Protein AF-0000000079300982 (afdb_homodimer)

InterPro domains:
  IPR000415 Nitroreductase-like [G3DSA:3.40.109.10] (10-228)
  IPR000415 Nitroreductase-like [SSF55469] (70-227)
  IPR020051 SagB-type dehydrogenase domain [TIGR03605] (86-224)
  IPR029479 Nitroreductase [PF00881] (86-227)
  IPR052544 Bacteriocin Processing Enzyme [PTHR43745] (86-224)

Sequence (456 aa):
MEKHPGKLFYRLSRLYPGDALPLKRKPKAKVYANPLETQALPPLRPEGGPPLFRTLAHLRPALPEVGAAITLKDLSQLLLPLAEREGARGVPSAGEAYPLEAYLVALKVEGVFPGVYHYFPKEHQLFQLSAKAEAQAWAEALFGLSPERAAALLVLTLVPERSEALFGLRGYRYALLEAGYAAGLVLLAAVGLGLAAYPAETFYDEAVARLLGLPEGEYPGVVILLGRMEKHPGKLFYRLSRLYPGDALPLKRKPKAKVYANPLETQALPPLRPEGGPPLFRTLAHLRPALPEVGAAITLKDLSQLLLPLAEREGARGVPSAGEAYPLEAYLVALKVEGVFPGVYHYFPKEHQLFQLSAKAEAQAWAEALFGLSPERAAALLVLTLVPERSEALFGLRGYRYALLEAGYAAGLVLLAAVGLGLAAYPAETFYDEAVARLLGLPEGEYPGVVILLGR

Organism: Thermus brockianus (NCBI:txid56956)

pLDDT: mean 94.95, std 5.47, range [61.19, 98.94]

Solvent-accessible surf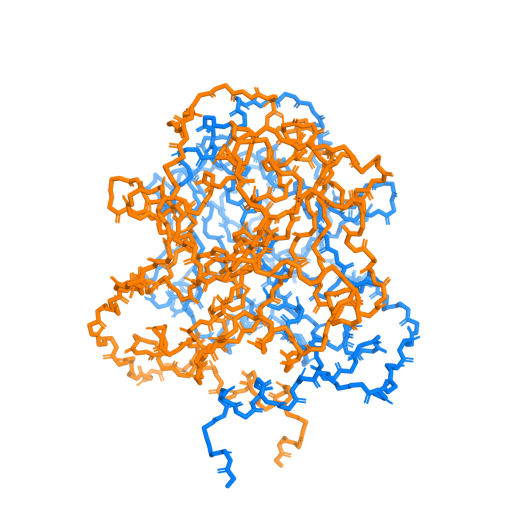ace area (backbone atoms only — not comparable to full-atom values): 23163 Å² total; per-residue (Å²): 127,79,77,49,60,61,63,33,42,60,60,69,33,49,45,52,92,86,65,80,65,62,60,46,78,71,51,77,82,88,75,77,88,77,46,82,40,77,46,83,45,61,83,71,63,67,53,46,61,48,34,33,33,31,46,53,64,63,46,64,74,29,72,28,72,70,46,42,64,42,48,46,61,58,55,34,48,35,41,50,43,61,28,39,56,96,91,38,50,32,47,78,46,77,88,65,19,63,26,62,48,44,33,36,36,31,63,31,34,51,96,49,77,44,10,30,26,40,54,37,32,81,76,47,31,33,32,26,76,38,71,68,56,58,53,67,61,48,12,61,23,35,72,61,51,62,46,79,20,24,11,29,36,42,34,38,28,25,32,27,64,34,25,21,41,33,48,34,65,34,12,48,54,47,21,37,24,41,50,11,23,42,48,37,48,30,47,48,40,25,51,54,72,72,35,27,32,25,78,45,70,68,45,26,44,66,51,50,33,58,76,68,64,55,55,90,76,49,41,78,59,38,37,31,36,29,20,54,127,77,76,50,61,58,63,35,43,60,61,68,32,50,44,52,93,85,65,80,62,62,60,48,76,70,50,78,82,88,73,79,89,77,48,82,41,77,45,83,44,60,83,71,63,65,52,47,62,47,34,34,33,32,45,53,65,65,45,63,74,30,73,27,70,69,46,42,64,41,49,47,60,56,55,36,48,34,43,51,42,62,29,38,55,96,91,38,50,32,47,80,45,78,87,66,21,60,24,60,46,44,33,36,37,30,62,31,33,52,96,49,76,44,9,30,26,40,54,38,32,80,76,46,30,33,32,26,74,40,72,65,53,59,53,68,60,47,12,61,24,34,73,61,51,61,46,79,19,25,10,30,35,43,33,38,29,24,31,26,62,33,25,22,41,33,50,34,66,36,13,49,53,48,22,38,23,41,50,11,23,42,49,36,47,30,47,47,39,26,51,52,71,71,32,25,31,24,78,44,70,67,46,26,43,65,50,51,32,59,77,70,62,54,55,90,76,47,40,78,58,38,37,31,34,29,21,55

Structure (mmCIF, N/CA/C/O backbone):
data_AF-0000000079300982-model_v1
#
loop_
_entity.id
_entity.type
_entity.pdbx_description
1 polymer 'Glucose-1-phosphate adenylyltransferase'
#
loop_
_atom_site.group_PDB
_atom_site.id
_atom_site.type_symbol
_atom_site.label_atom_id
_atom_site.label_alt_id
_atom_site.label_comp_id
_atom_site.label_asym_id
_atom_site.label_entity_id
_atom_site.label_seq_id
_atom_site.pdbx_PDB_ins_code
_atom_site.Cartn_x
_atom_site.Cartn_y
_atom_site.Cartn_z
_atom_site.occupancy
_atom_site.B_iso_or_equiv
_atom_site.auth_seq_id
_atom_site.auth_comp_id
_atom_site.auth_asym_id
_atom_site.auth_atom_id
_atom_site.pdbx_PDB_model_num
ATOM 1 N N . MET A 1 1 ? 28.031 12.891 -8.141 1 61.19 1 MET A N 1
ATOM 2 C CA . MET A 1 1 ? 26.891 12.203 -8.742 1 61.19 1 MET A CA 1
ATOM 3 C C . MET A 1 1 ? 26.391 11.078 -7.844 1 61.19 1 MET A C 1
ATOM 5 O O . MET A 1 1 ? 27.188 10.414 -7.18 1 61.19 1 MET A O 1
ATOM 9 N N . GLU A 1 2 ? 25.156 10.977 -7.555 1 73.88 2 GLU A N 1
ATOM 10 C CA . GLU A 1 2 ? 24.562 9.938 -6.715 1 73.88 2 GLU A CA 1
ATOM 11 C C . GLU A 1 2 ? 24.859 8.547 -7.273 1 73.88 2 GLU A C 1
ATOM 13 O O . GLU A 1 2 ? 24.5 8.242 -8.414 1 73.88 2 GLU A O 1
ATOM 18 N N . LYS A 1 3 ? 25.75 7.852 -6.652 1 85.31 3 LYS A N 1
ATOM 19 C CA . LYS A 1 3 ? 26.172 6.539 -7.121 1 85.31 3 LYS A CA 1
ATOM 20 C C . LYS A 1 3 ? 25.25 5.438 -6.613 1 85.31 3 LYS A C 1
ATOM 22 O O . LYS A 1 3 ? 25.188 4.352 -7.195 1 85.31 3 LYS A O 1
ATOM 27 N N . HIS A 1 4 ? 24.547 5.75 -5.543 1 95.56 4 HIS A N 1
ATOM 28 C CA . HIS A 1 4 ? 23.672 4.73 -4.965 1 95.56 4 HIS A CA 1
ATOM 29 C C . HIS A 1 4 ? 22.391 4.57 -5.781 1 95.56 4 HIS A C 1
ATOM 31 O O . HIS A 1 4 ? 21.594 5.504 -5.875 1 95.56 4 HIS A O 1
ATOM 37 N N . PRO A 1 5 ? 22.094 3.412 -6.383 1 95.5 5 PRO A N 1
ATOM 38 C CA . PRO A 1 5 ? 21.016 3.262 -7.355 1 95.5 5 PRO A CA 1
ATOM 39 C C . PRO A 1 5 ? 19.641 3.631 -6.781 1 95.5 5 PRO A C 1
ATOM 41 O O . PRO A 1 5 ? 18.812 4.219 -7.477 1 95.5 5 PRO A O 1
ATOM 44 N N . GLY A 1 6 ? 19.391 3.258 -5.531 1 96.62 6 GLY A N 1
ATOM 45 C CA . GLY A 1 6 ? 18.125 3.621 -4.898 1 96.62 6 GLY A CA 1
ATOM 46 C C . GLY A 1 6 ? 17.953 5.117 -4.738 1 96.62 6 GLY A C 1
ATOM 47 O O . GLY A 1 6 ? 16.906 5.668 -5.078 1 96.62 6 GLY A O 1
ATOM 48 N N . LYS A 1 7 ? 19.016 5.824 -4.23 1 96.69 7 LYS A N 1
ATOM 49 C CA . LYS A 1 7 ? 18.984 7.273 -4.082 1 96.69 7 LYS A CA 1
ATOM 50 C C . LYS A 1 7 ? 18.844 7.965 -5.434 1 96.69 7 LYS A C 1
ATOM 52 O O . LYS A 1 7 ? 18.109 8.953 -5.559 1 96.69 7 LYS A O 1
ATOM 57 N N . LEU A 1 8 ? 19.5 7.402 -6.395 1 96.75 8 LEU A N 1
ATOM 58 C CA . LEU A 1 8 ? 19.438 7.949 -7.746 1 96.75 8 LEU A CA 1
ATOM 59 C C . LEU A 1 8 ? 18.031 7.832 -8.312 1 96.75 8 LEU A C 1
ATOM 61 O O . LEU A 1 8 ? 17.516 8.781 -8.914 1 96.75 8 LEU A O 1
ATOM 65 N N . PHE A 1 9 ? 17.422 6.703 -8.164 1 97.44 9 PHE A N 1
ATOM 66 C CA . PHE A 1 9 ? 16.062 6.488 -8.633 1 97.44 9 PHE A CA 1
ATOM 67 C C . PHE A 1 9 ? 15.109 7.504 -8.016 1 97.44 9 PHE A C 1
ATOM 69 O O . PHE A 1 9 ? 14.305 8.117 -8.711 1 97.44 9 PHE A O 1
ATOM 76 N N . TYR A 1 10 ? 15.188 7.75 -6.68 1 97.12 10 TYR A N 1
ATOM 77 C CA . TYR A 1 10 ? 14.289 8.664 -5.988 1 97.12 10 TYR A CA 1
ATOM 78 C C . TYR A 1 10 ? 14.562 10.109 -6.398 1 97.12 10 TYR A C 1
ATOM 80 O O . TYR A 1 10 ? 13.641 10.93 -6.469 1 97.12 10 TYR A O 1
ATOM 88 N N . ARG A 1 11 ? 15.789 10.43 -6.68 1 95.62 11 ARG A N 1
ATOM 89 C CA . ARG A 1 11 ? 16.141 11.766 -7.152 1 95.62 11 ARG A CA 1
ATOM 90 C C . ARG A 1 11 ? 15.594 12.008 -8.555 1 95.62 11 ARG A C 1
ATOM 92 O O . ARG A 1 11 ? 14.977 13.039 -8.82 1 95.62 11 ARG A O 1
ATOM 99 N N . LEU A 1 12 ? 15.766 10.984 -9.469 1 96 12 LEU A N 1
ATOM 100 C CA . LEU A 1 12 ? 15.43 11.164 -10.875 1 96 12 LEU A CA 1
ATOM 101 C C . LEU A 1 12 ? 13.914 11.133 -11.078 1 96 12 LEU A C 1
ATOM 103 O O . LEU A 1 12 ? 13.406 11.656 -12.07 1 96 12 LEU A O 1
ATOM 107 N N . SER A 1 13 ? 13.188 10.523 -10.156 1 96.81 13 SER A N 1
ATOM 108 C CA . SER A 1 13 ? 11.742 10.391 -10.328 1 96.81 13 SER A CA 1
ATOM 109 C C . SER A 1 13 ? 11 11.531 -9.648 1 96.81 13 SER A C 1
ATOM 111 O O . SER A 1 13 ? 9.773 11.492 -9.523 1 96.81 13 SER A O 1
ATOM 113 N N . ARG A 1 14 ? 11.719 12.578 -9.234 1 96.06 14 ARG A N 1
ATOM 114 C CA . ARG A 1 14 ? 11.094 13.766 -8.672 1 96.06 14 ARG A CA 1
ATOM 115 C C . ARG A 1 14 ? 10.438 14.609 -9.766 1 96.06 14 ARG A C 1
ATOM 117 O O . ARG A 1 14 ? 10.891 14.602 -10.914 1 96.06 14 ARG A O 1
ATOM 124 N N . LEU A 1 15 ? 9.414 15.25 -9.312 1 95.19 15 LEU A N 1
ATOM 125 C CA . LEU A 1 15 ? 8.82 16.266 -10.18 1 95.19 15 LEU A CA 1
ATOM 126 C C . LEU A 1 15 ? 9.234 17.656 -9.742 1 95.19 15 LEU A C 1
ATOM 128 O O . LEU A 1 15 ? 9.391 17.922 -8.547 1 95.19 15 LEU A O 1
ATOM 132 N N . TYR A 1 16 ? 9.367 18.516 -10.648 1 93.06 16 TYR A N 1
ATOM 133 C CA . TYR A 1 16 ? 9.711 19.906 -10.422 1 93.06 16 TYR A CA 1
ATOM 134 C C . TYR A 1 16 ? 8.719 20.828 -11.125 1 93.06 16 TYR A C 1
ATOM 136 O O . TYR A 1 16 ? 8.133 20.469 -12.141 1 93.06 16 TYR A O 1
ATOM 144 N N . PRO A 1 17 ? 8.609 21.984 -10.453 1 91.12 17 PRO A N 1
ATOM 145 C CA . PRO A 1 17 ? 7.777 22.953 -11.172 1 91.12 17 PRO A CA 1
ATOM 146 C C . PRO A 1 17 ? 8.242 23.172 -12.609 1 91.12 17 PRO A C 1
ATOM 148 O O . PRO A 1 17 ? 9.438 23.328 -12.859 1 91.12 17 PRO A O 1
ATOM 151 N N . GLY A 1 18 ? 7.285 23.125 -13.523 1 89.88 18 GLY A N 1
ATOM 152 C CA . GLY A 1 18 ? 7.605 23.328 -14.922 1 89.88 18 GLY A CA 1
ATOM 153 C C . GLY A 1 18 ? 7.715 22.031 -15.703 1 89.88 18 GLY A C 1
ATOM 154 O O . GLY A 1 18 ? 7.75 22.031 -16.938 1 89.88 18 GLY A O 1
ATOM 155 N N . ASP A 1 19 ? 7.828 20.938 -14.945 1 90.31 19 ASP A N 1
ATOM 156 C CA . ASP A 1 19 ? 7.84 19.641 -15.633 1 90.31 19 ASP A CA 1
ATOM 157 C C . ASP A 1 19 ? 6.559 19.438 -16.438 1 90.31 19 ASP A C 1
ATOM 159 O O . ASP A 1 19 ? 5.469 19.797 -15.984 1 90.31 19 ASP A O 1
ATOM 163 N N . ALA A 1 20 ? 6.695 18.922 -17.625 1 89.94 20 ALA A N 1
ATOM 164 C CA . ALA A 1 20 ? 5.551 18.516 -18.438 1 89.94 20 ALA A CA 1
ATOM 165 C C . ALA A 1 20 ? 5.25 17.031 -18.266 1 89.94 20 ALA A C 1
ATOM 167 O O . ALA A 1 20 ? 6.094 16.188 -18.547 1 89.94 20 ALA A O 1
ATOM 168 N N . LEU A 1 21 ? 4.109 16.75 -17.75 1 92.56 21 LEU A N 1
ATOM 169 C CA . LEU A 1 21 ? 3.711 15.344 -17.656 1 92.56 21 LEU A CA 1
ATOM 170 C C . LEU A 1 21 ? 3.221 14.828 -19 1 92.56 21 LEU A C 1
ATOM 172 O O . LEU A 1 21 ? 2.537 15.547 -19.734 1 92.56 21 LEU A O 1
ATOM 176 N N . PRO A 1 22 ? 3.588 13.562 -19.406 1 91.75 22 PRO A N 1
ATOM 177 C CA . PRO A 1 22 ? 3.191 13.008 -20.703 1 91.75 22 PRO A CA 1
ATOM 178 C C . PRO A 1 22 ? 1.676 12.961 -20.891 1 91.75 22 PRO A C 1
ATOM 180 O O . PRO A 1 22 ? 1.164 13.352 -21.938 1 91.75 22 PRO A O 1
ATOM 183 N N . LEU A 1 23 ? 0.961 12.516 -19.859 1 89.88 23 LEU A N 1
ATOM 184 C CA . LEU A 1 23 ? -0.496 12.461 -19.812 1 89.88 23 LEU A CA 1
ATOM 185 C C . LEU A 1 23 ? -1.051 11.75 -21.047 1 89.88 23 LEU A C 1
ATOM 187 O O . LEU A 1 23 ? -2.033 12.203 -21.641 1 89.88 23 LEU A O 1
ATOM 191 N N . LYS A 1 24 ? -0.338 10.781 -21.531 1 84.5 24 LYS A N 1
ATOM 192 C CA . LYS A 1 24 ? -0.806 9.992 -22.656 1 84.5 24 LYS A CA 1
ATOM 193 C C . LYS A 1 24 ? -2.051 9.188 -22.297 1 84.5 24 LYS A C 1
ATOM 195 O O . LYS A 1 24 ? -2.531 9.258 -21.172 1 84.5 24 LYS A O 1
ATOM 200 N N . ARG A 1 25 ? -2.559 8.461 -23.266 1 73.38 25 ARG A N 1
ATOM 201 C CA . ARG A 1 25 ? -3.795 7.703 -23.109 1 73.38 25 ARG A CA 1
ATOM 202 C C . ARG A 1 25 ? -3.619 6.57 -22.109 1 73.38 25 ARG A C 1
ATOM 204 O O . ARG A 1 25 ? -2.518 6.039 -21.953 1 73.38 25 ARG A O 1
ATOM 211 N N . LYS A 1 26 ? -4.832 6.234 -21.594 1 73 26 LYS A N 1
ATOM 212 C CA . LYS A 1 26 ? -4.965 5.191 -20.578 1 73 26 LYS A CA 1
ATOM 213 C C . LYS A 1 26 ? -4.562 3.83 -21.141 1 73 26 LYS A C 1
ATOM 215 O O . LYS A 1 26 ? -4.965 3.459 -22.234 1 73 26 LYS A O 1
ATOM 220 N N . PRO A 1 27 ? -3.713 3.189 -20.375 1 73.31 27 PRO A N 1
ATOM 221 C CA . PRO A 1 27 ? -3.283 1.858 -20.812 1 73.31 27 PRO A CA 1
ATOM 222 C C . PRO A 1 27 ? -4.434 0.855 -20.875 1 73.31 27 PRO A C 1
ATOM 224 O O . PRO A 1 27 ? -5.434 1.019 -20.172 1 73.31 27 PRO A O 1
ATOM 227 N N . LYS A 1 28 ? -4.367 -0.032 -21.828 1 75.75 28 LYS A N 1
ATOM 228 C CA . LYS A 1 28 ? -5.367 -1.091 -21.938 1 75.75 28 LYS A CA 1
ATOM 229 C C . LYS A 1 28 ? -5.141 -2.17 -20.891 1 75.75 28 LYS A C 1
ATOM 231 O O . LYS A 1 28 ? -4.012 -2.402 -20.453 1 75.75 28 LYS A O 1
ATOM 236 N N . ALA A 1 29 ? -6.254 -2.811 -20.531 1 77.88 29 ALA A N 1
ATOM 237 C CA . ALA A 1 29 ? -6.195 -3.939 -19.594 1 77.88 29 ALA A CA 1
ATOM 238 C C . ALA A 1 29 ? -5.516 -5.145 -20.25 1 77.88 29 ALA A C 1
ATOM 240 O O . ALA A 1 29 ? -5.676 -5.387 -21.438 1 77.88 29 ALA A O 1
ATOM 241 N N . LYS A 1 30 ? -4.75 -5.871 -19.5 1 85.38 30 LYS A N 1
ATOM 242 C CA . LYS A 1 30 ? -4.148 -7.125 -19.953 1 85.38 30 LYS A CA 1
ATOM 243 C C . LYS A 1 30 ? -5.195 -8.227 -20.062 1 85.38 30 LYS A C 1
ATOM 245 O O . LYS A 1 30 ? -6.02 -8.406 -19.172 1 85.38 30 LYS A O 1
ATOM 250 N N . VAL A 1 31 ? -5.242 -8.844 -21.234 1 81.06 31 VAL A N 1
ATOM 251 C CA . VAL A 1 31 ? -6.148 -9.969 -21.453 1 81.06 31 VAL A CA 1
ATOM 252 C C . VAL A 1 31 ? -5.387 -11.133 -22.078 1 81.06 31 VAL A C 1
ATOM 254 O O . VAL A 1 31 ? -4.59 -10.945 -23 1 81.06 31 VAL A O 1
ATOM 257 N N . TYR A 1 32 ? -5.543 -12.242 -21.453 1 82.94 32 TYR A N 1
ATOM 258 C CA . TYR A 1 32 ? -4.984 -13.453 -22.062 1 82.94 32 TYR A CA 1
ATOM 259 C C . TYR A 1 32 ? -5.973 -14.07 -23.047 1 82.94 32 TYR A C 1
ATOM 261 O O . TYR A 1 32 ? -7.047 -14.523 -22.656 1 82.94 32 TYR A O 1
ATOM 269 N N . ALA A 1 33 ? -5.625 -14.172 -24.25 1 82.06 33 ALA A N 1
ATOM 270 C CA . ALA A 1 33 ? -6.523 -14.508 -25.344 1 82.06 33 ALA A CA 1
ATOM 271 C C . ALA A 1 33 ? -6.844 -16 -25.359 1 82.06 33 ALA A C 1
ATOM 273 O O . ALA A 1 33 ? -7.938 -16.406 -25.766 1 82.06 33 ALA A O 1
ATOM 274 N N . ASN A 1 34 ? -6 -16.844 -24.953 1 88.38 34 ASN A N 1
ATOM 275 C CA . ASN A 1 34 ? -6.207 -18.281 -25.047 1 88.38 34 ASN A CA 1
ATOM 276 C C . ASN A 1 34 ? -5.848 -18.984 -23.75 1 88.38 34 ASN A C 1
ATOM 278 O O . ASN A 1 34 ? -4.918 -19.797 -23.719 1 88.38 34 ASN A O 1
ATOM 282 N N . PRO A 1 35 ? -6.723 -18.688 -22.766 1 90.94 35 PRO A N 1
ATOM 283 C CA . PRO A 1 35 ? -6.449 -19.422 -21.531 1 90.94 35 PRO A CA 1
ATOM 284 C C . PRO A 1 35 ? -6.781 -20.906 -21.625 1 90.94 35 PRO A C 1
ATOM 286 O O . PRO A 1 35 ? -7.586 -21.312 -22.484 1 90.94 35 PRO A O 1
ATOM 289 N N . LEU A 1 36 ? -6.133 -21.75 -20.875 1 93.5 36 LEU A N 1
ATOM 290 C CA . LEU A 1 36 ? -6.453 -23.172 -20.828 1 93.5 36 LEU A CA 1
ATOM 291 C C . LEU A 1 36 ? -7.891 -23.391 -20.359 1 93.5 36 LEU A C 1
ATOM 293 O O . LEU A 1 36 ? -8.586 -24.266 -20.891 1 93.5 36 LEU A O 1
ATOM 297 N N . GLU A 1 37 ? -8.266 -22.641 -19.422 1 92.44 37 GLU A N 1
ATOM 298 C CA . GLU A 1 37 ? -9.609 -22.672 -18.844 1 92.44 37 GLU A CA 1
ATOM 299 C C . GLU A 1 37 ? -10 -21.312 -18.266 1 92.44 37 GLU A C 1
ATOM 301 O O . GLU A 1 37 ? -9.133 -20.5 -17.922 1 92.44 37 GLU A O 1
ATOM 306 N N . THR A 1 38 ? -11.281 -21.109 -18.312 1 95 38 THR A N 1
ATOM 307 C CA . THR A 1 38 ? -11.828 -19.938 -17.609 1 95 38 THR A CA 1
ATOM 308 C C . THR A 1 38 ? -12.617 -20.359 -16.375 1 95 38 THR A C 1
ATOM 310 O O . THR A 1 38 ? -13.508 -21.219 -16.469 1 95 38 THR A O 1
ATOM 313 N N . GLN A 1 39 ? -12.203 -19.891 -15.242 1 96.19 39 GLN A N 1
ATOM 314 C CA . GLN A 1 39 ? -12.875 -20.172 -13.977 1 96.19 39 GLN A CA 1
ATOM 315 C C . GLN A 1 39 ? -13.695 -18.984 -13.516 1 96.19 39 GLN A C 1
ATOM 317 O O . GLN A 1 39 ? -13.148 -17.922 -13.188 1 96.19 39 GLN A O 1
ATOM 322 N N . ALA A 1 40 ? -15.047 -19.109 -13.523 1 95.62 40 ALA A N 1
ATOM 323 C CA . ALA A 1 40 ? -15.906 -18.062 -12.984 1 95.62 40 ALA A CA 1
ATOM 324 C C . ALA A 1 40 ? -15.773 -17.969 -11.469 1 95.62 40 ALA A C 1
ATOM 326 O O . ALA A 1 40 ? -15.633 -18.984 -10.789 1 95.62 40 ALA A O 1
ATOM 327 N N . LEU A 1 41 ? -15.82 -16.766 -10.953 1 97.75 41 LEU A N 1
ATOM 328 C CA . LEU A 1 41 ? -15.828 -16.547 -9.516 1 97.75 41 LEU A CA 1
ATOM 329 C C . LEU A 1 41 ? -17.219 -16.188 -9.023 1 97.75 41 LEU A C 1
ATOM 331 O O . LEU A 1 41 ? -17.969 -15.492 -9.711 1 97.75 41 LEU A O 1
ATOM 335 N N . PRO A 1 42 ? -17.609 -16.766 -7.855 1 97.75 42 PRO A N 1
ATOM 336 C CA . PRO A 1 42 ? -18.875 -16.344 -7.277 1 97.75 42 PRO A CA 1
ATOM 337 C C . PRO A 1 42 ? -19 -14.828 -7.145 1 97.75 42 PRO A C 1
ATOM 339 O O . PRO A 1 42 ? -17.984 -14.125 -7.031 1 97.75 42 PRO A O 1
ATOM 342 N N . PRO A 1 43 ? -20.234 -14.297 -7.168 1 96.81 43 PRO A N 1
ATOM 343 C CA . PRO A 1 43 ? -20.422 -12.852 -7.039 1 96.81 43 PRO A CA 1
ATOM 344 C C . PRO A 1 43 ? -19.891 -12.305 -5.715 1 96.81 43 PRO A C 1
ATOM 346 O O . PRO A 1 43 ? -20 -12.969 -4.68 1 96.81 43 PRO A O 1
ATOM 349 N N . LEU A 1 44 ? -19.312 -11.148 -5.789 1 97.19 44 LEU A N 1
ATOM 350 C CA . LEU A 1 44 ? -18.828 -10.445 -4.605 1 97.19 44 LEU A CA 1
ATOM 351 C C . LEU A 1 44 ? -20 -9.984 -3.738 1 97.19 44 LEU A C 1
ATOM 353 O O . LEU A 1 44 ? -21.062 -9.641 -4.254 1 97.19 44 LEU A O 1
ATOM 357 N N . ARG A 1 45 ? -19.828 -9.977 -2.469 1 95.5 45 ARG A N 1
ATOM 358 C CA . ARG A 1 45 ? -20.797 -9.43 -1.521 1 95.5 45 ARG A CA 1
ATOM 359 C C . ARG A 1 45 ? -20.359 -8.07 -1.009 1 95.5 45 ARG A C 1
ATOM 361 O O . ARG A 1 45 ? -19.516 -7.98 -0.102 1 95.5 45 ARG A O 1
ATOM 368 N N . PRO A 1 46 ? -20.891 -7.012 -1.532 1 93.56 46 PRO A N 1
ATOM 369 C CA . PRO A 1 46 ? -20.469 -5.664 -1.141 1 93.56 46 PRO A CA 1
ATOM 370 C C . PRO A 1 46 ? -21.094 -5.215 0.181 1 93.56 46 PRO A C 1
ATOM 372 O O . PRO A 1 46 ? -21.422 -4.039 0.346 1 93.56 46 PRO A O 1
ATOM 375 N N . GLU A 1 47 ? -21.484 -6.191 1.027 1 95.12 47 GLU A N 1
ATOM 376 C CA . GLU A 1 47 ? -22.078 -5.941 2.336 1 95.12 47 GLU A CA 1
ATOM 377 C C . GLU A 1 47 ? -21.531 -6.91 3.383 1 95.12 47 GLU A C 1
ATOM 379 O O . GLU A 1 47 ? -20.875 -7.891 3.041 1 95.12 47 GLU A O 1
ATOM 384 N N . GLY A 1 48 ? -21.703 -6.457 4.602 1 96.88 48 GLY A N 1
ATOM 385 C CA . GLY A 1 48 ? -21.406 -7.359 5.699 1 96.88 48 GLY A CA 1
ATOM 386 C C . GLY A 1 48 ? -19.922 -7.375 6.066 1 96.88 48 GLY A C 1
ATOM 387 O O . GLY A 1 48 ? -19.234 -6.363 5.922 1 96.88 48 GLY A O 1
ATOM 388 N N . GLY A 1 49 ? -19.5 -8.531 6.754 1 97.44 49 GLY A N 1
ATOM 389 C CA . GLY A 1 49 ? -18.172 -8.641 7.316 1 97.44 49 GLY A CA 1
ATOM 390 C C . GLY A 1 49 ? -18.078 -8.18 8.758 1 97.44 49 GLY A C 1
ATOM 391 O O . GLY A 1 49 ? -19.031 -7.609 9.289 1 97.44 49 GLY A O 1
ATOM 392 N N . PRO A 1 50 ? -17.016 -8.523 9.367 1 98.38 50 PRO A N 1
ATOM 393 C CA . PRO A 1 50 ? -16.812 -8.047 10.734 1 98.38 50 PRO A CA 1
ATOM 394 C C . PRO A 1 50 ? -16.625 -6.535 10.812 1 98.38 50 PRO A C 1
ATOM 396 O O . PRO A 1 50 ? -16.469 -5.875 9.789 1 98.38 50 PRO A O 1
ATOM 399 N N . PRO A 1 51 ? -16.719 -5.992 12.055 1 98.69 51 PRO A N 1
ATOM 400 C CA . PRO A 1 51 ? -16.531 -4.547 12.211 1 98.69 51 PRO A CA 1
ATOM 401 C C . PRO A 1 51 ? -15.156 -4.082 11.742 1 98.69 51 PRO A C 1
ATOM 403 O O . PRO A 1 51 ? -14.148 -4.723 12.047 1 98.69 51 PRO A O 1
ATOM 406 N N . LEU A 1 52 ? -15.07 -2.947 11.055 1 98.75 52 LEU A N 1
ATOM 407 C CA . LEU A 1 52 ? -13.883 -2.438 10.383 1 98.75 52 LEU A CA 1
ATOM 408 C C . LEU A 1 52 ? -12.742 -2.252 11.383 1 98.75 52 LEU A C 1
ATOM 410 O O . LEU A 1 52 ? -11.641 -2.779 11.18 1 98.75 52 LEU A O 1
ATOM 414 N N . PHE A 1 53 ? -12.984 -1.535 12.477 1 98.56 53 PHE A N 1
ATOM 415 C CA . PHE A 1 53 ? -11.875 -1.153 13.344 1 98.56 53 PHE A CA 1
ATOM 416 C C . PHE A 1 53 ? -11.391 -2.348 14.156 1 98.56 53 PHE A C 1
ATOM 418 O O . PHE A 1 53 ? -10.203 -2.453 14.461 1 98.56 53 PHE A O 1
ATOM 425 N N . ARG A 1 54 ? -12.305 -3.285 14.445 1 98.19 54 ARG A N 1
ATOM 426 C CA . ARG A 1 54 ? -11.867 -4.543 15.039 1 98.19 54 ARG A CA 1
ATOM 427 C C . ARG A 1 54 ? -10.953 -5.305 14.086 1 98.19 54 ARG A C 1
ATOM 429 O O . ARG A 1 54 ? -9.922 -5.84 14.508 1 98.19 54 ARG A O 1
ATOM 436 N N . THR A 1 55 ? -11.328 -5.387 12.859 1 98.5 55 THR A N 1
ATOM 437 C CA . THR A 1 55 ? -10.531 -6.098 11.859 1 98.5 55 THR A CA 1
ATOM 438 C C . THR A 1 55 ? -9.18 -5.422 11.672 1 98.5 55 THR A C 1
ATOM 440 O O . THR A 1 55 ? -8.148 -6.094 11.609 1 98.5 55 THR A O 1
ATOM 443 N N . LEU A 1 56 ? -9.148 -4.07 11.609 1 98.44 56 LEU A N 1
ATOM 444 C CA . LEU A 1 56 ? -7.91 -3.311 11.492 1 98.44 56 LEU A CA 1
ATOM 445 C C . LEU A 1 56 ? -7 -3.57 12.688 1 98.44 56 LEU A C 1
ATOM 447 O O . LEU A 1 56 ? -5.789 -3.734 12.523 1 98.44 56 LEU A O 1
ATOM 451 N N . ALA A 1 57 ? -7.578 -3.643 13.852 1 97.06 57 ALA A N 1
ATOM 452 C CA . ALA A 1 57 ? -6.805 -3.824 15.078 1 97.06 57 ALA A CA 1
ATOM 453 C C . ALA A 1 57 ? -6.176 -5.215 15.125 1 97.06 57 ALA A C 1
ATOM 455 O O . ALA A 1 57 ? -5.172 -5.422 15.812 1 97.06 57 ALA A O 1
ATOM 456 N N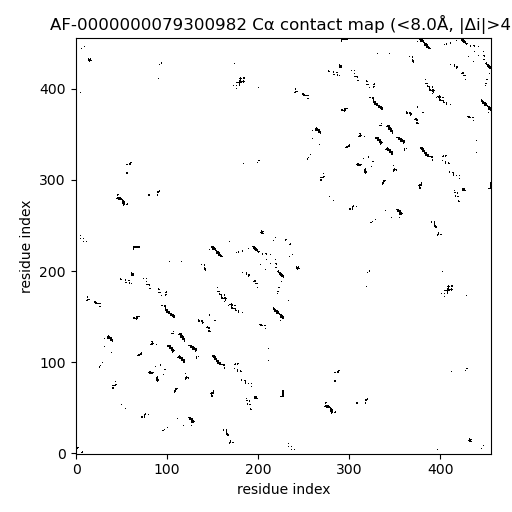 . HIS A 1 58 ? -6.719 -6.145 14.359 1 95.5 58 HIS A N 1
ATOM 457 C CA . HIS A 1 58 ? -6.25 -7.523 14.391 1 95.5 58 HIS A CA 1
ATOM 458 C C . HIS A 1 58 ? -5.41 -7.848 13.164 1 95.5 58 HIS A C 1
ATOM 460 O O . HIS A 1 58 ? -5.012 -9 12.961 1 95.5 58 HIS A O 1
ATOM 466 N N . LEU A 1 59 ? -5.172 -6.859 12.352 1 97.69 59 LEU A N 1
ATOM 467 C CA . LEU A 1 59 ? -4.371 -7.102 11.156 1 97.69 59 LEU A CA 1
ATOM 468 C C . LEU A 1 59 ? -2.92 -7.398 11.523 1 97.69 59 LEU A C 1
ATOM 470 O O . LEU A 1 59 ? -2.205 -6.512 12 1 97.69 59 LEU A O 1
ATOM 474 N N . ARG A 1 60 ? -2.494 -8.633 11.328 1 95.19 60 ARG A N 1
ATOM 475 C CA . ARG A 1 60 ? -1.133 -9.141 11.484 1 95.19 60 ARG A CA 1
ATOM 476 C C . ARG A 1 60 ? -0.812 -10.195 10.43 1 95.19 60 ARG A C 1
ATOM 478 O O . ARG A 1 60 ? -1.626 -11.078 10.164 1 95.19 60 ARG A O 1
ATOM 485 N N . PRO A 1 61 ? 0.289 -9.969 9.797 1 95.56 61 PRO A N 1
ATOM 486 C CA . PRO A 1 61 ? 0.676 -11.039 8.875 1 95.56 61 PRO A CA 1
ATOM 487 C C . PRO A 1 61 ? 0.774 -12.398 9.555 1 95.56 61 PRO A C 1
ATOM 489 O O . PRO A 1 61 ? 1.28 -12.5 10.672 1 95.56 61 PRO A O 1
ATOM 492 N N . ALA A 1 62 ? 0.246 -13.406 8.938 1 95.44 62 ALA A N 1
ATOM 493 C CA . ALA A 1 62 ? 0.298 -14.766 9.461 1 95.44 62 ALA A CA 1
ATOM 494 C C . ALA A 1 62 ? 0.482 -15.781 8.344 1 95.44 62 ALA A C 1
ATOM 496 O O . ALA A 1 62 ? -0.25 -15.758 7.348 1 95.44 62 ALA A O 1
ATOM 497 N N . LEU A 1 63 ? 1.464 -16.625 8.484 1 95.75 63 LEU A N 1
ATOM 498 C CA . LEU A 1 63 ? 1.638 -17.719 7.543 1 95.75 63 LEU A CA 1
ATOM 499 C C . LEU A 1 63 ? 0.56 -18.781 7.738 1 95.75 63 LEU A C 1
ATOM 501 O O . LEU A 1 63 ? 0.214 -19.125 8.875 1 95.75 63 LEU A O 1
ATOM 505 N N . PRO A 1 64 ? -0.002 -19.234 6.594 1 95.81 64 PRO A N 1
ATOM 506 C CA . PRO A 1 64 ? -0.897 -20.375 6.75 1 95.81 64 PRO A CA 1
ATOM 507 C C . PRO A 1 64 ? -0.207 -21.578 7.387 1 95.81 64 PRO A C 1
ATOM 509 O O . PRO A 1 64 ? 0.932 -21.906 7.039 1 95.81 64 PRO A O 1
ATOM 512 N N . GLU A 1 65 ? -0.903 -22.25 8.352 1 92.56 65 GLU A N 1
ATOM 513 C CA . GLU A 1 65 ? -0.254 -23.328 9.102 1 92.56 65 GLU A CA 1
ATOM 514 C C . GLU A 1 65 ? -1.026 -24.641 8.969 1 92.56 65 GLU A C 1
ATOM 516 O O . GLU A 1 65 ? -0.453 -25.719 9.117 1 92.56 65 GLU A O 1
ATOM 521 N N . VAL A 1 66 ? -2.301 -24.594 8.656 1 89.31 66 VAL A N 1
ATOM 522 C CA . VAL A 1 66 ? -3.174 -25.766 8.758 1 89.31 66 VAL A CA 1
ATOM 523 C C . VAL A 1 66 ? -3.082 -26.578 7.473 1 89.31 66 VAL A C 1
ATOM 525 O O . VAL A 1 66 ? -3.146 -27.812 7.512 1 89.31 66 VAL A O 1
ATOM 528 N N . GLY A 1 67 ? -2.926 -25.969 6.316 1 90.19 67 GLY A N 1
ATOM 529 C CA . GLY A 1 67 ? -2.826 -26.672 5.047 1 90.19 67 GLY A CA 1
ATOM 530 C C . GLY A 1 67 ? -4.172 -27.078 4.48 1 90.19 67 GLY A C 1
ATOM 531 O O . GLY A 1 67 ? -4.242 -27.844 3.518 1 90.19 67 GLY A O 1
ATOM 532 N N . ALA A 1 68 ? -5.203 -26.547 5.105 1 93.5 68 ALA A N 1
ATOM 533 C CA . ALA A 1 68 ? -6.547 -26.859 4.629 1 93.5 68 ALA A CA 1
ATOM 534 C C . ALA A 1 68 ? -6.902 -26.031 3.402 1 93.5 68 ALA A C 1
ATOM 536 O O . ALA A 1 68 ? -6.32 -24.953 3.184 1 93.5 68 ALA A O 1
ATOM 537 N N . ALA A 1 69 ? -7.855 -26.484 2.645 1 97.12 69 ALA A N 1
ATOM 538 C CA . ALA A 1 69 ? -8.359 -25.781 1.472 1 97.12 69 ALA A CA 1
ATOM 539 C C . ALA A 1 69 ? -9.164 -24.547 1.878 1 97.12 69 ALA A C 1
ATOM 541 O O . ALA A 1 69 ? -9.672 -24.469 3 1 97.12 69 ALA A O 1
ATOM 542 N N . ILE A 1 70 ? -9.234 -23.562 1.04 1 98.06 70 ILE A N 1
ATOM 543 C CA . ILE A 1 70 ? -10.18 -22.469 1.191 1 98.06 70 ILE A CA 1
ATOM 544 C C . ILE A 1 70 ? -11.281 -22.594 0.139 1 98.06 70 ILE A C 1
ATOM 546 O O . ILE A 1 70 ? -11.102 -23.266 -0.878 1 98.06 70 ILE A O 1
ATOM 550 N N . THR A 1 71 ? -12.422 -22.031 0.395 1 98.31 71 THR A N 1
ATOM 551 C CA . THR A 1 71 ? -13.547 -22.109 -0.536 1 98.31 71 THR A CA 1
ATOM 552 C C . THR A 1 71 ? -13.367 -21.125 -1.683 1 98.31 71 THR A C 1
ATOM 554 O O . THR A 1 71 ? -12.672 -20.109 -1.536 1 98.31 71 THR A O 1
ATOM 557 N N . LEU A 1 72 ? -13.953 -21.438 -2.787 1 98.12 72 LEU A N 1
ATOM 558 C CA . LEU A 1 72 ? -13.969 -20.516 -3.91 1 98.12 72 LEU A CA 1
ATOM 559 C C . LEU A 1 72 ? -14.641 -19.203 -3.518 1 98.12 72 LEU A C 1
ATOM 561 O O . LEU A 1 72 ? -14.242 -18.125 -3.984 1 98.12 72 LEU A O 1
ATOM 565 N N . LYS A 1 73 ? -15.664 -19.266 -2.662 1 98.12 73 LYS A N 1
ATOM 566 C CA . LYS A 1 73 ? -16.359 -18.078 -2.17 1 98.12 73 LYS A CA 1
ATOM 567 C C . LYS A 1 73 ? -15.406 -17.172 -1.389 1 98.12 73 LYS A C 1
ATOM 569 O O . LYS A 1 73 ? -15.414 -15.961 -1.571 1 98.12 73 LYS A O 1
ATOM 574 N N . ASP A 1 74 ? -14.578 -17.766 -0.527 1 98.12 74 ASP A N 1
ATOM 575 C CA . ASP A 1 74 ? -13.602 -17 0.242 1 98.12 74 ASP A CA 1
ATOM 576 C C . ASP A 1 74 ? -12.57 -16.359 -0.675 1 98.12 74 ASP A C 1
ATOM 578 O O . ASP A 1 74 ? -12.227 -15.18 -0.502 1 98.12 74 ASP A O 1
ATOM 582 N N . LEU A 1 75 ? -12.094 -17.141 -1.633 1 98.56 75 LEU A N 1
ATOM 583 C CA . LEU A 1 75 ? -11.117 -16.609 -2.582 1 98.56 75 LEU A CA 1
ATOM 584 C C . LEU A 1 75 ? -11.711 -15.438 -3.369 1 98.56 75 LEU A C 1
ATOM 586 O O . LEU A 1 75 ? -11.062 -14.398 -3.531 1 98.56 75 LEU A O 1
ATOM 590 N N . SER A 1 76 ? -12.914 -15.641 -3.865 1 98.56 76 SER A N 1
ATOM 591 C CA . SER A 1 76 ? -13.602 -14.594 -4.609 1 98.56 76 SER A CA 1
ATOM 592 C C . SER A 1 76 ? -13.711 -13.312 -3.789 1 98.56 76 SER A C 1
ATOM 594 O O . SER A 1 76 ? -13.344 -12.234 -4.262 1 98.56 76 SER A O 1
ATOM 596 N N . GLN A 1 77 ? -14.211 -13.414 -2.555 1 98.44 77 GLN A N 1
ATOM 597 C CA . GLN A 1 77 ? -14.445 -12.266 -1.685 1 98.44 77 GLN A CA 1
ATOM 598 C C . GLN A 1 77 ? -13.141 -11.555 -1.344 1 98.44 77 GLN A C 1
ATOM 600 O O . GLN A 1 77 ? -13.117 -10.336 -1.197 1 98.44 77 GLN A O 1
ATOM 605 N N . LEU A 1 78 ? -12.141 -12.328 -1.205 1 98.31 78 LEU A N 1
ATOM 606 C CA . LEU A 1 78 ? -10.805 -11.812 -0.893 1 98.31 78 LEU A CA 1
ATOM 607 C C . LEU A 1 78 ? -10.312 -10.875 -1.989 1 98.31 78 LEU A C 1
ATOM 609 O O . LEU A 1 78 ? -9.531 -9.961 -1.723 1 98.31 78 LEU A O 1
ATOM 613 N N . LEU A 1 79 ? -10.758 -11.062 -3.205 1 98.44 79 LEU A N 1
ATOM 614 C CA . LEU A 1 79 ? -10.289 -10.312 -4.367 1 98.44 79 LEU A CA 1
ATOM 615 C C . LEU A 1 79 ? -11.086 -9.023 -4.535 1 98.44 79 LEU A C 1
ATOM 617 O O . LEU A 1 79 ? -10.82 -8.234 -5.449 1 98.44 79 LEU A O 1
ATOM 621 N N . LEU A 1 80 ? -11.992 -8.68 -3.623 1 98.06 80 LEU A N 1
ATOM 622 C CA . LEU A 1 80 ? -12.867 -7.512 -3.693 1 98.06 80 LEU A CA 1
ATOM 623 C C . LEU A 1 80 ? -12.062 -6.238 -3.924 1 98.06 80 LEU A C 1
ATOM 625 O O . LEU A 1 80 ? -12.406 -5.43 -4.789 1 98.06 80 LEU A O 1
ATOM 629 N N . PRO A 1 81 ? -10.906 -6.027 -3.273 1 97.94 81 PRO A N 1
ATOM 630 C CA . PRO A 1 81 ? -10.141 -4.797 -3.508 1 97.94 81 PRO A CA 1
ATOM 631 C C . PRO A 1 81 ? -9.602 -4.703 -4.934 1 97.94 81 PRO A C 1
ATOM 633 O O . PRO A 1 81 ? -9.266 -3.609 -5.398 1 97.94 81 PRO A O 1
ATOM 636 N N . LEU A 1 82 ? -9.492 -5.773 -5.633 1 98 82 LEU A N 1
ATOM 637 C CA . LEU A 1 82 ? -8.867 -5.805 -6.949 1 98 82 LEU A CA 1
ATOM 638 C C . LEU A 1 82 ? -9.914 -5.773 -8.055 1 98 82 LEU A C 1
ATOM 640 O O . LEU A 1 82 ? -9.594 -5.512 -9.211 1 98 82 LEU A O 1
ATOM 644 N N . ALA A 1 83 ? -11.148 -6.082 -7.711 1 97.5 83 ALA A N 1
ATOM 645 C CA . ALA A 1 83 ? -12.211 -6.227 -8.695 1 97.5 83 ALA A CA 1
ATOM 646 C C . ALA A 1 83 ? -12.594 -4.879 -9.297 1 97.5 83 ALA A C 1
ATOM 648 O O . ALA A 1 83 ? -12.461 -3.84 -8.648 1 97.5 83 ALA A O 1
ATOM 649 N N . GLU A 1 84 ? -12.945 -4.891 -10.508 1 94.75 84 GLU A N 1
ATOM 650 C CA . GLU A 1 84 ? -13.508 -3.705 -11.148 1 94.75 84 GLU A CA 1
ATOM 651 C C . GLU A 1 84 ? -15.031 -3.672 -11.016 1 94.75 84 GLU A C 1
ATO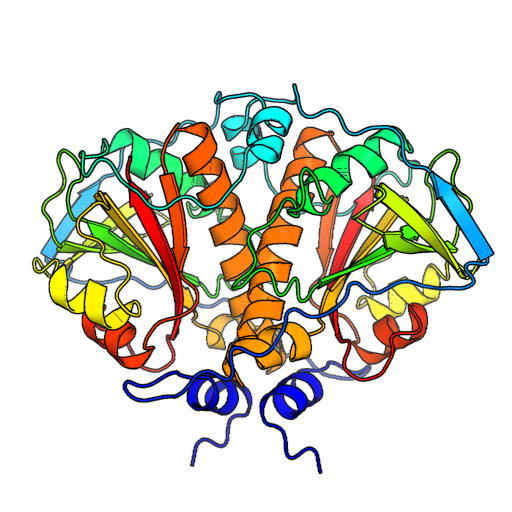M 653 O O . GLU A 1 84 ? -15.703 -4.66 -11.305 1 94.75 84 GLU A O 1
ATOM 658 N N . ARG A 1 85 ? -15.484 -2.607 -10.406 1 89.5 85 ARG A N 1
ATOM 659 C CA . ARG A 1 85 ? -16.906 -2.359 -10.258 1 89.5 85 ARG A CA 1
ATOM 660 C C . ARG A 1 85 ? -17.281 -0.953 -10.719 1 89.5 85 ARG A C 1
ATOM 662 O O . ARG A 1 85 ? -16.641 0.025 -10.312 1 89.5 85 ARG A O 1
ATOM 669 N N . GLU A 1 86 ? -18.281 -0.831 -11.602 1 87.62 86 GLU A N 1
ATOM 670 C CA . GLU A 1 86 ? -18.75 0.45 -12.117 1 87.62 86 GLU A CA 1
ATOM 671 C C . GLU A 1 86 ? -17.625 1.231 -12.773 1 87.62 86 GLU A C 1
ATOM 673 O O . GLU A 1 86 ? -17.469 2.43 -12.539 1 87.62 86 GLU A O 1
ATOM 678 N N . GLY A 1 87 ? -16.75 0.521 -13.406 1 85.62 87 GLY A N 1
ATOM 679 C CA . GLY A 1 87 ? -15.734 1.139 -14.234 1 85.62 87 GLY A CA 1
ATOM 680 C C . GLY A 1 87 ? -14.469 1.487 -13.469 1 85.62 87 GLY A C 1
ATOM 681 O O . GLY A 1 87 ? -13.539 2.066 -14.023 1 85.62 87 GLY A O 1
ATOM 682 N N . ALA A 1 88 ? -14.398 1.159 -12.141 1 90.19 88 ALA A N 1
ATOM 683 C CA . ALA A 1 88 ? -13.211 1.457 -11.336 1 90.19 88 ALA A CA 1
ATOM 684 C C . ALA A 1 88 ? -12.812 0.259 -10.477 1 90.19 88 ALA A C 1
ATOM 686 O O . ALA A 1 88 ? -13.68 -0.469 -9.977 1 90.19 88 ALA A O 1
ATOM 687 N N . ARG A 1 89 ? -11.547 0.071 -10.375 1 92.06 89 ARG A N 1
ATOM 688 C CA . ARG A 1 89 ? -11.078 -0.974 -9.469 1 92.06 89 ARG A CA 1
ATOM 689 C C . ARG A 1 89 ? -11.227 -0.54 -8.016 1 92.06 89 ARG A C 1
ATOM 691 O O . ARG A 1 89 ? -11.469 0.636 -7.734 1 92.06 89 ARG A O 1
ATOM 698 N N . GLY A 1 90 ? -11.094 -1.478 -7.121 1 93.69 90 GLY A N 1
ATOM 699 C CA . GLY A 1 90 ? -11.352 -1.234 -5.711 1 93.69 90 GLY A CA 1
ATOM 700 C C . GLY A 1 90 ? -10.227 -0.486 -5.02 1 93.69 90 GLY A C 1
ATOM 701 O O . GLY A 1 90 ? -10.359 -0.09 -3.859 1 93.69 90 GLY A O 1
ATOM 702 N N . VAL A 1 91 ? -9.094 -0.291 -5.691 1 95.81 91 VAL A N 1
ATOM 703 C CA . VAL A 1 91 ? -7.977 0.446 -5.113 1 95.81 91 VAL A CA 1
ATOM 704 C C . VAL A 1 91 ? -7.723 1.716 -5.922 1 95.81 91 VAL A C 1
ATOM 706 O O . VAL A 1 91 ? -7.91 1.731 -7.141 1 95.81 91 VAL A O 1
ATOM 709 N N . PRO A 1 92 ? -7.246 2.799 -5.238 1 95.44 92 PRO A N 1
ATOM 710 C CA . PRO A 1 92 ? -6.898 4.027 -5.957 1 95.44 92 PRO A CA 1
ATOM 711 C C . PRO A 1 92 ? -5.777 3.826 -6.973 1 95.44 92 PRO A C 1
ATOM 713 O O . PRO A 1 92 ? -4.906 2.977 -6.773 1 95.44 92 PRO A O 1
ATOM 716 N N . SER A 1 93 ? -5.887 4.539 -8.055 1 96.5 93 SER A N 1
ATOM 717 C CA . SER A 1 93 ? -4.832 4.551 -9.062 1 96.5 93 SER A CA 1
ATOM 718 C C . SER A 1 93 ? -4.691 5.926 -9.703 1 96.5 93 SER A C 1
ATOM 720 O O . SER A 1 93 ? -5.672 6.496 -10.188 1 96.5 93 SER A O 1
ATOM 722 N N . ALA A 1 94 ? -3.486 6.488 -9.656 1 95.56 94 ALA A N 1
ATOM 723 C CA . ALA A 1 94 ? -3.225 7.777 -10.297 1 95.56 94 ALA A CA 1
ATOM 724 C C . ALA A 1 94 ? -3.566 7.734 -11.781 1 95.56 94 ALA A C 1
ATOM 726 O O . ALA A 1 94 ? -3.082 6.871 -12.516 1 95.56 94 ALA A O 1
ATOM 727 N N . GLY A 1 95 ? -4.547 8.625 -12.164 1 93.56 95 GLY A N 1
ATOM 728 C CA . GLY A 1 95 ? -4.91 8.719 -13.57 1 93.56 95 GLY A CA 1
ATOM 729 C C . GLY A 1 95 ? -5.617 7.484 -14.086 1 93.56 95 GLY A C 1
ATOM 730 O O . GLY A 1 95 ? -5.746 7.293 -15.297 1 93.56 95 GLY A O 1
ATOM 731 N N . GLU A 1 96 ? -5.984 6.562 -13.133 1 93.69 96 GLU A N 1
ATOM 732 C CA . GLU A 1 96 ? -6.617 5.297 -13.492 1 93.69 96 GLU A CA 1
ATOM 733 C C . GLU A 1 96 ? -5.738 4.492 -14.445 1 93.69 96 GLU A C 1
ATOM 735 O O . GLU A 1 96 ? -6.242 3.857 -15.375 1 93.69 96 GLU A O 1
ATOM 740 N N . ALA A 1 97 ? -4.398 4.582 -14.234 1 95.25 97 ALA A N 1
ATOM 741 C CA . ALA A 1 97 ? -3.445 3.848 -15.062 1 95.25 97 ALA A CA 1
ATOM 742 C C . ALA A 1 97 ? -3.475 2.357 -14.734 1 95.25 97 ALA A C 1
ATOM 744 O O . ALA A 1 97 ? -3.121 1.526 -15.578 1 95.25 97 ALA A O 1
ATOM 745 N N . TYR A 1 98 ? -3.828 1.986 -13.492 1 95.56 98 TYR A N 1
ATOM 746 C CA . TYR A 1 98 ? -3.928 0.616 -13 1 95.56 98 TYR A CA 1
ATOM 747 C C . TYR A 1 98 ? -2.693 -0.191 -13.383 1 95.56 98 TYR A C 1
ATOM 749 O O . TYR A 1 98 ? -2.789 -1.159 -14.141 1 95.56 98 TYR A O 1
ATOM 757 N N . PRO A 1 99 ? -1.52 0.176 -12.719 1 97.25 99 PRO A N 1
ATOM 758 C CA . PRO A 1 99 ? -0.249 -0.451 -13.094 1 97.25 99 PRO A CA 1
ATOM 759 C C . PRO A 1 99 ? -0.042 -1.808 -12.422 1 97.25 99 PRO A C 1
ATOM 761 O O . PRO A 1 99 ? 1.094 -2.189 -12.133 1 97.25 99 PRO A O 1
ATOM 764 N N . LEU A 1 100 ? -1.146 -2.555 -12.117 1 97.5 100 LEU A N 1
ATOM 765 C CA . LEU A 1 100 ? -1.05 -3.832 -11.422 1 97.5 100 LEU A CA 1
ATOM 766 C C . LEU A 1 100 ? -1.73 -4.941 -12.219 1 97.5 100 LEU A C 1
ATOM 768 O O . LEU A 1 100 ? -2.748 -4.703 -12.875 1 97.5 100 LEU A O 1
ATOM 772 N N . GLU A 1 101 ? -1.133 -6.035 -12.164 1 97.94 101 GLU A N 1
ATOM 773 C CA . GLU A 1 101 ? -1.797 -7.297 -12.477 1 97.94 101 GLU A CA 1
ATOM 774 C C . GLU A 1 101 ? -1.814 -8.227 -11.266 1 97.94 101 GLU A C 1
ATOM 776 O O . GLU A 1 101 ? -1.059 -8.023 -10.312 1 97.94 101 GLU A O 1
ATOM 781 N N . ALA A 1 102 ? -2.762 -9.164 -11.297 1 98.56 102 ALA A N 1
ATOM 782 C CA . ALA A 1 102 ? -2.857 -10.148 -10.227 1 98.56 102 ALA A CA 1
ATOM 783 C C . ALA A 1 102 ? -2.873 -11.57 -10.789 1 98.56 102 ALA A C 1
ATOM 785 O O . ALA A 1 102 ? -3.58 -11.852 -11.758 1 98.56 102 ALA A O 1
ATOM 786 N N . TYR A 1 103 ? -2.049 -12.383 -10.25 1 98.62 103 TYR A N 1
ATOM 787 C CA . TYR A 1 103 ? -2 -13.805 -10.57 1 98.62 103 TYR A CA 1
ATOM 788 C C . TYR A 1 103 ? -2.291 -14.656 -9.344 1 98.62 103 TYR A C 1
ATOM 790 O O . TYR A 1 103 ? -1.905 -14.297 -8.227 1 98.62 103 TYR A O 1
ATOM 798 N N . LEU A 1 104 ? -2.957 -15.727 -9.555 1 98.44 104 LEU A N 1
ATOM 799 C CA . LEU A 1 104 ? -3.285 -16.688 -8.5 1 98.44 104 LEU A CA 1
ATOM 800 C C . LEU A 1 104 ? -2.637 -18.031 -8.781 1 98.44 104 LEU A C 1
ATOM 802 O O . LEU A 1 104 ? -2.822 -18.609 -9.852 1 98.44 104 LEU A O 1
ATOM 806 N N . VAL A 1 105 ? -1.82 -18.469 -7.879 1 98.12 105 VAL A N 1
ATOM 807 C CA . VAL A 1 105 ? -1.394 -19.875 -7.848 1 98.12 105 VAL A CA 1
ATOM 808 C C . VAL A 1 105 ? -2.326 -20.672 -6.945 1 98.12 105 VAL A C 1
ATOM 810 O O . VAL A 1 105 ? -2.232 -20.594 -5.719 1 98.12 105 VAL A O 1
ATOM 813 N N . ALA A 1 106 ? -3.219 -21.406 -7.551 1 97.44 106 ALA A N 1
ATOM 814 C CA . ALA A 1 106 ? -4.172 -22.219 -6.805 1 97.44 106 ALA A CA 1
ATOM 815 C C . ALA A 1 106 ? -3.561 -23.562 -6.418 1 97.44 106 ALA A C 1
ATOM 817 O O . ALA A 1 106 ? -3.119 -24.328 -7.285 1 97.44 106 ALA A O 1
ATOM 818 N N . LEU A 1 107 ? -3.502 -23.828 -5.152 1 96.44 107 LEU A N 1
ATOM 819 C CA . LEU A 1 107 ? -2.949 -25.062 -4.641 1 96.44 107 LEU A CA 1
ATOM 820 C C . LEU A 1 107 ? -4.047 -25.953 -4.051 1 96.44 107 LEU A C 1
ATOM 822 O O . LEU A 1 107 ? -4.207 -27.109 -4.453 1 96.44 107 LEU A O 1
ATOM 826 N N . LYS A 1 108 ? -4.797 -25.438 -3.125 1 96.38 108 LYS A N 1
ATOM 827 C CA . LYS A 1 108 ? -5.902 -26.125 -2.457 1 96.38 108 LYS A CA 1
ATOM 828 C C . LYS A 1 108 ? -7.125 -25.219 -2.352 1 96.38 108 LYS A C 1
ATOM 830 O O . LYS A 1 108 ? -7.547 -24.859 -1.248 1 96.38 108 LYS A O 1
ATOM 835 N N . VAL A 1 109 ? -7.723 -24.891 -3.486 1 97.31 109 VAL A N 1
ATOM 836 C CA . VAL A 1 109 ? -8.953 -24.109 -3.545 1 97.31 109 VAL A CA 1
ATOM 837 C C . VAL A 1 109 ? -10.109 -25 -3.992 1 97.31 109 VAL A C 1
ATOM 839 O O . VAL A 1 109 ? -10.031 -25.656 -5.039 1 97.31 109 VAL A O 1
ATOM 842 N N . GLU A 1 110 ? -11.117 -25.047 -3.186 1 97.31 110 GLU A N 1
ATOM 843 C CA . GLU A 1 110 ? -12.242 -25.922 -3.49 1 97.31 110 GLU A CA 1
ATOM 844 C C . GLU A 1 110 ? -12.859 -25.578 -4.84 1 97.31 110 GLU A C 1
ATOM 846 O O . GLU A 1 110 ? -13.164 -24.406 -5.105 1 97.31 110 GLU A O 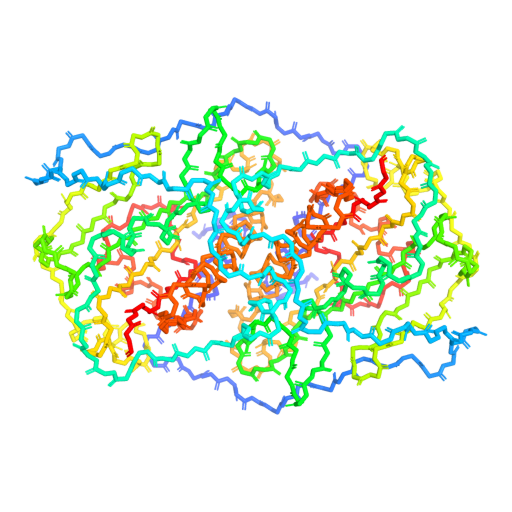1
ATOM 851 N N . GLY A 1 111 ? -12.969 -26.547 -5.68 1 93.56 111 GLY A N 1
ATOM 852 C CA . GLY A 1 111 ? -13.648 -26.344 -6.949 1 93.56 111 GLY A CA 1
ATOM 853 C C . GLY A 1 111 ? -12.766 -25.719 -8.008 1 93.56 111 GLY A C 1
ATOM 854 O O . GLY A 1 111 ? -13.242 -25.375 -9.094 1 93.56 111 GLY A O 1
ATOM 855 N N . VAL A 1 112 ? -11.562 -25.5 -7.758 1 95.69 112 VAL A N 1
ATOM 856 C CA . VAL A 1 112 ? -10.617 -24.922 -8.703 1 95.69 112 VAL A CA 1
ATOM 857 C C . VAL A 1 112 ? -9.438 -25.875 -8.914 1 95.69 112 VAL A C 1
ATOM 859 O O . VAL A 1 112 ? -8.82 -26.328 -7.941 1 95.69 112 VAL A O 1
ATOM 862 N N . PHE A 1 113 ? -9.102 -26.234 -10.117 1 95.19 113 PHE A N 1
ATOM 863 C CA . PHE A 1 113 ? -7.949 -27.078 -10.398 1 95.19 113 PHE A CA 1
ATOM 864 C C . PHE A 1 113 ? -6.656 -26.375 -10 1 95.19 113 PHE A C 1
ATOM 866 O O . PHE A 1 113 ? -6.512 -25.156 -10.203 1 95.19 113 PHE A O 1
ATOM 873 N N . PRO A 1 114 ? -5.742 -27.125 -9.391 1 96 114 PRO A N 1
ATOM 874 C CA . PRO A 1 114 ? -4.434 -26.516 -9.133 1 96 114 PRO A CA 1
ATOM 875 C C . PRO A 1 114 ? -3.785 -25.953 -10.398 1 96 114 PRO A C 1
ATOM 877 O O . PRO A 1 114 ? -3.924 -26.531 -11.477 1 96 114 PRO A O 1
ATOM 880 N N . GLY A 1 115 ? -3.102 -24.859 -10.328 1 97.31 115 GLY A N 1
ATOM 881 C CA . GLY A 1 115 ? -2.463 -24.219 -11.477 1 97.31 115 GLY A CA 1
ATOM 882 C C . GLY A 1 115 ? -2.223 -22.734 -11.273 1 97.31 115 GLY A C 1
ATOM 883 O O . GLY A 1 115 ? -2.348 -22.219 -10.164 1 97.31 115 GLY A O 1
ATOM 884 N N . VAL A 1 116 ? -1.728 -22.078 -12.305 1 98 116 VAL A N 1
ATOM 885 C CA . VAL A 1 116 ? -1.47 -20.641 -12.336 1 98 116 VAL A CA 1
ATOM 886 C C . VAL A 1 116 ? -2.564 -19.938 -13.125 1 98 116 VAL A C 1
ATOM 888 O O . VAL A 1 116 ? -2.885 -20.344 -14.25 1 98 116 VAL A O 1
ATOM 891 N N . TYR A 1 117 ? -3.146 -18.953 -12.523 1 98.25 117 TYR A N 1
ATOM 892 C CA . TYR A 1 117 ? -4.246 -18.203 -13.133 1 98.25 117 TYR A CA 1
ATOM 893 C C . TYR A 1 117 ? -3.934 -16.719 -13.18 1 98.25 117 TYR A C 1
ATOM 895 O O . TYR A 1 117 ? -3.275 -16.188 -12.281 1 98.25 117 TYR A O 1
ATOM 903 N N . HIS A 1 118 ? -4.348 -16.062 -14.227 1 98.31 118 HIS A N 1
ATOM 904 C CA . HIS A 1 118 ? -4.434 -14.602 -14.258 1 98.31 118 HIS A CA 1
ATOM 905 C C . HIS A 1 118 ? -5.824 -14.125 -13.852 1 98.31 118 HIS A C 1
ATOM 907 O O . HIS A 1 118 ? -6.832 -14.68 -14.297 1 98.31 118 HIS A O 1
ATOM 913 N N . TYR A 1 119 ? -5.918 -13.195 -12.961 1 98.06 119 TYR A N 1
ATOM 914 C CA . TYR A 1 119 ? -7.188 -12.602 -12.562 1 98.06 119 TYR A CA 1
ATOM 915 C C . TYR A 1 119 ? -7.605 -11.508 -13.531 1 98.06 119 TYR A C 1
ATOM 917 O O . TYR A 1 119 ? -6.816 -10.602 -13.836 1 98.06 119 TYR A O 1
ATOM 925 N N . PHE A 1 120 ? -8.773 -11.57 -14 1 96.44 120 PHE A N 1
ATOM 926 C CA . PHE A 1 120 ? -9.359 -10.578 -14.891 1 96.44 120 PHE A CA 1
ATOM 927 C C . PHE A 1 120 ? -10.406 -9.742 -14.164 1 96.44 120 PHE A C 1
ATOM 929 O O . PHE A 1 120 ? -11.57 -10.141 -14.07 1 96.44 120 PHE A O 1
ATOM 936 N N . PRO A 1 121 ? -10.086 -8.531 -13.727 1 95.81 121 PRO A N 1
ATOM 937 C CA . PRO A 1 121 ? -10.938 -7.754 -12.82 1 95.81 121 PRO A CA 1
ATOM 938 C C . PRO A 1 121 ? -12.25 -7.32 -13.469 1 95.81 121 PRO A C 1
ATOM 940 O O . PRO A 1 121 ? -13.273 -7.234 -12.797 1 95.81 121 PRO A O 1
ATOM 943 N N . LYS A 1 122 ? -12.242 -7.02 -14.727 1 92.94 122 LYS A N 1
ATOM 944 C CA . LYS A 1 122 ? -13.414 -6.48 -15.406 1 92.94 122 LYS A CA 1
ATOM 945 C C . LYS A 1 122 ? -14.594 -7.445 -15.32 1 92.94 122 LYS A C 1
ATOM 947 O O . LYS A 1 122 ? -15.742 -7.023 -15.141 1 92.94 122 LYS A O 1
ATOM 952 N N . GLU A 1 123 ? -14.297 -8.758 -15.445 1 93.94 123 GLU A N 1
ATOM 953 C CA . GLU A 1 123 ? -15.367 -9.75 -15.43 1 93.94 123 GLU A CA 1
ATOM 954 C C . GLU A 1 123 ? -15.305 -10.609 -14.172 1 93.94 123 GLU A C 1
ATOM 956 O O . GLU A 1 123 ? -16.062 -11.57 -14.031 1 93.94 123 GLU A O 1
ATOM 961 N N . HIS A 1 124 ? -14.383 -10.266 -13.234 1 96.25 124 HIS A N 1
ATOM 962 C CA . HIS A 1 124 ? -14.211 -11.016 -11.992 1 96.25 124 HIS A CA 1
ATOM 963 C C . HIS A 1 124 ? -14.125 -12.516 -12.266 1 96.25 124 HIS A C 1
ATOM 965 O O . HIS A 1 124 ? -14.914 -13.297 -11.734 1 96.25 124 HIS A O 1
ATOM 971 N N . GLN A 1 125 ? -13.078 -12.891 -13.062 1 96.62 125 GLN A N 1
ATOM 972 C CA . GLN A 1 125 ? -12.844 -14.273 -13.469 1 96.62 125 GLN A CA 1
ATOM 973 C C . GLN A 1 125 ? -11.352 -14.602 -13.461 1 96.62 125 GLN A C 1
ATOM 975 O O . GLN A 1 125 ? -10.516 -13.703 -13.336 1 96.62 125 GLN A O 1
ATOM 980 N N . LEU A 1 126 ? -11.07 -15.883 -13.492 1 97.56 126 LEU A N 1
ATOM 981 C CA . LEU A 1 126 ? -9.703 -16.375 -13.57 1 97.56 126 LEU A CA 1
ATOM 982 C C . LEU A 1 126 ? -9.453 -17.078 -14.906 1 97.56 126 LEU A C 1
ATOM 984 O O . LEU A 1 126 ? -10.289 -17.828 -15.383 1 97.56 126 LEU A O 1
ATOM 988 N N . PHE A 1 127 ? -8.312 -16.734 -15.5 1 97.38 127 PHE A N 1
ATOM 989 C CA . PHE A 1 127 ? -7.84 -17.406 -16.703 1 97.38 127 PHE A CA 1
ATOM 990 C C . PHE A 1 127 ? -6.676 -18.328 -16.375 1 97.38 127 PHE A C 1
ATOM 992 O O . PHE A 1 127 ? -5.613 -17.875 -15.938 1 97.38 127 PHE A O 1
ATOM 999 N N . GLN A 1 128 ? -6.852 -19.609 -16.594 1 97.56 128 GLN A N 1
ATOM 1000 C CA . GLN A 1 128 ? -5.777 -20.547 -16.312 1 97.56 128 GLN A CA 1
ATOM 1001 C C . GLN A 1 128 ? -4.664 -20.453 -17.344 1 97.56 128 GLN A C 1
ATOM 1003 O O . GLN A 1 128 ? -4.918 -20.578 -18.547 1 97.56 128 GLN A O 1
ATOM 1008 N N . LEU A 1 129 ? -3.535 -20.172 -16.891 1 96.81 129 LEU A N 1
ATOM 1009 C CA . LEU A 1 129 ? -2.381 -20.031 -17.766 1 96.81 129 LEU A CA 1
ATOM 1010 C C . LEU A 1 129 ? -1.556 -21.312 -17.812 1 96.81 129 LEU A C 1
ATOM 1012 O O . LEU A 1 129 ? -0.896 -21.594 -18.812 1 96.81 129 LEU A O 1
ATOM 1016 N N . SER A 1 130 ? -1.52 -22.016 -16.734 1 96.38 130 SER A N 1
ATOM 1017 C CA . SER A 1 130 ? -0.776 -23.25 -16.594 1 96.38 130 SER A CA 1
ATOM 1018 C C . SER A 1 130 ? -1.461 -24.203 -15.602 1 96.38 130 SER A C 1
ATOM 1020 O O . SER A 1 130 ? -2.012 -23.75 -14.594 1 96.38 130 SER A O 1
ATOM 1022 N N . ALA A 1 131 ? -1.396 -25.484 -15.852 1 95.06 131 ALA A N 1
ATOM 1023 C CA . ALA A 1 131 ? -1.951 -26.5 -14.953 1 95.06 131 ALA A CA 1
ATOM 1024 C C . ALA A 1 131 ? -0.934 -26.891 -13.883 1 95.06 131 ALA A C 1
ATOM 1026 O O . ALA A 1 131 ? -1.265 -27.625 -12.945 1 95.06 131 ALA A O 1
ATOM 1027 N N . LYS A 1 132 ? 0.233 -26.422 -13.953 1 90.81 132 LYS A N 1
ATOM 1028 C CA . LYS A 1 132 ? 1.32 -26.781 -13.047 1 90.81 132 LYS A CA 1
ATOM 1029 C C . LYS A 1 132 ? 1.413 -25.781 -11.891 1 90.81 132 LYS A C 1
ATOM 1031 O O . LYS A 1 132 ? 1.66 -24.594 -12.094 1 90.81 132 LYS A O 1
ATOM 1036 N N . ALA A 1 133 ? 1.065 -26.312 -10.711 1 86.81 133 ALA A N 1
ATOM 1037 C CA . ALA A 1 133 ? 1.31 -25.547 -9.484 1 86.81 133 ALA A CA 1
ATOM 1038 C C . ALA A 1 133 ? 2.561 -26.031 -8.766 1 86.81 133 ALA A C 1
ATOM 1040 O O . ALA A 1 133 ? 2.482 -26.922 -7.91 1 86.81 133 ALA A O 1
ATOM 1041 N N . GLU A 1 134 ? 3.719 -25.75 -9.133 1 91 134 GLU A N 1
ATOM 1042 C CA . GLU A 1 134 ? 5.008 -26.266 -8.664 1 91 134 GLU A CA 1
ATOM 1043 C C . GLU A 1 134 ? 5.32 -25.75 -7.262 1 91 134 GLU A C 1
ATOM 1045 O O . GLU A 1 134 ? 6.172 -24.875 -7.086 1 91 134 GLU A O 1
ATOM 1050 N N . ALA A 1 135 ? 4.738 -26.391 -6.238 1 90.5 135 ALA A N 1
ATOM 1051 C CA . ALA A 1 135 ? 4.848 -25.938 -4.855 1 90.5 135 ALA A CA 1
ATOM 1052 C C . ALA A 1 135 ? 6.309 -25.828 -4.426 1 90.5 135 ALA A C 1
ATOM 1054 O O . ALA A 1 135 ? 6.699 -24.859 -3.773 1 90.5 135 ALA A O 1
ATOM 1055 N N . GLN A 1 136 ? 7.137 -26.812 -4.805 1 92.31 136 GLN A N 1
ATOM 1056 C CA . GLN A 1 136 ? 8.539 -26.797 -4.418 1 92.31 136 GLN A CA 1
ATOM 1057 C C . GLN A 1 136 ? 9.289 -25.641 -5.082 1 92.31 136 GLN A C 1
ATOM 1059 O O . GLN A 1 136 ? 10.133 -25 -4.461 1 92.31 136 GLN A O 1
ATOM 1064 N N . ALA A 1 137 ? 9.016 -25.438 -6.348 1 95.25 137 ALA A N 1
ATOM 1065 C CA . ALA A 1 137 ? 9.648 -24.328 -7.055 1 95.25 137 ALA A CA 1
ATOM 1066 C C . ALA A 1 137 ? 9.281 -22.984 -6.418 1 95.25 137 ALA A C 1
ATOM 1068 O O . ALA A 1 137 ? 10.117 -22.094 -6.316 1 95.25 137 ALA A O 1
ATOM 1069 N N . TRP A 1 138 ? 8.031 -22.875 -5.969 1 96.31 138 TRP A N 1
ATOM 1070 C CA . TRP A 1 138 ? 7.598 -21.656 -5.301 1 96.31 138 TRP A CA 1
ATOM 1071 C C . TRP A 1 138 ? 8.289 -21.5 -3.951 1 96.31 138 TRP A C 1
ATOM 1073 O O . TRP A 1 138 ? 8.688 -20.391 -3.576 1 96.31 138 TRP A O 1
ATOM 1083 N N . ALA A 1 139 ? 8.445 -22.578 -3.227 1 95.19 139 ALA A N 1
ATOM 1084 C CA . ALA A 1 139 ? 9.172 -22.516 -1.962 1 95.19 139 ALA A CA 1
ATOM 1085 C C . ALA A 1 139 ? 10.586 -21.984 -2.168 1 95.19 139 ALA A C 1
ATOM 1087 O O . ALA A 1 139 ? 11.055 -21.141 -1.396 1 95.19 139 ALA A O 1
ATOM 1088 N N . GLU A 1 140 ? 11.234 -22.453 -3.189 1 94.75 140 GLU A N 1
ATOM 1089 C CA . GLU A 1 140 ? 12.586 -22 -3.502 1 94.75 140 GLU A CA 1
ATOM 1090 C C . GLU A 1 140 ? 12.594 -20.531 -3.889 1 94.75 140 GLU A C 1
ATOM 1092 O O . GLU A 1 140 ? 13.477 -19.781 -3.473 1 94.75 140 GLU A O 1
ATOM 1097 N N . ALA A 1 141 ? 11.57 -20.141 -4.684 1 96.56 141 ALA A N 1
ATOM 1098 C CA . ALA A 1 141 ? 11.484 -18.75 -5.148 1 96.56 141 ALA A CA 1
ATOM 1099 C C . ALA A 1 141 ? 11.242 -17.797 -3.982 1 96.56 141 ALA A C 1
ATOM 1101 O O . ALA A 1 141 ? 11.664 -16.641 -4.027 1 96.56 141 ALA A O 1
ATOM 1102 N N . LEU A 1 142 ? 10.594 -18.297 -2.898 1 95.94 142 LEU A N 1
ATOM 1103 C CA . LEU A 1 142 ? 10.188 -17.453 -1.772 1 95.94 142 LEU A CA 1
ATOM 1104 C C . LEU A 1 142 ? 11.141 -17.641 -0.594 1 95.94 142 LEU A C 1
ATOM 1106 O O . LEU A 1 142 ? 10.719 -17.578 0.563 1 95.94 142 LEU A O 1
ATOM 1110 N N . PHE A 1 143 ? 12.375 -17.844 -0.822 1 90.81 143 PHE A N 1
ATOM 1111 C CA . PHE A 1 143 ? 13.406 -17.922 0.2 1 90.81 143 PHE A CA 1
ATOM 1112 C C . PHE A 1 143 ? 13.062 -19 1.233 1 90.81 143 PHE A C 1
ATOM 1114 O O . PHE A 1 143 ? 13.258 -18.781 2.434 1 90.81 143 PHE A O 1
ATOM 1121 N N . GLY A 1 144 ? 12.414 -20.047 0.822 1 85.88 144 GLY A N 1
ATOM 1122 C CA . GLY A 1 144 ? 12.172 -21.172 1.696 1 85.88 144 GLY A CA 1
ATOM 1123 C C . GLY A 1 144 ? 10.82 -21.125 2.383 1 85.88 144 GLY A C 1
ATOM 1124 O O . GLY A 1 144 ? 10.438 -22.047 3.092 1 85.88 144 GLY A O 1
ATOM 1125 N N . LEU A 1 145 ? 10.164 -19.922 2.236 1 86.94 145 LEU A N 1
ATOM 1126 C CA . LEU A 1 145 ? 8.789 -19.922 2.725 1 86.94 145 LEU A CA 1
ATOM 1127 C C . LEU A 1 145 ? 7.957 -20.969 2 1 86.94 145 LEU A C 1
ATOM 1129 O O . LEU A 1 145 ? 7.879 -20.969 0.77 1 86.94 145 LEU A O 1
ATOM 1133 N N . SER A 1 146 ? 7.578 -21.969 2.701 1 76.94 146 SER A N 1
ATOM 1134 C CA . SER A 1 146 ? 6.93 -23.094 2.053 1 76.94 146 SER A CA 1
ATOM 1135 C C . SER A 1 146 ? 5.445 -22.828 1.832 1 76.94 146 SER A C 1
ATOM 1137 O O . SER A 1 146 ? 4.703 -22.594 2.787 1 76.94 146 SER A O 1
ATOM 1139 N N . PRO A 1 147 ? 5.074 -22.922 0.608 1 82.06 147 PRO A N 1
ATOM 1140 C CA . PRO A 1 147 ? 3.654 -22.781 0.281 1 82.06 147 PRO A CA 1
ATOM 1141 C C . PRO A 1 147 ? 2.855 -24.047 0.584 1 82.06 147 PRO A C 1
ATOM 1143 O O . PRO A 1 147 ? 1.645 -24.094 0.349 1 82.06 147 PRO A O 1
ATOM 1146 N N . GLU A 1 148 ? 3.494 -25 1.192 1 83.19 148 GLU A N 1
ATOM 1147 C CA . GLU A 1 148 ? 2.842 -26.297 1.368 1 83.19 148 GLU A CA 1
ATOM 1148 C C . GLU A 1 148 ? 1.604 -26.172 2.254 1 83.19 148 GLU A C 1
ATOM 1150 O O . GLU A 1 148 ? 0.647 -26.938 2.102 1 83.19 148 GLU A O 1
ATOM 1155 N N . ARG A 1 149 ? 1.662 -25.219 3.062 1 90.75 149 ARG A N 1
ATOM 1156 C CA . ARG A 1 149 ? 0.515 -25.062 3.951 1 90.75 149 ARG A CA 1
ATOM 1157 C C . ARG A 1 149 ? -0.402 -23.938 3.475 1 90.75 149 ARG A C 1
ATOM 1159 O O . ARG A 1 149 ? -1.438 -23.672 4.086 1 90.75 149 ARG A O 1
ATOM 1166 N N . ALA A 1 150 ? -0.065 -23.312 2.375 1 96.38 150 ALA A N 1
ATOM 1167 C CA . ALA A 1 150 ? -0.926 -22.297 1.778 1 96.38 150 ALA A CA 1
ATOM 1168 C C . ALA A 1 150 ? -1.965 -22.922 0.857 1 96.38 150 ALA A C 1
ATOM 1170 O O . ALA A 1 150 ? -1.729 -24 0.286 1 96.38 150 ALA A O 1
ATOM 1171 N N . ALA A 1 151 ? -3.098 -22.391 0.786 1 97.62 151 ALA A N 1
ATOM 1172 C CA . ALA A 1 151 ? -4.137 -22.828 -0.147 1 97.62 151 ALA A CA 1
ATOM 1173 C C . ALA A 1 151 ? -3.969 -22.141 -1.505 1 97.62 151 ALA A C 1
ATOM 1175 O O . ALA A 1 151 ? -4.371 -22.703 -2.533 1 97.62 151 ALA A O 1
ATOM 1176 N N . ALA A 1 152 ? -3.387 -20.969 -1.519 1 98.06 152 ALA A N 1
ATOM 1177 C CA . ALA A 1 152 ? -3.148 -20.203 -2.742 1 98.06 152 ALA A CA 1
ATOM 1178 C C . ALA A 1 152 ? -2.064 -19.156 -2.531 1 98.06 152 ALA A C 1
ATOM 1180 O O . ALA A 1 152 ? -1.781 -18.766 -1.396 1 98.06 152 ALA A O 1
ATOM 1181 N N . LEU A 1 153 ? -1.38 -18.766 -3.555 1 98.38 153 LEU A N 1
ATOM 1182 C CA . LEU A 1 153 ? -0.535 -17.578 -3.609 1 98.38 153 LEU A CA 1
ATOM 1183 C C . LEU A 1 153 ? -1.146 -16.516 -4.52 1 98.38 153 LEU A C 1
ATOM 1185 O O . LEU A 1 153 ? -1.482 -16.797 -5.672 1 98.38 153 LEU A O 1
ATOM 1189 N N . LEU A 1 154 ? -1.431 -15.383 -3.982 1 98.88 154 LEU A N 1
ATOM 1190 C CA . LEU A 1 154 ? -1.793 -14.227 -4.789 1 98.88 154 LEU A CA 1
ATOM 1191 C C . LEU A 1 154 ? -0.569 -13.359 -5.082 1 98.88 154 LEU A C 1
ATOM 1193 O O . LEU A 1 154 ? 0.063 -12.844 -4.16 1 98.88 154 LEU A O 1
ATOM 1197 N N . VAL A 1 155 ? -0.195 -13.234 -6.332 1 98.88 155 VAL A N 1
ATOM 1198 C CA . VAL A 1 155 ? 0.975 -12.453 -6.73 1 98.88 155 VAL A CA 1
ATOM 1199 C C . VAL A 1 155 ? 0.531 -11.172 -7.43 1 98.88 155 VAL A C 1
ATOM 1201 O O . VAL A 1 155 ? -0.111 -11.219 -8.484 1 98.88 155 VAL A O 1
ATOM 1204 N N . LEU A 1 156 ? 0.81 -10.07 -6.82 1 98.94 156 LEU A N 1
ATOM 1205 C CA . LEU A 1 156 ? 0.635 -8.781 -7.484 1 98.94 156 LEU A CA 1
ATOM 1206 C C . LEU A 1 156 ? 1.88 -8.406 -8.281 1 98.94 156 LEU A C 1
ATOM 1208 O O . LEU A 1 156 ? 2.986 -8.383 -7.738 1 98.94 156 LEU A O 1
ATOM 1212 N N . THR A 1 157 ? 1.703 -8.203 -9.555 1 98.81 157 THR A N 1
ATOM 1213 C CA . THR A 1 157 ? 2.812 -7.82 -10.422 1 98.81 157 THR A CA 1
ATOM 1214 C C . THR A 1 157 ? 2.637 -6.391 -10.922 1 98.81 157 THR A C 1
ATOM 1216 O O . THR A 1 157 ? 1.534 -5.84 -10.875 1 98.81 157 THR A O 1
ATOM 1219 N N . LEU A 1 158 ? 3.729 -5.801 -11.289 1 98.56 158 LEU A N 1
ATOM 1220 C CA . LEU A 1 158 ? 3.814 -4.379 -11.602 1 98.56 158 LEU A CA 1
ATOM 1221 C C . LEU A 1 158 ? 4.047 -4.168 -13.094 1 98.56 158 LEU A C 1
ATOM 1223 O O . LEU A 1 158 ? 4.902 -4.82 -13.695 1 98.56 158 LEU A O 1
ATOM 1227 N N . VAL A 1 159 ? 3.277 -3.297 -13.68 1 97.88 159 VAL A N 1
ATOM 1228 C CA . VAL A 1 159 ? 3.504 -2.799 -15.039 1 97.88 159 VAL A CA 1
ATOM 1229 C C . VAL A 1 159 ? 3.676 -1.282 -15.008 1 97.88 159 VAL A C 1
ATOM 1231 O O . VAL A 1 159 ? 2.82 -0.544 -15.5 1 97.88 159 VAL A O 1
ATOM 1234 N N . PRO A 1 160 ? 4.902 -0.813 -14.547 1 97.56 160 PRO A N 1
ATOM 1235 C CA . PRO A 1 160 ? 5.09 0.609 -14.25 1 97.56 160 PRO A CA 1
ATOM 1236 C C . PRO A 1 160 ? 4.953 1.492 -15.492 1 97.56 160 PRO A C 1
ATOM 1238 O O . PRO A 1 160 ? 4.645 2.682 -15.375 1 97.56 160 PRO A O 1
ATOM 1241 N N . GLU A 1 161 ? 5.086 0.929 -16.688 1 96.44 161 GLU A N 1
ATOM 1242 C CA . GLU A 1 161 ? 5.027 1.716 -17.906 1 96.44 161 GLU A CA 1
ATOM 1243 C C . GLU A 1 161 ? 3.635 2.301 -18.125 1 96.44 161 GLU A C 1
ATOM 1245 O O . GLU A 1 161 ? 3.48 3.322 -18.797 1 96.44 161 GLU A O 1
ATOM 1250 N N . ARG A 1 162 ? 2.598 1.642 -17.578 1 96.81 162 ARG A N 1
ATOM 1251 C CA . ARG A 1 162 ? 1.25 2.193 -17.656 1 96.81 162 ARG A CA 1
ATOM 1252 C C . ARG A 1 162 ? 1.174 3.557 -16.984 1 96.81 162 ARG A C 1
ATOM 1254 O O . ARG A 1 162 ? 0.622 4.508 -17.531 1 96.81 162 ARG A O 1
ATOM 1261 N N . SER A 1 163 ? 1.738 3.697 -15.781 1 97.12 163 SER A N 1
ATOM 1262 C CA . SER A 1 163 ? 1.767 4.965 -15.062 1 97.12 163 SER A CA 1
ATOM 1263 C C . SER A 1 163 ? 2.779 5.926 -15.68 1 97.12 163 SER A C 1
ATOM 1265 O O . SER A 1 163 ? 2.568 7.141 -15.68 1 97.12 163 SER A O 1
ATOM 1267 N N . GLU A 1 164 ? 3.863 5.344 -16.156 1 96.56 164 GLU A N 1
ATOM 1268 C CA . GLU A 1 164 ? 4.867 6.188 -16.812 1 96.56 164 GLU A CA 1
ATOM 1269 C C . GLU A 1 164 ? 4.273 6.934 -18 1 96.56 164 GLU A C 1
ATOM 1271 O O . GLU A 1 164 ? 4.637 8.078 -18.266 1 96.56 164 GLU A O 1
ATOM 1276 N N . ALA A 1 165 ? 3.412 6.273 -18.719 1 95.88 165 ALA A N 1
ATOM 1277 C CA . ALA A 1 165 ? 2.777 6.879 -19.891 1 95.88 165 ALA A CA 1
ATOM 1278 C C . ALA A 1 165 ? 2.057 8.172 -19.516 1 95.88 165 ALA A C 1
ATOM 1280 O O . ALA A 1 165 ? 1.946 9.086 -20.328 1 95.88 165 ALA A O 1
ATOM 1281 N N . LEU A 1 166 ? 1.632 8.312 -18.25 1 95.44 166 LEU A N 1
ATOM 1282 C CA . LEU A 1 166 ? 0.859 9.477 -17.812 1 95.44 166 LEU A CA 1
ATOM 1283 C C . LEU A 1 166 ? 1.731 10.445 -17.031 1 95.44 166 LEU A C 1
ATOM 1285 O O . LEU A 1 166 ? 1.572 11.664 -17.141 1 95.44 166 LEU A O 1
ATOM 1289 N N . PHE A 1 167 ? 2.738 9.922 -16.281 1 96.31 167 PHE A N 1
ATOM 1290 C CA . PHE A 1 167 ? 3.369 10.758 -15.273 1 96.31 167 PHE A CA 1
ATOM 1291 C C . PHE A 1 167 ? 4.887 10.742 -15.422 1 96.31 167 PHE A C 1
ATOM 1293 O O . PHE A 1 167 ? 5.605 11.266 -14.562 1 96.31 167 PHE A O 1
ATOM 1300 N N . GLY A 1 168 ? 5.371 10.125 -16.5 1 95.94 168 GLY A N 1
ATOM 1301 C CA . GLY A 1 168 ? 6.809 10.023 -16.688 1 95.94 168 GLY A CA 1
ATOM 1302 C C . GLY A 1 168 ? 7.477 9.078 -15.711 1 95.94 168 GLY A C 1
ATOM 1303 O O . GLY A 1 168 ? 6.867 8.102 -15.266 1 95.94 168 GLY A O 1
ATOM 1304 N N . LEU A 1 169 ? 8.727 9.328 -15.422 1 96.75 169 LEU A N 1
ATOM 1305 C CA . LEU A 1 169 ? 9.547 8.414 -14.641 1 96.75 169 LEU A CA 1
ATOM 1306 C C . LEU A 1 169 ? 8.953 8.188 -13.258 1 96.75 169 LEU A C 1
ATOM 1308 O O . LEU A 1 169 ? 9.094 7.105 -12.688 1 96.75 169 LEU A O 1
ATOM 1312 N N . ARG A 1 170 ? 8.242 9.188 -12.773 1 97.12 170 ARG A N 1
ATOM 1313 C CA . ARG A 1 170 ? 7.629 9.07 -11.453 1 97.12 170 ARG A CA 1
ATOM 1314 C C . ARG A 1 170 ? 6.656 7.895 -11.406 1 97.12 170 ARG A C 1
ATOM 1316 O O . ARG A 1 170 ? 6.434 7.312 -10.344 1 97.12 170 ARG A O 1
ATOM 1323 N N . GLY A 1 171 ? 6.113 7.543 -12.547 1 96.94 171 GLY A N 1
ATOM 1324 C CA . GLY A 1 171 ? 5.168 6.441 -12.633 1 96.94 171 GLY A CA 1
ATOM 1325 C C . GLY A 1 171 ? 5.727 5.133 -12.094 1 96.94 171 GLY A C 1
ATOM 1326 O O . GLY A 1 171 ? 4.969 4.254 -11.68 1 96.94 171 GLY A O 1
ATOM 1327 N N . TYR A 1 172 ? 7.016 4.938 -12.062 1 97.75 172 TYR A N 1
ATOM 1328 C CA . TYR A 1 172 ? 7.648 3.725 -11.555 1 97.75 172 TYR A CA 1
ATOM 1329 C C . TYR A 1 172 ? 7.512 3.631 -10.047 1 97.75 172 TYR A C 1
ATOM 1331 O O . TYR A 1 172 ? 7.594 2.541 -9.477 1 97.75 172 TYR A O 1
ATOM 1339 N N . ARG A 1 173 ? 7.301 4.793 -9.312 1 98.62 173 ARG A N 1
ATOM 1340 C CA . ARG A 1 173 ? 6.988 4.785 -7.887 1 98.62 173 ARG A CA 1
ATOM 1341 C C . ARG A 1 173 ? 5.566 4.293 -7.641 1 98.62 173 ARG A C 1
ATOM 1343 O O . ARG A 1 173 ? 5.312 3.568 -6.676 1 98.62 173 ARG A O 1
ATOM 1350 N N . TYR A 1 174 ? 4.66 4.648 -8.609 1 98.44 174 TYR A N 1
ATOM 1351 C CA . TYR A 1 174 ? 3.232 4.418 -8.406 1 98.44 174 TYR A CA 1
ATOM 1352 C C . TYR A 1 174 ? 2.912 2.928 -8.422 1 98.44 174 TYR A C 1
ATOM 1354 O O . TYR A 1 174 ? 2.043 2.465 -7.684 1 98.44 174 TYR A O 1
ATOM 1362 N N . ALA A 1 175 ? 3.609 2.191 -9.242 1 98.25 175 ALA A N 1
ATOM 1363 C CA . ALA A 1 175 ? 3.361 0.753 -9.32 1 98.25 175 ALA A CA 1
ATOM 1364 C C . ALA A 1 175 ? 3.582 0.081 -7.973 1 98.25 175 ALA A C 1
ATOM 1366 O O . ALA A 1 175 ? 2.77 -0.738 -7.539 1 98.25 175 ALA A O 1
ATOM 1367 N N . LEU A 1 176 ? 4.656 0.442 -7.266 1 98.69 176 LEU A N 1
ATOM 1368 C CA . LEU A 1 176 ? 4.941 -0.121 -5.953 1 98.69 176 LEU A CA 1
ATOM 1369 C C . LEU A 1 176 ? 3.947 0.391 -4.914 1 98.69 176 LEU A C 1
ATOM 1371 O O . LEU A 1 176 ? 3.428 -0.385 -4.109 1 98.69 176 LEU A O 1
ATOM 1375 N N . LEU A 1 177 ? 3.646 1.671 -4.953 1 98.69 177 LEU A N 1
ATOM 1376 C CA . LEU A 1 177 ? 2.684 2.262 -4.027 1 98.69 177 LEU A CA 1
ATOM 1377 C C . LEU A 1 177 ? 1.323 1.584 -4.156 1 98.69 177 LEU A C 1
ATOM 1379 O O . LEU A 1 177 ? 0.731 1.179 -3.152 1 98.69 177 LEU A O 1
ATOM 1383 N N . GLU A 1 178 ? 0.897 1.4 -5.363 1 98.62 178 GLU A N 1
ATOM 1384 C CA . GLU A 1 178 ? -0.44 0.864 -5.605 1 98.62 178 GLU A CA 1
ATOM 1385 C C . GLU A 1 178 ? -0.497 -0.631 -5.305 1 98.62 178 GLU A C 1
ATOM 1387 O O . GLU A 1 178 ? -1.524 -1.14 -4.852 1 98.62 178 GLU A O 1
ATOM 1392 N N . ALA A 1 179 ? 0.626 -1.344 -5.555 1 98.81 179 ALA A N 1
ATOM 1393 C CA . ALA A 1 179 ? 0.698 -2.721 -5.074 1 98.81 179 ALA A CA 1
ATOM 1394 C C . ALA A 1 179 ? 0.527 -2.783 -3.561 1 98.81 179 ALA A C 1
ATOM 1396 O O . ALA A 1 179 ? -0.079 -3.719 -3.035 1 98.81 179 ALA A O 1
ATOM 1397 N N . GLY A 1 180 ? 1.077 -1.795 -2.883 1 98.81 180 GLY A N 1
ATOM 1398 C CA . GLY A 1 180 ? 0.89 -1.706 -1.444 1 98.81 180 GLY A CA 1
ATOM 1399 C C . GLY A 1 180 ? -0.558 -1.496 -1.043 1 98.81 180 GLY A C 1
ATOM 1400 O O . GLY A 1 180 ? -1.068 -2.186 -0.157 1 98.81 180 GLY A O 1
ATOM 1401 N N . TYR A 1 181 ? -1.264 -0.512 -1.735 1 98.69 181 TYR A N 1
ATOM 1402 C CA . TYR A 1 181 ? -2.689 -0.343 -1.483 1 98.69 181 TYR A CA 1
ATOM 1403 C C . TYR A 1 181 ? -3.42 -1.678 -1.565 1 98.69 181 TYR A C 1
ATOM 1405 O O . TYR A 1 181 ? -4.102 -2.08 -0.619 1 98.69 181 TYR A O 1
ATOM 1413 N N . ALA A 1 182 ? -3.209 -2.311 -2.678 1 98.75 182 ALA A N 1
ATOM 1414 C CA . ALA A 1 182 ? -3.924 -3.543 -2.994 1 98.75 182 ALA A CA 1
ATOM 1415 C C . ALA A 1 182 ? -3.615 -4.637 -1.975 1 98.75 182 ALA A C 1
ATOM 1417 O O . ALA A 1 182 ? -4.527 -5.27 -1.439 1 98.75 182 ALA A O 1
ATOM 1418 N N . ALA A 1 183 ? -2.342 -4.816 -1.678 1 98.81 183 ALA A N 1
ATOM 1419 C CA . ALA A 1 183 ? -1.918 -5.863 -0.754 1 98.81 183 ALA A CA 1
ATOM 1420 C C . ALA A 1 183 ? -2.471 -5.621 0.646 1 98.81 183 ALA A C 1
ATOM 1422 O O . ALA A 1 183 ? -2.959 -6.547 1.299 1 98.81 183 ALA A O 1
ATOM 1423 N N . GLY A 1 184 ? -2.381 -4.363 1.134 1 98.69 184 GLY A N 1
ATOM 1424 C CA . GLY A 1 184 ? -2.92 -4.051 2.447 1 98.69 184 GLY A CA 1
ATOM 1425 C C . GLY A 1 184 ? -4.402 -4.352 2.57 1 98.69 184 GLY A C 1
ATOM 1426 O O . GLY A 1 184 ? -4.844 -4.93 3.568 1 98.69 184 GLY A O 1
ATOM 1427 N N . LEU A 1 185 ? -5.125 -4 1.567 1 98.81 185 LEU A N 1
ATOM 1428 C CA . LEU A 1 185 ? -6.57 -4.195 1.592 1 98.81 185 LEU A CA 1
ATOM 1429 C C . LEU A 1 185 ? -6.926 -5.672 1.441 1 98.81 185 LEU A C 1
ATOM 1431 O O . LEU A 1 185 ? -7.883 -6.152 2.051 1 98.81 185 LEU A O 1
ATOM 1435 N N . VAL A 1 186 ? -6.137 -6.426 0.662 1 98.81 186 VAL A N 1
ATOM 1436 C CA . VAL A 1 186 ? -6.324 -7.867 0.521 1 98.81 186 VAL A CA 1
ATOM 1437 C C . VAL A 1 186 ? -6.027 -8.562 1.85 1 98.81 186 VAL A C 1
ATOM 1439 O O . VAL A 1 186 ? -6.762 -9.461 2.268 1 98.81 186 VAL A O 1
ATOM 1442 N N . LEU A 1 187 ? -4.938 -8.172 2.502 1 98.81 187 LEU A N 1
ATOM 1443 C CA . LEU A 1 187 ? -4.602 -8.734 3.809 1 98.81 187 LEU A CA 1
ATOM 1444 C C . LEU A 1 187 ? -5.734 -8.5 4.805 1 98.81 187 LEU A C 1
ATOM 1446 O O . LEU A 1 187 ? -6.102 -9.406 5.555 1 98.81 187 LEU A O 1
ATOM 1450 N N . LEU A 1 188 ? -6.273 -7.297 4.75 1 98.75 188 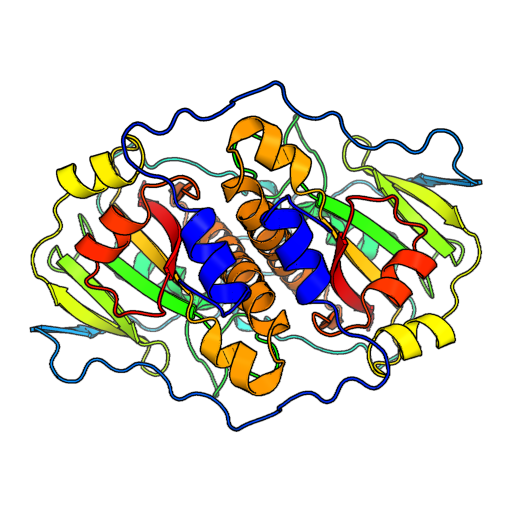LEU A N 1
ATOM 1451 C CA . LEU A 1 188 ? -7.367 -6.98 5.664 1 98.75 188 LEU A CA 1
ATOM 1452 C C . LEU A 1 188 ? -8.602 -7.812 5.344 1 98.75 188 LEU A C 1
ATOM 1454 O O . LEU A 1 188 ? -9.281 -8.297 6.254 1 98.75 188 LEU A O 1
ATOM 1458 N N . ALA A 1 189 ? -8.93 -7.969 4.062 1 98.75 189 ALA A N 1
ATOM 1459 C CA . ALA A 1 189 ? -10.039 -8.828 3.646 1 98.75 189 ALA A CA 1
ATOM 1460 C C . ALA A 1 189 ? -9.844 -10.25 4.145 1 98.75 189 ALA A C 1
ATOM 1462 O O . ALA A 1 189 ? -10.797 -10.898 4.59 1 98.75 189 ALA A O 1
ATOM 1463 N N . ALA A 1 190 ? -8.609 -10.75 4.074 1 98.75 190 ALA A N 1
ATOM 1464 C CA . ALA A 1 190 ? -8.312 -12.094 4.559 1 98.75 190 ALA A CA 1
ATOM 1465 C C . ALA A 1 190 ? -8.609 -12.219 6.051 1 98.75 190 ALA A C 1
ATOM 1467 O O . ALA A 1 190 ? -9.234 -13.188 6.488 1 98.75 190 ALA A O 1
ATOM 1468 N N . VAL A 1 191 ? -8.164 -11.227 6.84 1 98 191 VAL A N 1
ATOM 1469 C CA . VAL A 1 191 ? -8.445 -11.211 8.273 1 98 191 VAL A CA 1
ATOM 1470 C C . VAL A 1 191 ? -9.953 -11.258 8.5 1 98 191 VAL A C 1
ATOM 1472 O O . VAL A 1 191 ? -10.438 -12.016 9.344 1 98 191 VAL A O 1
ATOM 1475 N N . GLY A 1 192 ? -10.703 -10.469 7.723 1 98.38 192 GLY A N 1
ATOM 1476 C CA . GLY A 1 192 ? -12.148 -10.414 7.852 1 98.38 192 GLY A CA 1
ATOM 1477 C C . GLY A 1 192 ? -12.828 -11.734 7.539 1 98.38 192 GLY A C 1
ATOM 1478 O O . GLY A 1 192 ? -13.922 -12.008 8.023 1 98.38 192 GLY A O 1
ATOM 1479 N N . LEU A 1 193 ? -12.188 -12.578 6.719 1 98.38 193 LEU A N 1
ATOM 1480 C CA . LEU A 1 193 ? -12.734 -13.875 6.316 1 98.38 193 LEU A CA 1
ATOM 1481 C C . LEU A 1 193 ? -12.234 -14.984 7.234 1 98.38 193 LEU A C 1
ATOM 1483 O O . LEU A 1 193 ? -12.57 -16.156 7.039 1 98.38 193 LEU A O 1
ATOM 1487 N N . GLY A 1 194 ? -11.414 -14.578 8.227 1 97.88 194 GLY A N 1
ATOM 1488 C CA . GLY A 1 194 ? -10.836 -15.562 9.125 1 97.88 194 GLY A CA 1
ATOM 1489 C C . GLY A 1 194 ? -9.727 -16.375 8.5 1 97.88 194 GLY A C 1
ATOM 1490 O O . GLY A 1 194 ? -9.484 -17.516 8.898 1 97.88 194 GLY A O 1
ATOM 1491 N N . LEU A 1 195 ? -9.07 -15.906 7.48 1 98.19 195 LEU A N 1
ATOM 1492 C CA . LEU A 1 195 ? -7.973 -16.578 6.793 1 98.19 195 LEU A CA 1
ATOM 1493 C C . LEU A 1 195 ? -6.625 -16.016 7.246 1 98.19 195 LEU A C 1
ATOM 1495 O O . LEU A 1 195 ? -6.547 -14.891 7.723 1 98.19 195 LEU A O 1
ATOM 1499 N N . ALA A 1 196 ? -5.582 -16.844 7.164 1 97.56 196 ALA A N 1
ATOM 1500 C CA . ALA A 1 196 ? -4.203 -16.391 7.312 1 97.56 196 ALA A CA 1
ATOM 1501 C C . ALA A 1 196 ? -3.668 -15.828 5.996 1 97.56 196 ALA A C 1
ATOM 1503 O O . ALA A 1 196 ? -3.945 -16.375 4.926 1 97.56 196 ALA A O 1
ATOM 1504 N N . ALA A 1 197 ? -2.975 -14.773 6.059 1 98.12 197 ALA A N 1
ATOM 1505 C CA . ALA A 1 197 ? -2.336 -14.148 4.902 1 98.12 197 ALA A CA 1
ATOM 1506 C C . ALA A 1 197 ? -0.981 -13.555 5.277 1 98.12 197 ALA A C 1
ATOM 1508 O O . ALA A 1 197 ? -0.842 -12.922 6.328 1 98.12 197 ALA A O 1
ATOM 1509 N N . TYR A 1 198 ? 0 -13.789 4.477 1 97.81 198 TYR A N 1
ATOM 1510 C CA . TYR A 1 198 ? 1.357 -13.312 4.715 1 97.81 198 TYR A CA 1
ATOM 1511 C C . TYR A 1 198 ? 1.933 -12.672 3.457 1 97.81 198 TYR A C 1
ATOM 1513 O O . TYR A 1 198 ? 2.066 -13.32 2.422 1 97.81 198 TYR A O 1
ATOM 1521 N N . PRO A 1 199 ? 2.244 -11.359 3.51 1 98.38 199 PRO A N 1
ATOM 1522 C CA . PRO A 1 199 ? 2.838 -10.688 2.35 1 98.38 199 PRO A CA 1
ATOM 1523 C C . PRO A 1 199 ? 4.344 -10.922 2.242 1 98.38 199 PRO A C 1
ATOM 1525 O O . PRO A 1 199 ? 5.121 -10.281 2.957 1 98.38 199 PRO A O 1
ATOM 1528 N N . ALA A 1 200 ? 4.734 -11.836 1.39 1 97.81 200 ALA A N 1
ATOM 1529 C CA . ALA A 1 200 ? 6.148 -12.078 1.104 1 97.81 200 ALA A CA 1
ATOM 1530 C C . ALA A 1 200 ? 6.684 -11.055 0.102 1 97.81 200 ALA A C 1
ATOM 1532 O O . ALA A 1 200 ? 6.348 -11.102 -1.083 1 97.81 200 ALA A O 1
ATOM 1533 N N . GLU A 1 201 ? 7.566 -10.156 0.58 1 97.19 201 GLU A N 1
ATOM 1534 C CA . GLU A 1 201 ? 8.164 -9.125 -0.261 1 97.19 201 GLU A CA 1
ATOM 1535 C C . GLU A 1 201 ? 9.578 -9.508 -0.686 1 97.19 201 GLU A C 1
ATOM 1537 O O . GLU A 1 201 ? 10.141 -8.914 -1.608 1 97.19 201 GLU A O 1
ATOM 1542 N N . THR A 1 202 ? 10.156 -10.469 0.037 1 96.5 202 THR A N 1
ATOM 1543 C CA . THR A 1 202 ? 11.508 -10.938 -0.243 1 96.5 202 THR A CA 1
ATOM 1544 C C . THR A 1 202 ? 11.477 -12.266 -1.002 1 96.5 202 THR A C 1
ATOM 1546 O O . THR A 1 202 ? 11.062 -13.289 -0.455 1 96.5 202 THR A O 1
ATOM 1549 N N . PHE A 1 203 ? 11.844 -12.297 -2.211 1 97.69 203 PHE A N 1
ATOM 1550 C CA . PHE A 1 203 ? 11.828 -13.453 -3.098 1 97.69 203 PHE A CA 1
ATOM 1551 C C . PHE A 1 203 ? 12.82 -13.281 -4.238 1 97.69 203 PHE A C 1
ATOM 1553 O O . PHE A 1 203 ? 13.344 -12.18 -4.449 1 97.69 203 PHE A O 1
ATOM 1560 N N . TYR A 1 204 ? 13.141 -14.352 -4.93 1 97.94 204 TYR A N 1
ATOM 1561 C CA . TYR A 1 204 ? 13.953 -14.297 -6.133 1 97.94 204 TYR A CA 1
ATOM 1562 C C . TYR A 1 204 ? 13.117 -13.898 -7.344 1 97.94 204 TYR A C 1
ATOM 1564 O O . TYR A 1 204 ? 12.352 -14.703 -7.871 1 97.94 204 TYR A O 1
ATOM 1572 N N . ASP A 1 205 ? 13.328 -12.68 -7.84 1 97.62 205 ASP A N 1
ATOM 1573 C CA . ASP A 1 205 ? 12.477 -12.039 -8.844 1 97.62 205 ASP A CA 1
ATOM 1574 C C . ASP A 1 205 ? 12.391 -12.891 -10.109 1 97.62 205 ASP A C 1
ATOM 1576 O O . ASP A 1 205 ? 11.305 -13.125 -10.633 1 97.62 205 ASP A O 1
ATOM 1580 N N . GLU A 1 206 ? 13.492 -13.344 -10.578 1 97.25 206 GLU A N 1
ATOM 1581 C CA . GLU A 1 206 ? 13.5 -14.094 -11.828 1 97.25 206 GLU A CA 1
ATOM 1582 C C . GLU A 1 206 ? 12.781 -15.43 -11.68 1 97.25 206 GLU A C 1
ATOM 1584 O O . GLU A 1 206 ? 12.109 -15.891 -12.602 1 97.25 206 GLU A O 1
ATOM 1589 N N . ALA A 1 207 ? 12.953 -16.047 -10.516 1 97.31 207 ALA A N 1
ATOM 1590 C CA . ALA A 1 207 ? 12.258 -17.297 -10.266 1 97.31 207 ALA A CA 1
ATOM 1591 C C . ALA A 1 207 ? 10.742 -17.109 -10.281 1 97.31 207 ALA A C 1
ATOM 1593 O O . ALA A 1 207 ? 10.023 -17.859 -10.938 1 97.31 207 ALA A O 1
ATOM 1594 N N . VAL A 1 208 ? 10.234 -16.078 -9.625 1 97.94 208 VAL A N 1
ATOM 1595 C CA . VAL A 1 208 ? 8.805 -15.781 -9.586 1 97.94 208 VAL A CA 1
ATOM 1596 C C . VAL A 1 208 ? 8.32 -15.438 -10.992 1 97.94 208 VAL A C 1
ATOM 1598 O O . VAL A 1 208 ? 7.277 -15.93 -11.43 1 97.94 208 VAL A O 1
ATOM 1601 N N . ALA A 1 209 ? 9.086 -14.602 -11.703 1 98.19 209 ALA A N 1
ATOM 1602 C CA . ALA A 1 209 ? 8.711 -14.211 -13.055 1 98.19 209 ALA A CA 1
ATOM 1603 C C . ALA A 1 209 ? 8.602 -15.43 -13.969 1 98.19 209 ALA A C 1
ATOM 1605 O O . ALA A 1 209 ? 7.676 -15.531 -14.773 1 98.19 209 ALA A O 1
ATOM 1606 N N . ARG A 1 210 ? 9.539 -16.328 -13.812 1 96.94 210 ARG A N 1
ATOM 1607 C CA . ARG A 1 210 ? 9.555 -17.531 -14.633 1 96.94 210 ARG A CA 1
ATOM 1608 C C . ARG A 1 210 ? 8.359 -18.422 -14.305 1 96.94 210 ARG A C 1
ATOM 1610 O O . ARG A 1 210 ? 7.703 -18.953 -15.211 1 96.94 210 ARG A O 1
ATOM 1617 N N . LEU A 1 211 ? 8.062 -18.594 -13.055 1 97.25 211 LEU A N 1
ATOM 1618 C CA . LEU A 1 211 ? 6.969 -19.453 -12.617 1 97.25 211 LEU A CA 1
ATOM 1619 C C . LEU A 1 211 ? 5.629 -18.922 -13.125 1 97.25 211 LEU A C 1
ATOM 1621 O O . LEU A 1 211 ? 4.711 -19.703 -13.383 1 97.25 211 LEU A O 1
ATOM 1625 N N . LEU A 1 212 ? 5.543 -17.609 -13.312 1 97.44 212 LEU A N 1
ATOM 1626 C CA . LEU A 1 212 ? 4.305 -16.984 -13.773 1 97.44 212 LEU A CA 1
ATOM 1627 C C . LEU A 1 212 ? 4.312 -16.797 -15.289 1 97.44 212 LEU A C 1
ATOM 1629 O O . LEU A 1 212 ? 3.275 -16.516 -15.891 1 97.44 212 LEU A O 1
ATOM 1633 N N . GLY A 1 213 ? 5.48 -16.891 -15.93 1 96 213 GLY A N 1
ATOM 1634 C CA . GLY A 1 213 ? 5.594 -16.594 -17.344 1 96 213 GLY A CA 1
ATOM 1635 C C . GLY A 1 213 ? 5.383 -15.117 -17.656 1 96 213 GLY A C 1
ATOM 1636 O O . GLY A 1 213 ? 4.688 -14.773 -18.609 1 96 213 GLY A O 1
ATOM 1637 N N . LEU A 1 214 ? 5.953 -14.242 -16.844 1 96.94 214 LEU A N 1
ATOM 1638 C CA . LEU A 1 214 ? 5.73 -12.805 -17 1 96.94 214 LEU A CA 1
ATOM 1639 C C . LEU A 1 214 ? 6.457 -12.281 -18.234 1 96.94 214 LEU A C 1
ATOM 1641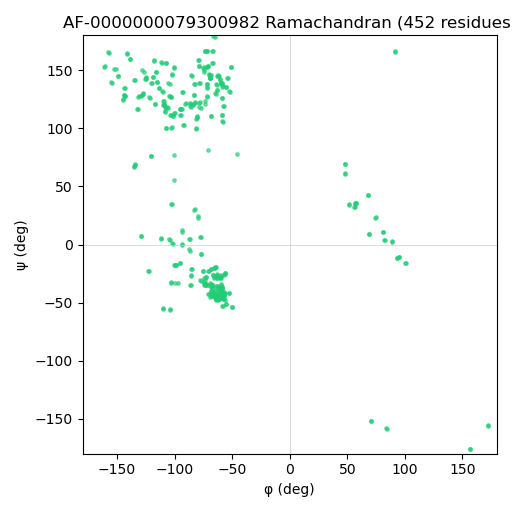 O O . LEU A 1 214 ? 7.586 -12.688 -18.516 1 96.94 214 LEU A O 1
ATOM 1645 N N . PRO A 1 215 ? 5.84 -11.438 -18.984 1 95.5 215 PRO A N 1
ATOM 1646 C CA . PRO A 1 215 ? 6.531 -10.766 -20.094 1 95.5 215 PRO A CA 1
ATOM 1647 C C . PRO A 1 215 ? 7.539 -9.719 -19.609 1 95.5 215 PRO A C 1
ATOM 1649 O O . PRO A 1 215 ? 7.543 -9.359 -18.438 1 95.5 215 PRO A O 1
ATOM 1652 N N . GLU A 1 216 ? 8.375 -9.281 -20.516 1 93.69 216 GLU A N 1
ATOM 1653 C CA . GLU A 1 216 ? 9.289 -8.188 -20.203 1 93.69 216 GLU A CA 1
ATOM 1654 C C . GLU A 1 216 ? 8.531 -6.93 -19.797 1 93.69 216 GLU A C 1
ATOM 1656 O O . GLU A 1 216 ? 7.5 -6.602 -20.375 1 93.69 216 GLU A O 1
ATOM 1661 N N . GLY A 1 217 ? 9.016 -6.246 -18.797 1 95 217 GLY A N 1
ATOM 1662 C CA . GLY A 1 217 ? 8.398 -5.008 -18.344 1 95 217 GLY A CA 1
ATOM 1663 C C . GLY A 1 217 ? 7.402 -5.207 -17.219 1 95 217 GLY A C 1
ATOM 1664 O O . GLY A 1 217 ? 6.934 -4.238 -16.625 1 95 217 GLY A O 1
ATOM 1665 N N . GLU A 1 218 ? 7.074 -6.461 -17 1 97.62 218 GLU A N 1
ATOM 1666 C CA . GLU A 1 218 ? 6.234 -6.789 -15.844 1 97.62 218 GLU A CA 1
ATOM 1667 C C . GLU A 1 218 ? 7.055 -7.41 -14.719 1 97.62 218 GLU A C 1
ATOM 1669 O O . GLU A 1 218 ? 7.824 -8.344 -14.945 1 97.62 218 GLU A O 1
ATOM 1674 N N . TYR A 1 219 ? 6.949 -6.871 -13.492 1 98.38 219 TYR A N 1
ATOM 1675 C CA . TYR A 1 219 ? 7.812 -7.238 -12.367 1 98.38 219 TYR A CA 1
ATOM 1676 C C . TYR A 1 219 ? 6.996 -7.797 -11.211 1 98.38 219 TYR A C 1
ATOM 1678 O O . TYR A 1 219 ? 5.906 -7.301 -10.914 1 98.38 219 TYR A O 1
ATOM 1686 N N . PRO A 1 220 ? 7.508 -8.867 -10.562 1 98.56 220 PRO A N 1
ATOM 1687 C CA . PRO A 1 220 ? 6.844 -9.266 -9.32 1 98.56 220 PRO A CA 1
ATOM 1688 C C . PRO A 1 220 ? 6.914 -8.195 -8.242 1 98.56 220 PRO A C 1
ATOM 1690 O O . PRO A 1 220 ? 7.977 -7.613 -8.008 1 98.56 220 PRO A O 1
ATOM 1693 N N . GLY A 1 221 ? 5.836 -7.891 -7.586 1 98.62 221 GLY A N 1
ATOM 1694 C CA . GLY A 1 221 ? 5.777 -6.887 -6.539 1 98.62 221 GLY A CA 1
ATOM 1695 C C . GLY A 1 221 ? 5.715 -7.477 -5.145 1 98.62 221 GLY A C 1
ATOM 1696 O O . GLY A 1 221 ? 6.578 -7.199 -4.309 1 98.62 221 GLY A O 1
ATOM 1697 N N . VAL A 1 222 ? 4.77 -8.305 -4.895 1 98.75 222 VAL A N 1
ATOM 1698 C CA . VAL A 1 222 ? 4.547 -8.953 -3.605 1 98.75 222 VAL A CA 1
ATOM 1699 C C . VAL A 1 222 ? 3.795 -10.266 -3.809 1 98.75 222 VAL A C 1
ATOM 1701 O O . VAL A 1 222 ? 2.939 -10.367 -4.691 1 98.75 222 VAL A O 1
ATOM 1704 N N . VAL A 1 223 ? 4.172 -11.289 -3.078 1 98.69 223 VAL A N 1
ATOM 1705 C CA . VAL A 1 223 ? 3.486 -12.578 -3.057 1 98.69 223 VAL A CA 1
ATOM 1706 C C . VAL A 1 223 ? 2.756 -12.75 -1.728 1 98.69 223 VAL A C 1
ATOM 1708 O O . VAL A 1 223 ? 3.379 -12.742 -0.664 1 98.69 223 VAL A O 1
ATOM 1711 N N . ILE A 1 224 ? 1.444 -12.867 -1.79 1 98.75 224 ILE A N 1
ATOM 1712 C CA . ILE A 1 224 ? 0.661 -13.062 -0.575 1 98.75 224 ILE A CA 1
ATOM 1713 C C . ILE A 1 224 ? 0.298 -14.539 -0.432 1 98.75 224 ILE A C 1
ATOM 1715 O O . ILE A 1 224 ? -0.401 -15.102 -1.28 1 98.75 224 ILE A O 1
ATOM 1719 N N . LEU A 1 225 ? 0.841 -15.211 0.586 1 98.25 225 LEU A N 1
ATOM 1720 C CA . LEU A 1 225 ? 0.464 -16.578 0.908 1 98.25 225 LEU A CA 1
ATOM 1721 C C . LEU A 1 225 ? -0.862 -16.625 1.66 1 98.25 225 LEU A C 1
ATOM 1723 O O . LEU A 1 225 ? -1.012 -15.969 2.697 1 98.25 225 LEU A O 1
ATOM 1727 N N . LEU A 1 226 ? -1.843 -17.328 1.107 1 98.25 226 LEU A N 1
ATOM 1728 C CA . LEU A 1 226 ? -3.199 -17.375 1.642 1 98.25 226 LEU A CA 1
ATOM 1729 C C . LEU A 1 226 ? -3.545 -18.781 2.121 1 98.25 226 LEU A C 1
ATOM 1731 O O . LEU A 1 226 ? -3.18 -19.766 1.48 1 98.25 226 LEU A O 1
ATOM 1735 N N . GLY A 1 227 ? -4.223 -18.875 3.23 1 97.81 227 GLY A N 1
ATOM 1736 C CA . GLY A 1 227 ? -4.691 -20.156 3.721 1 97.81 227 GLY A CA 1
ATOM 1737 C C . GLY A 1 227 ? -5.285 -20.078 5.113 1 97.81 227 GLY A C 1
ATOM 1738 O O . GLY A 1 227 ? -5.875 -19.062 5.488 1 97.81 227 GLY A O 1
ATOM 1739 N N . ARG A 1 228 ? -5.242 -21.297 5.789 1 95.25 228 ARG A N 1
ATOM 1740 C CA . ARG A 1 228 ? -5.781 -21.391 7.141 1 95.25 228 ARG A CA 1
ATOM 1741 C C . ARG A 1 228 ? -4.672 -21.672 8.148 1 95.25 228 ARG A C 1
ATOM 1743 O O . ARG A 1 228 ? -3.656 -22.281 7.812 1 95.25 228 ARG A O 1
ATOM 1750 N N . MET B 1 1 ? 23.25 -1.673 -22.078 1 65.12 1 MET B N 1
ATOM 1751 C CA . MET B 1 1 ? 22.984 -1.322 -20.688 1 65.12 1 MET B CA 1
ATOM 1752 C C . MET B 1 1 ? 21.641 -0.616 -20.531 1 65.12 1 MET B C 1
ATOM 1754 O O . MET B 1 1 ? 21.234 0.135 -21.422 1 65.12 1 MET B O 1
ATOM 1758 N N . GLU B 1 2 ? 20.859 -0.989 -19.609 1 78.12 2 GLU B N 1
ATOM 1759 C CA . GLU B 1 2 ? 19.562 -0.375 -19.375 1 78.12 2 GLU B CA 1
ATOM 1760 C C . GLU B 1 2 ? 19.688 1.119 -19.094 1 78.12 2 GLU B C 1
ATOM 1762 O O . GLU B 1 2 ? 20.375 1.518 -18.141 1 78.12 2 GLU B O 1
ATOM 1767 N N . LYS B 1 3 ? 19.312 1.836 -20.062 1 86.19 3 LYS B N 1
ATOM 1768 C CA . LYS B 1 3 ? 19.469 3.283 -19.953 1 86.19 3 LYS B CA 1
ATOM 1769 C C . LYS B 1 3 ? 18.281 3.914 -19.219 1 86.19 3 LYS B C 1
ATOM 1771 O O . LYS B 1 3 ? 18.391 5.016 -18.688 1 86.19 3 LYS B O 1
ATOM 1776 N N . HIS B 1 4 ? 17.141 3.221 -19.172 1 95.44 4 HIS B N 1
ATOM 1777 C CA . HIS B 1 4 ? 15.953 3.781 -18.547 1 95.44 4 HIS B CA 1
ATOM 1778 C C . HIS B 1 4 ? 16.031 3.676 -17.031 1 95.44 4 HIS B C 1
ATOM 1780 O O . HIS B 1 4 ? 16.062 2.572 -16.484 1 95.44 4 HIS B O 1
ATOM 1786 N N . PRO B 1 5 ? 16.031 4.789 -16.219 1 95.56 5 PRO B N 1
ATOM 1787 C CA . PRO B 1 5 ? 16.328 4.77 -14.789 1 95.56 5 PRO B CA 1
ATOM 1788 C C . PRO B 1 5 ? 15.367 3.881 -14 1 95.56 5 PRO B C 1
ATOM 1790 O O . PRO B 1 5 ? 15.781 3.207 -13.055 1 95.56 5 PRO B O 1
ATOM 1793 N N . GLY B 1 6 ? 14.094 3.904 -14.344 1 96.62 6 GLY B N 1
ATOM 1794 C CA . GLY B 1 6 ? 13.133 3.041 -13.672 1 96.62 6 GLY B CA 1
ATOM 1795 C C . GLY B 1 6 ? 13.406 1.564 -13.891 1 96.62 6 GLY B C 1
ATOM 1796 O O . GLY B 1 6 ? 13.422 0.786 -12.93 1 96.62 6 GLY B O 1
ATOM 1797 N N . LYS B 1 7 ? 13.656 1.139 -15.18 1 96.69 7 LYS B N 1
ATOM 1798 C CA . LYS B 1 7 ? 13.977 -0.248 -15.5 1 96.69 7 LYS B CA 1
ATOM 1799 C C . LYS B 1 7 ? 15.281 -0.679 -14.828 1 96.69 7 LYS B C 1
ATOM 1801 O O . LYS B 1 7 ? 15.383 -1.806 -14.336 1 96.69 7 LYS B O 1
ATOM 1806 N N . LEU B 1 8 ? 16.219 0.257 -14.797 1 96.56 8 LEU B N 1
ATOM 1807 C CA . LEU B 1 8 ? 17.484 -0.02 -14.148 1 96.56 8 LEU B CA 1
ATOM 1808 C C . LEU B 1 8 ? 17.297 -0.255 -12.656 1 96.56 8 LEU B C 1
ATOM 1810 O O . LEU B 1 8 ? 17.891 -1.181 -12.086 1 96.56 8 LEU B O 1
ATOM 1814 N N . PHE B 1 9 ? 16.547 0.556 -12.008 1 97.44 9 PHE B N 1
ATOM 1815 C CA . PHE B 1 9 ? 16.266 0.41 -10.586 1 97.44 9 PHE B CA 1
ATOM 1816 C C . PHE B 1 9 ? 15.664 -0.956 -10.289 1 97.44 9 PHE B C 1
ATOM 1818 O O . PHE B 1 9 ? 16.109 -1.651 -9.367 1 97.44 9 PHE B O 1
ATOM 1825 N N . TYR B 1 10 ? 14.656 -1.397 -11.062 1 96.94 10 TYR B N 1
ATOM 1826 C CA . TYR B 1 10 ? 13.984 -2.672 -10.836 1 96.94 10 TYR B CA 1
ATOM 1827 C C . TYR B 1 10 ? 14.914 -3.842 -11.125 1 96.94 10 TYR B C 1
ATOM 1829 O O . TYR B 1 10 ? 14.844 -4.879 -10.461 1 96.94 10 TYR B O 1
ATOM 1837 N N . ARG B 1 11 ? 15.789 -3.711 -12.078 1 95.62 11 ARG B N 1
ATOM 1838 C CA . ARG B 1 11 ? 16.766 -4.75 -12.383 1 95.62 11 ARG B CA 1
ATOM 1839 C C . ARG B 1 11 ? 17.781 -4.891 -11.258 1 95.62 11 ARG B C 1
ATOM 1841 O O . ARG B 1 11 ? 18.078 -6.004 -10.812 1 95.62 11 ARG B O 1
ATOM 1848 N N . LEU B 1 12 ? 18.281 -3.719 -10.742 1 96 12 LEU B N 1
ATOM 1849 C CA . LEU B 1 12 ? 19.375 -3.732 -9.773 1 96 12 LEU B CA 1
ATOM 1850 C C . LEU B 1 12 ? 18.875 -4.152 -8.398 1 96 12 LEU B C 1
ATOM 1852 O O . LEU B 1 12 ? 19.641 -4.625 -7.562 1 96 12 LEU B O 1
ATOM 1856 N N . SER B 1 13 ? 17.594 -3.992 -8.141 1 96.88 13 SER B N 1
ATOM 1857 C CA . SER B 1 13 ? 17.047 -4.297 -6.816 1 96.88 13 SER B CA 1
ATOM 1858 C C . SER B 1 13 ? 16.516 -5.727 -6.75 1 96.88 13 SER B C 1
ATOM 1860 O O . SER B 1 13 ? 15.875 -6.109 -5.773 1 96.88 13 SER B O 1
ATOM 1862 N N . ARG B 1 14 ? 16.812 -6.535 -7.773 1 96.12 14 ARG B N 1
ATOM 1863 C CA . ARG B 1 14 ? 16.438 -7.949 -7.762 1 96.12 14 ARG B CA 1
ATOM 1864 C C . ARG B 1 14 ? 17.344 -8.742 -6.82 1 96.12 14 ARG B C 1
ATOM 1866 O O . ARG B 1 14 ? 18.5 -8.367 -6.598 1 96.12 14 ARG B O 1
ATOM 1873 N N . LEU B 1 15 ? 16.719 -9.75 -6.285 1 95.38 15 LEU B N 1
ATOM 1874 C CA . LEU B 1 15 ? 17.516 -10.719 -5.531 1 95.38 15 LEU B CA 1
ATOM 1875 C C . LEU B 1 15 ? 17.766 -11.977 -6.359 1 95.38 15 LEU B C 1
ATOM 1877 O O . LEU B 1 15 ? 16.906 -12.391 -7.141 1 95.38 15 LEU B O 1
ATOM 1881 N N . TYR B 1 16 ? 18.859 -12.555 -6.195 1 93.12 16 TYR B N 1
ATOM 1882 C CA . TYR B 1 16 ? 19.266 -13.789 -6.859 1 93.12 16 TYR B CA 1
ATOM 1883 C C . TYR B 1 16 ? 19.719 -14.828 -5.844 1 93.12 16 TYR B C 1
ATOM 1885 O O . TYR B 1 16 ? 20.203 -14.484 -4.762 1 93.12 16 TYR B O 1
ATOM 1893 N N . PRO B 1 17 ? 19.438 -16.062 -6.301 1 91.31 17 PRO B N 1
ATOM 1894 C CA . PRO B 1 17 ? 20 -17.094 -5.418 1 91.31 17 PRO B CA 1
ATOM 1895 C C . PRO B 1 17 ? 21.484 -16.891 -5.129 1 91.31 17 PRO B C 1
ATOM 1897 O O . PRO B 1 17 ? 22.25 -16.594 -6.039 1 91.31 17 PRO B O 1
ATOM 1900 N N . GLY B 1 18 ? 21.844 -16.953 -3.854 1 89.88 18 GLY B N 1
ATOM 1901 C CA . GLY B 1 18 ? 23.219 -16.766 -3.453 1 89.88 18 GLY B CA 1
ATOM 1902 C C . GLY B 1 18 ? 23.516 -15.383 -2.91 1 89.88 18 GLY B C 1
ATOM 1903 O O . GLY B 1 18 ? 24.578 -15.148 -2.32 1 89.88 18 GLY B O 1
ATOM 1904 N N . ASP B 1 19 ? 22.578 -14.477 -3.186 1 90.44 19 ASP B N 1
ATOM 1905 C CA . ASP B 1 19 ? 22.75 -13.141 -2.607 1 90.44 19 ASP B CA 1
ATOM 1906 C C . ASP B 1 19 ? 22.812 -13.211 -1.083 1 90.44 19 ASP B C 1
ATOM 1908 O O . ASP B 1 19 ? 22.062 -13.977 -0.464 1 90.44 19 ASP B O 1
ATOM 1912 N N . ALA B 1 20 ? 23.688 -12.469 -0.491 1 90.19 20 ALA B N 1
ATOM 1913 C CA . ALA B 1 20 ? 23.734 -12.312 0.961 1 90.19 20 ALA B CA 1
ATOM 1914 C C . ALA B 1 20 ? 22.984 -11.062 1.409 1 90.19 20 ALA B C 1
ATOM 1916 O O . ALA B 1 20 ? 23.328 -9.953 0.995 1 90.19 20 ALA B O 1
ATOM 1917 N N . LEU B 1 21 ? 21.969 -11.242 2.152 1 92.56 21 LEU B N 1
ATOM 1918 C CA . LEU B 1 21 ? 21.281 -10.094 2.707 1 92.56 21 LEU B CA 1
ATOM 1919 C C . LEU B 1 21 ? 22.031 -9.523 3.902 1 92.56 21 LEU B C 1
ATOM 1921 O O . LEU B 1 21 ? 22.578 -10.273 4.711 1 92.56 21 LEU B O 1
ATOM 1925 N N . PRO B 1 22 ? 22.125 -8.148 4.031 1 92.06 22 PRO B N 1
ATOM 1926 C CA . PRO B 1 22 ? 22.859 -7.52 5.129 1 92.06 22 PRO B CA 1
ATOM 1927 C C . PRO B 1 22 ? 22.344 -7.934 6.504 1 92.06 22 PRO B C 1
ATOM 1929 O O . PRO B 1 22 ? 23.125 -8.273 7.391 1 92.06 22 PRO B O 1
ATOM 1932 N N . LEU B 1 23 ? 21.031 -7.941 6.684 1 89.69 23 LEU B N 1
ATOM 1933 C CA . LEU B 1 23 ? 20.344 -8.367 7.895 1 89.69 23 LEU B CA 1
ATOM 1934 C C . LEU B 1 23 ? 20.922 -7.664 9.125 1 89.69 23 LEU B C 1
ATOM 1936 O O . LEU B 1 23 ? 21.141 -8.297 10.156 1 89.69 23 LEU B O 1
ATOM 1940 N N . LYS B 1 24 ? 21.312 -6.441 8.953 1 84.88 24 LYS B N 1
ATOM 1941 C CA . LYS B 1 24 ? 21.812 -5.652 10.078 1 84.88 24 LYS B CA 1
ATOM 1942 C C . LYS B 1 24 ? 20.719 -5.371 11.094 1 84.88 24 LYS B C 1
ATOM 1944 O O . LYS B 1 24 ? 19.578 -5.801 10.906 1 84.88 24 LYS B O 1
ATOM 1949 N N . ARG B 1 25 ? 21.062 -4.684 12.141 1 74.06 25 ARG B N 1
ATOM 1950 C CA . ARG B 1 25 ? 20.141 -4.402 13.242 1 74.06 25 ARG B CA 1
ATOM 1951 C C . ARG B 1 25 ? 19.031 -3.471 12.789 1 74.06 25 ARG B C 1
ATOM 1953 O O . ARG B 1 25 ? 19.219 -2.648 11.891 1 74.06 25 ARG B O 1
ATOM 1960 N N . LYS B 1 26 ? 17.953 -3.645 13.609 1 73.19 26 LYS B N 1
ATOM 1961 C CA . LYS B 1 26 ? 16.719 -2.895 13.398 1 73.19 26 LYS B CA 1
ATOM 1962 C C . LYS B 1 26 ? 16.953 -1.398 13.602 1 73.19 26 LYS B C 1
ATOM 1964 O O . LYS B 1 26 ? 17.594 -0.986 14.562 1 73.19 26 LYS B O 1
ATOM 1969 N N . PRO B 1 27 ? 16.5 -0.664 12.602 1 73.81 27 PRO B N 1
ATOM 1970 C CA . PRO B 1 27 ? 16.641 0.79 12.719 1 73.81 27 PRO B CA 1
ATOM 1971 C C . PRO B 1 27 ? 15.875 1.364 13.898 1 73.81 27 PRO B C 1
ATOM 1973 O O . PRO B 1 27 ? 14.898 0.76 14.359 1 73.81 27 PRO B O 1
ATOM 1976 N N . LYS B 1 28 ? 16.422 2.391 14.5 1 76.06 28 LYS B N 1
ATOM 1977 C CA . LYS B 1 28 ? 15.742 3.078 15.594 1 76.06 28 LYS B CA 1
ATOM 1978 C C . LYS B 1 28 ? 14.602 3.949 15.062 1 76.06 28 LYS B C 1
ATOM 1980 O O . LYS B 1 28 ? 14.664 4.445 13.938 1 76.06 28 LYS B O 1
ATOM 1985 N N . ALA B 1 29 ? 13.625 4.125 15.93 1 77.88 29 ALA B N 1
ATOM 1986 C CA . ALA B 1 29 ? 12.508 5.016 15.617 1 77.88 29 ALA B CA 1
ATOM 1987 C C . ALA B 1 29 ? 12.961 6.477 15.602 1 77.88 29 ALA B C 1
ATOM 1989 O O . ALA B 1 29 ? 13.82 6.875 16.391 1 77.88 29 ALA B O 1
ATOM 1990 N N . LYS B 1 30 ? 12.43 7.246 14.734 1 85.75 30 LYS B N 1
ATOM 1991 C CA . LYS B 1 30 ? 12.664 8.688 14.695 1 85.75 30 LYS B CA 1
ATOM 1992 C C . LYS B 1 30 ? 11.953 9.391 15.852 1 85.75 30 LYS B C 1
ATOM 1994 O O . LYS B 1 30 ? 10.781 9.117 16.125 1 85.75 30 LYS B O 1
ATOM 1999 N N . VAL B 1 31 ? 12.688 10.18 16.594 1 81.19 31 VAL B N 1
ATOM 2000 C CA . VAL B 1 31 ? 12.117 10.969 17.672 1 81.19 31 VAL B CA 1
ATOM 2001 C C . VAL B 1 31 ? 12.594 12.414 17.578 1 81.19 31 VAL B C 1
ATOM 2003 O O . VAL B 1 31 ? 13.773 12.672 17.344 1 81.19 31 VAL B O 1
ATOM 2006 N N . TYR B 1 32 ? 11.648 13.258 17.578 1 83.38 32 TYR B N 1
ATOM 2007 C CA . TYR B 1 32 ? 12 14.672 17.641 1 83.38 32 TYR B CA 1
ATOM 2008 C C . TYR B 1 32 ? 12.18 15.117 19.094 1 83.38 32 TYR B C 1
ATOM 2010 O O . TYR B 1 32 ? 11.227 15.117 19.875 1 83.38 32 TYR B O 1
ATOM 2018 N N . ALA B 1 33 ? 13.312 15.547 19.438 1 82.62 33 ALA B N 1
ATOM 2019 C CA . ALA B 1 33 ? 13.727 15.766 20.828 1 82.62 33 ALA B CA 1
ATOM 2020 C C . ALA B 1 33 ? 13.133 17.062 21.375 1 82.62 33 ALA B C 1
ATOM 2022 O O . ALA B 1 33 ? 12.859 17.156 22.578 1 82.62 33 ALA B O 1
ATOM 2023 N N . ASN B 1 34 ? 12.898 18.031 20.609 1 88.44 34 ASN B N 1
ATOM 2024 C CA . ASN B 1 34 ? 12.445 19.328 21.094 1 88.44 34 ASN B CA 1
ATOM 2025 C C . ASN B 1 34 ? 11.289 19.875 20.266 1 88.44 34 ASN B C 1
ATOM 2027 O O . ASN B 1 34 ? 11.414 20.906 19.609 1 88.44 34 ASN B O 1
ATOM 2031 N N . PRO B 1 35 ? 10.164 19.141 20.453 1 91.12 35 PRO B N 1
ATOM 2032 C CA . PRO B 1 35 ? 9.016 19.672 19.719 1 91.12 35 PRO B CA 1
ATOM 2033 C C . PRO B 1 35 ? 8.484 20.969 20.328 1 91.12 35 PRO B C 1
ATOM 2035 O O . PRO B 1 35 ? 8.727 21.25 21.5 1 91.12 35 PRO B O 1
ATOM 2038 N N . LEU B 1 36 ? 7.875 21.812 19.547 1 93.62 36 LEU B N 1
ATOM 2039 C CA . LEU B 1 36 ? 7.238 23.031 20.047 1 93.62 36 LEU B CA 1
ATOM 2040 C C . LEU B 1 36 ? 6.148 22.688 21.062 1 93.62 36 LEU B C 1
ATOM 2042 O O . LEU B 1 36 ? 6 23.391 22.078 1 93.62 36 LEU B O 1
ATOM 2046 N N . GLU B 1 37 ? 5.414 21.703 20.766 1 92.5 37 GLU B N 1
ATOM 2047 C CA . GLU B 1 37 ? 4.332 21.203 21.609 1 92.5 37 GLU B CA 1
ATOM 2048 C C . GLU B 1 37 ? 4.121 19.703 21.391 1 92.5 37 GLU B C 1
ATOM 2050 O O . GLU B 1 37 ? 4.469 19.156 20.344 1 92.5 37 GLU B O 1
ATOM 2055 N N . THR B 1 38 ? 3.652 19.094 22.453 1 95 38 THR B N 1
ATOM 2056 C CA . THR B 1 38 ? 3.205 17.719 22.344 1 95 38 THR B CA 1
ATOM 2057 C C . THR B 1 38 ? 1.687 17.625 22.453 1 95 38 THR B C 1
ATOM 2059 O O . THR B 1 38 ? 1.098 18.141 23.406 1 95 38 THR B O 1
ATOM 2062 N N . GLN B 1 39 ? 1.076 17.109 21.453 1 96.25 39 GLN B N 1
ATOM 2063 C CA . GLN B 1 39 ? -0.37 16.922 21.422 1 96.25 39 GLN B CA 1
ATOM 2064 C C . GLN B 1 39 ? -0.732 15.453 21.656 1 96.25 39 GLN B C 1
ATOM 2066 O O . GLN B 1 39 ? -0.426 14.594 20.828 1 96.25 39 GLN B O 1
ATOM 2071 N N . ALA B 1 40 ? -1.357 15.156 22.812 1 95.69 40 ALA B N 1
ATOM 2072 C CA . ALA B 1 40 ? -1.851 13.805 23.062 1 95.69 40 ALA B CA 1
ATOM 2073 C C . ALA B 1 40 ? -3.043 13.477 22.156 1 95.69 40 ALA B C 1
ATOM 2075 O O . ALA B 1 40 ? -3.879 14.344 21.891 1 95.69 40 ALA B O 1
ATOM 2076 N N . LEU B 1 41 ? -3.125 12.242 21.734 1 97.81 41 LEU B N 1
ATOM 2077 C CA . LEU B 1 41 ? -4.273 11.781 20.969 1 97.81 41 LEU B CA 1
ATOM 2078 C C . LEU B 1 41 ? -5.184 10.906 21.812 1 97.81 41 LEU B C 1
ATOM 2080 O O . LEU B 1 41 ? -4.707 10.148 22.672 1 97.81 41 LEU B O 1
ATOM 2084 N N . PRO B 1 42 ? -6.512 11.109 21.656 1 97.69 42 PRO B N 1
ATOM 2085 C CA . PRO B 1 42 ? -7.422 10.203 22.359 1 97.69 42 PRO B CA 1
ATOM 2086 C C . PRO B 1 42 ? -7.105 8.734 22.109 1 97.69 42 PRO B C 1
ATOM 2088 O O . PRO B 1 42 ? -6.535 8.383 21.078 1 97.69 42 PRO B O 1
ATOM 2091 N N . PRO B 1 43 ? -7.457 7.848 23.062 1 96.88 43 PRO B N 1
ATOM 2092 C CA . PRO B 1 43 ? -7.184 6.422 22.875 1 96.88 43 PRO B CA 1
ATOM 2093 C C . PRO B 1 43 ? -7.891 5.836 21.656 1 96.88 43 PRO B C 1
ATOM 2095 O O . PRO B 1 43 ? -9.023 6.223 21.359 1 96.88 43 PRO B O 1
ATOM 2098 N N . LEU B 1 44 ? -7.203 4.957 21 1 97.25 44 LEU B N 1
ATOM 2099 C CA . LEU B 1 44 ? -7.766 4.242 19.859 1 97.25 44 LEU B CA 1
ATOM 2100 C C . LEU B 1 44 ? -8.859 3.277 20.312 1 97.25 44 LEU B C 1
ATOM 2102 O O . LEU B 1 44 ? -8.789 2.723 21.406 1 97.25 44 LEU B O 1
ATOM 2106 N N . ARG B 1 45 ? -9.852 3.107 19.516 1 95.69 45 ARG B N 1
ATOM 2107 C CA . ARG B 1 45 ? -10.906 2.117 19.75 1 95.69 45 ARG B CA 1
ATOM 2108 C C . ARG B 1 45 ? -10.703 0.892 18.859 1 95.69 45 ARG B C 1
ATOM 2110 O O . ARG B 1 45 ? -11.07 0.9 17.688 1 95.69 45 ARG B O 1
ATOM 2117 N N . PRO B 1 46 ? -10.164 -0.185 19.391 1 94 46 PRO B N 1
ATOM 2118 C CA . PRO B 1 46 ? -9.875 -1.382 18.594 1 94 46 PRO B CA 1
ATOM 2119 C C . PRO B 1 46 ? -11.117 -2.238 18.359 1 94 46 PRO B C 1
ATOM 2121 O O . PRO B 1 46 ? -11.023 -3.469 18.312 1 94 46 PRO B O 1
ATOM 2124 N N . GLU B 1 47 ? -12.312 -1.625 18.453 1 95.5 47 GLU B N 1
ATOM 2125 C CA . GLU B 1 47 ? -13.594 -2.287 18.234 1 95.5 47 GLU B CA 1
ATOM 2126 C C . GLU B 1 47 ? -14.547 -1.4 17.438 1 95.5 47 GLU B C 1
ATOM 2128 O O . GLU B 1 47 ? -14.273 -0.213 17.234 1 95.5 47 GLU B O 1
ATOM 2133 N N . GLY B 1 48 ? -15.5 -2.094 16.875 1 96.94 48 GLY B N 1
ATOM 2134 C CA . GLY B 1 48 ? -16.562 -1.355 16.219 1 96.94 48 GLY B CA 1
ATOM 2135 C C . GLY B 1 48 ? -16.234 -0.944 14.797 1 96.94 48 GLY B C 1
ATOM 2136 O O . GLY B 1 48 ? -15.492 -1.636 14.109 1 96.94 48 GLY B O 1
ATOM 2137 N N . GLY B 1 49 ? -17 0.148 14.305 1 97.44 49 GLY B N 1
ATOM 2138 C CA . GLY B 1 49 ? -16.922 0.576 12.914 1 97.44 49 GLY B CA 1
ATOM 2139 C C . GLY B 1 49 ? -17.953 -0.101 12.023 1 97.44 49 GLY B C 1
ATOM 2140 O O . GLY B 1 49 ? -18.641 -1.03 12.453 1 97.44 49 GLY B O 1
ATOM 2141 N N . PRO B 1 50 ? -18.094 0.436 10.891 1 98.44 50 PRO B N 1
ATOM 2142 C CA . PRO B 1 50 ? -19.016 -0.195 9.938 1 98.44 50 PRO B CA 1
ATOM 2143 C C . PRO B 1 50 ? -18.516 -1.557 9.461 1 98.44 50 PRO B C 1
ATOM 2145 O O . PRO B 1 50 ? -17.359 -1.924 9.711 1 98.44 50 PRO B O 1
ATOM 2148 N N . PRO B 1 51 ? -19.438 -2.332 8.812 1 98.69 51 PRO B N 1
ATOM 2149 C CA . PRO B 1 51 ? -19.016 -3.641 8.305 1 98.69 51 PRO B CA 1
ATOM 2150 C C . PRO B 1 51 ? -17.875 -3.545 7.297 1 98.69 51 PRO B C 1
ATOM 2152 O O . PRO B 1 51 ? -17.891 -2.686 6.41 1 98.69 51 PRO B O 1
ATOM 2155 N N . LEU B 1 52 ? -16.891 -4.441 7.375 1 98.75 52 LEU B N 1
ATOM 2156 C CA . LEU B 1 52 ? -15.648 -4.41 6.613 1 98.75 52 LEU B CA 1
ATOM 2157 C C . LEU B 1 52 ? -15.93 -4.406 5.113 1 98.75 52 LEU B C 1
ATOM 2159 O O . LEU B 1 52 ? -15.453 -3.527 4.391 1 98.75 52 LEU B O 1
ATOM 2163 N N . PHE B 1 53 ? -16.719 -5.355 4.625 1 98.56 53 PHE B N 1
ATOM 2164 C CA . PHE B 1 53 ? -16.859 -5.52 3.184 1 98.56 53 PHE B CA 1
ATOM 2165 C C . PHE B 1 53 ? -17.703 -4.406 2.586 1 98.56 53 PHE B C 1
ATOM 2167 O O . PHE B 1 53 ? -17.484 -3.984 1.449 1 98.56 53 PHE B O 1
ATOM 2174 N N . ARG B 1 54 ? -18.641 -3.887 3.381 1 98.19 54 ARG B N 1
ATOM 2175 C CA . ARG B 1 54 ? -19.359 -2.686 2.947 1 98.19 54 ARG B CA 1
ATOM 2176 C C . ARG B 1 54 ? -18.391 -1.508 2.799 1 98.19 54 ARG B C 1
ATOM 2178 O O . ARG B 1 54 ? -18.469 -0.76 1.822 1 98.19 54 ARG B O 1
ATOM 2185 N N . THR B 1 55 ? -17.547 -1.312 3.756 1 98.5 55 THR B N 1
ATOM 2186 C CA . THR B 1 55 ? -16.594 -0.211 3.721 1 98.5 55 THR B CA 1
ATOM 2187 C C . THR B 1 55 ? -15.633 -0.371 2.549 1 98.5 55 THR B C 1
ATOM 2189 O O . THR B 1 55 ? -15.344 0.596 1.84 1 98.5 55 THR B O 1
ATOM 2192 N N . LEU B 1 56 ? -15.133 -1.615 2.312 1 98.38 56 LEU B N 1
ATOM 2193 C CA . LEU B 1 56 ? -14.25 -1.902 1.186 1 98.38 56 LEU B CA 1
ATOM 2194 C C . LEU B 1 56 ? -14.945 -1.592 -0.138 1 98.38 56 LEU B C 1
ATOM 2196 O O . LEU B 1 56 ? -14.328 -1.026 -1.046 1 98.38 56 LEU B O 1
ATOM 2200 N N . ALA B 1 57 ? -16.203 -1.927 -0.229 1 97 57 ALA B N 1
ATOM 2201 C CA . ALA B 1 57 ? -16.953 -1.736 -1.466 1 97 57 ALA B CA 1
ATOM 2202 C C . ALA B 1 57 ? -17.156 -0.253 -1.76 1 97 57 ALA B C 1
ATOM 2204 O O . ALA B 1 57 ? -17.359 0.134 -2.912 1 97 57 ALA B O 1
ATOM 2205 N N . HIS B 1 58 ? -17.047 0.586 -0.741 1 95.38 58 HIS B N 1
ATOM 2206 C CA . HIS B 1 58 ? -17.297 2.014 -0.892 1 95.38 58 HIS B CA 1
ATOM 2207 C C . HIS B 1 58 ? -16 2.809 -0.917 1 95.38 58 HIS B C 1
ATOM 2209 O O . HIS B 1 58 ? -16.016 4.043 -0.935 1 95.38 58 HIS B O 1
ATOM 2215 N N . LEU B 1 59 ? -14.898 2.107 -0.885 1 97.62 59 LEU B N 1
ATOM 2216 C CA . LEU B 1 59 ? -13.617 2.809 -0.91 1 97.62 59 LEU B CA 1
ATOM 2217 C C . LEU B 1 59 ? -13.391 3.473 -2.264 1 97.62 59 LEU B C 1
ATOM 2219 O O . LEU B 1 59 ? -13.195 2.787 -3.27 1 97.62 59 LEU B O 1
ATOM 2223 N N . ARG B 1 60 ? -13.43 4.797 -2.301 1 95.06 60 ARG B N 1
ATOM 2224 C CA . ARG B 1 60 ? -13.125 5.668 -3.432 1 95.06 60 ARG B CA 1
ATOM 2225 C C . ARG B 1 60 ? -12.438 6.945 -2.971 1 95.06 60 ARG B C 1
ATOM 2227 O O . ARG B 1 60 ? -12.859 7.566 -1.991 1 95.06 60 ARG B O 1
ATOM 2234 N N . PRO B 1 61 ? -11.352 7.207 -3.609 1 95.56 61 PRO B N 1
ATOM 2235 C CA . PRO B 1 61 ? -10.742 8.492 -3.264 1 95.56 61 PRO B CA 1
ATOM 2236 C C . PRO B 1 61 ? -11.703 9.664 -3.443 1 95.56 61 PRO B C 1
ATOM 2238 O O . PRO B 1 61 ? -12.453 9.711 -4.426 1 95.56 61 PRO B O 1
ATOM 2241 N N . ALA B 1 62 ? -11.734 10.547 -2.498 1 95.44 62 ALA B N 1
ATOM 2242 C CA . ALA B 1 62 ? -12.586 11.734 -2.562 1 95.44 62 ALA B CA 1
ATOM 2243 C C . ALA B 1 62 ? -11.891 12.945 -1.962 1 95.44 62 ALA B C 1
ATOM 2245 O O . ALA B 1 62 ? -11.359 12.883 -0.849 1 95.44 62 ALA B O 1
ATOM 2246 N N . LEU B 1 63 ? -11.852 14.008 -2.711 1 95.69 63 LEU B N 1
ATOM 2247 C CA . LEU B 1 63 ? -11.328 15.258 -2.176 1 95.69 63 LEU B CA 1
ATOM 2248 C C . LEU B 1 63 ? -12.305 15.867 -1.171 1 95.69 63 LEU B C 1
ATOM 2250 O O . LEU B 1 63 ? -13.516 15.859 -1.392 1 95.69 63 LEU B O 1
ATOM 2254 N N . PRO B 1 64 ? -11.727 16.328 -0.032 1 95.81 64 PRO B N 1
ATOM 2255 C CA . PRO B 1 64 ? -12.617 17.078 0.857 1 95.81 64 PRO B CA 1
ATOM 2256 C C . PRO B 1 64 ? -13.234 18.297 0.18 1 95.81 64 PRO B C 1
ATOM 2258 O O . PRO B 1 64 ? -12.539 19.031 -0.525 1 95.81 64 PRO B O 1
ATOM 2261 N N . GLU B 1 65 ? -14.555 18.516 0.38 1 92.44 65 GLU B N 1
ATOM 2262 C CA . GLU B 1 65 ? -15.242 19.578 -0.345 1 92.44 65 GLU B CA 1
ATOM 2263 C C . GLU B 1 65 ? -15.883 20.578 0.616 1 92.44 65 GLU B C 1
ATOM 2265 O O . GLU B 1 65 ? -16.109 21.734 0.261 1 92.44 65 GLU B O 1
ATOM 2270 N N . VAL B 1 66 ? -16.156 20.188 1.841 1 89.19 66 VAL B N 1
ATOM 2271 C CA . VAL B 1 66 ? -17 20.969 2.742 1 89.19 66 VAL B CA 1
ATOM 2272 C C . VAL B 1 66 ? -16.156 22 3.473 1 89.19 66 VAL B C 1
ATOM 2274 O O . VAL B 1 66 ? -16.594 23.125 3.727 1 89.19 66 VAL B O 1
ATOM 2277 N N . GLY B 1 67 ? -14.922 21.703 3.801 1 90.06 67 GLY B N 1
ATOM 2278 C CA . GLY B 1 67 ? -14.039 22.625 4.492 1 90.06 67 GLY B CA 1
ATOM 2279 C C . GLY B 1 67 ? -14.281 22.672 5.988 1 90.06 67 GLY B C 1
ATOM 2280 O O . GLY B 1 67 ? -13.734 23.547 6.68 1 90.06 67 GLY B O 1
ATOM 2281 N N . ALA B 1 68 ? -15.078 21.734 6.453 1 93.44 68 ALA B N 1
ATOM 2282 C CA . ALA B 1 68 ? -15.367 21.688 7.883 1 93.44 68 ALA B CA 1
ATOM 2283 C C . ALA B 1 68 ? -14.227 21.031 8.648 1 93.44 68 ALA B C 1
ATOM 2285 O O . ALA B 1 68 ? -13.445 20.266 8.07 1 93.44 68 ALA B O 1
ATOM 2286 N N . ALA B 1 69 ? -14.156 21.297 9.922 1 97.06 69 ALA B N 1
ATOM 2287 C CA . ALA B 1 69 ? -13.164 20.703 10.812 1 97.06 69 ALA B CA 1
ATOM 2288 C C . ALA B 1 69 ? -13.469 19.219 11.055 1 97.06 69 ALA B C 1
ATOM 2290 O O . ALA B 1 69 ? -14.609 18.781 10.883 1 97.06 69 ALA B O 1
ATOM 2291 N N . ILE B 1 70 ? -12.477 18.438 11.359 1 98 70 ILE B N 1
ATOM 2292 C CA . ILE B 1 70 ? -12.672 17.094 11.875 1 98 70 ILE B CA 1
ATOM 2293 C C . ILE B 1 70 ? -12.312 17.047 13.359 1 98 70 ILE B C 1
ATOM 2295 O O . ILE B 1 70 ? -11.594 17.922 13.852 1 98 70 ILE B O 1
ATOM 2299 N N . THR B 1 71 ? -12.844 16.109 14.086 1 98.31 71 THR B N 1
ATOM 2300 C CA . THR B 1 71 ? -12.578 16 15.523 1 98.31 71 THR B CA 1
ATOM 2301 C C . THR B 1 71 ? -11.219 15.352 15.773 1 98.31 71 THR B C 1
ATOM 2303 O O . THR B 1 71 ? -10.719 14.609 14.93 1 98.31 71 THR B O 1
ATOM 2306 N N . LEU B 1 72 ? -10.664 15.672 16.891 1 98.12 72 LEU B N 1
ATOM 2307 C CA . LEU B 1 72 ? -9.43 15.008 17.297 1 98.12 72 LEU B CA 1
ATOM 2308 C C . LEU B 1 72 ? -9.641 13.5 17.422 1 98.12 72 LEU B C 1
ATOM 2310 O O . LEU B 1 72 ? -8.727 12.727 17.125 1 98.12 72 LEU B O 1
ATOM 2314 N N . LYS B 1 73 ? -10.82 13.094 17.844 1 98.12 73 LYS B N 1
ATOM 2315 C CA . LYS B 1 73 ? -11.156 11.68 17.953 1 98.12 73 LYS B CA 1
ATOM 2316 C C . LYS B 1 73 ? -11.109 10.992 16.594 1 98.12 73 LYS B C 1
ATOM 2318 O O . LYS B 1 73 ? -10.57 9.891 16.469 1 98.12 73 LYS B O 1
ATOM 2323 N N . ASP B 1 74 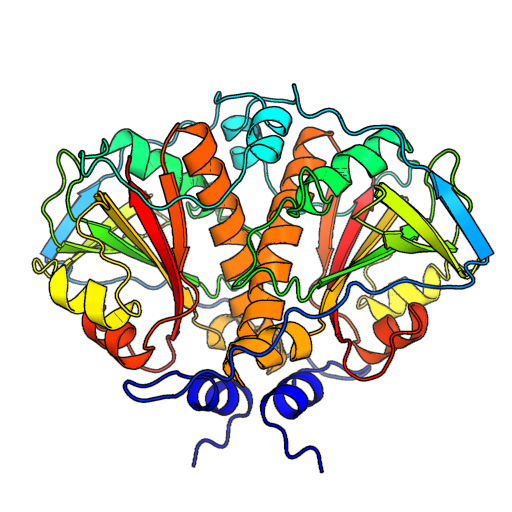? -11.672 11.648 15.57 1 98.06 74 ASP B N 1
ATOM 2324 C CA . ASP B 1 74 ? -11.641 11.109 14.211 1 98.06 74 ASP B CA 1
ATOM 2325 C C . ASP B 1 74 ? -10.211 11.008 13.695 1 98.06 74 ASP B C 1
ATOM 2327 O O . ASP B 1 74 ? -9.836 9.992 13.094 1 98.06 74 ASP B O 1
ATOM 2331 N N . LEU B 1 75 ? -9.453 12.055 13.93 1 98.56 75 LEU B N 1
ATOM 2332 C CA . LEU B 1 75 ? -8.055 12.047 13.492 1 98.56 75 LEU B CA 1
ATOM 2333 C C . LEU B 1 75 ? -7.281 10.922 14.172 1 98.56 75 LEU B C 1
ATOM 2335 O O . LEU B 1 75 ? -6.535 10.195 13.516 1 98.56 75 LEU B O 1
ATOM 2339 N N . SER B 1 76 ? -7.457 10.82 15.477 1 98.56 76 SER B N 1
ATOM 2340 C CA . SER B 1 76 ? -6.797 9.766 16.234 1 98.56 76 SER B CA 1
ATOM 2341 C C . SER B 1 76 ? -7.125 8.391 15.672 1 98.56 76 SER B C 1
ATOM 2343 O O . SER B 1 76 ? -6.223 7.594 15.406 1 98.56 76 SER B O 1
ATOM 2345 N N . GLN B 1 77 ? -8.406 8.102 15.484 1 98.44 77 GLN B N 1
ATOM 2346 C CA . GLN B 1 77 ? -8.883 6.797 15.031 1 98.44 77 GLN B CA 1
ATOM 2347 C C . GLN B 1 77 ? -8.367 6.488 13.625 1 98.44 77 GLN B C 1
ATOM 2349 O O . GLN B 1 77 ? -8.086 5.332 13.305 1 98.44 77 GLN B O 1
ATOM 2354 N N . LEU B 1 78 ? -8.289 7.5 12.852 1 98.31 78 LEU B N 1
ATOM 2355 C CA . LEU B 1 78 ? -7.809 7.387 11.477 1 98.31 78 LEU B CA 1
ATOM 2356 C C . LEU B 1 78 ? -6.375 6.875 11.445 1 98.31 78 LEU B C 1
ATOM 2358 O O . LEU B 1 78 ? -5.965 6.227 10.484 1 98.31 78 LEU B O 1
ATOM 2362 N N . LEU B 1 79 ? -5.602 7.129 12.477 1 98.5 79 LEU B N 1
ATOM 2363 C CA . LEU B 1 79 ? -4.184 6.797 12.539 1 98.5 79 LEU B CA 1
ATOM 2364 C C . LEU B 1 79 ? -3.979 5.375 13.047 1 98.5 79 LEU B C 1
ATOM 2366 O O . LEU B 1 79 ? -2.842 4.902 13.148 1 98.5 79 LEU B O 1
ATOM 2370 N N . LEU B 1 80 ? -5.035 4.594 13.281 1 98.06 80 LEU B N 1
ATOM 2371 C CA . LEU B 1 80 ? -4.992 3.244 13.836 1 98.06 80 LEU B CA 1
ATOM 2372 C C . LEU B 1 80 ? -4.035 2.359 13.047 1 98.06 80 LEU B C 1
ATOM 2374 O O . LEU B 1 80 ? -3.203 1.66 13.625 1 98.06 80 LEU B O 1
ATOM 2378 N N . PRO B 1 81 ? -4.004 2.41 11.703 1 98 81 PRO B N 1
ATOM 2379 C CA . PRO B 1 81 ? -3.082 1.554 10.961 1 98 81 PRO B CA 1
ATOM 2380 C C . PRO B 1 81 ? -1.616 1.903 11.211 1 98 81 PRO B C 1
ATOM 2382 O O . PRO B 1 81 ? -0.73 1.08 10.969 1 98 81 PRO B O 1
ATOM 2385 N N . LEU B 1 82 ? -1.323 3.068 11.672 1 98 82 LEU B N 1
ATOM 2386 C CA . LEU B 1 82 ? 0.048 3.545 11.82 1 98 82 LEU B CA 1
ATOM 2387 C C . LEU B 1 82 ? 0.527 3.385 13.258 1 98 82 LEU B C 1
ATOM 2389 O O . LEU B 1 82 ? 1.728 3.461 13.523 1 98 82 LEU B O 1
ATOM 2393 N N . ALA B 1 83 ? -0.401 3.205 14.172 1 97.56 83 ALA B N 1
ATOM 2394 C CA . ALA B 1 83 ? -0.086 3.182 15.602 1 97.56 83 ALA B CA 1
ATOM 2395 C C . ALA B 1 83 ? 0.688 1.92 15.969 1 97.56 83 ALA B C 1
ATOM 2397 O O . ALA B 1 83 ? 0.528 0.876 15.328 1 97.56 83 ALA B O 1
ATOM 2398 N N . GLU B 1 84 ? 1.543 2.051 16.891 1 94.81 84 GLU B N 1
ATOM 2399 C CA . GLU B 1 84 ? 2.221 0.893 17.453 1 94.81 84 GLU B CA 1
ATOM 2400 C C . GLU B 1 84 ? 1.457 0.347 18.656 1 94.81 84 GLU B C 1
ATOM 2402 O O . GLU B 1 84 ? 1.086 1.102 19.562 1 94.81 84 GLU B O 1
ATOM 2407 N N . ARG B 1 85 ? 1.078 -0.897 18.531 1 89.81 85 ARG B N 1
ATOM 2408 C CA . ARG B 1 85 ? 0.405 -1.618 19.594 1 89.81 85 ARG B CA 1
ATOM 2409 C C . ARG B 1 85 ? 1.087 -2.953 19.875 1 89.81 85 ARG B C 1
ATOM 2411 O O . ARG B 1 85 ? 1.334 -3.732 18.953 1 89.81 85 ARG B O 1
ATOM 2418 N N . GLU B 1 86 ? 1.422 -3.225 21.156 1 88.12 86 GLU B N 1
ATOM 2419 C CA . GLU B 1 86 ? 2.055 -4.473 21.578 1 88.12 86 GLU B CA 1
ATOM 2420 C C . GLU B 1 86 ? 3.357 -4.711 20.828 1 88.12 86 GLU B C 1
ATOM 2422 O O . GLU B 1 86 ? 3.604 -5.816 20.344 1 88.12 86 GLU B O 1
ATOM 2427 N N . GLY B 1 87 ? 4.043 -3.658 20.547 1 86.12 87 GLY B N 1
ATOM 2428 C CA . GLY B 1 87 ? 5.387 -3.75 20 1 86.12 87 GLY B CA 1
ATOM 2429 C C . GLY B 1 87 ? 5.406 -3.812 18.484 1 86.12 87 GLY B C 1
ATOM 2430 O O . GLY B 1 87 ? 6.473 -3.947 17.875 1 86.12 87 GLY B O 1
ATOM 2431 N N . ALA B 1 88 ? 4.223 -3.715 17.797 1 90.5 88 ALA B N 1
ATOM 2432 C CA . ALA B 1 88 ? 4.164 -3.764 16.344 1 90.5 88 ALA B CA 1
ATOM 2433 C C . ALA B 1 88 ? 3.236 -2.686 15.797 1 90.5 88 ALA B C 1
ATOM 2435 O O . ALA B 1 88 ? 2.207 -2.377 16.406 1 90.5 88 ALA B O 1
ATOM 2436 N N . ARG B 1 89 ? 3.639 -2.125 14.719 1 92.38 89 ARG B N 1
ATOM 2437 C CA . ARG B 1 89 ? 2.744 -1.178 14.062 1 92.38 89 ARG B CA 1
ATOM 2438 C C . ARG B 1 89 ? 1.595 -1.901 13.367 1 92.38 89 ARG B C 1
ATOM 2440 O O . ARG B 1 89 ? 1.631 -3.123 13.211 1 92.38 89 ARG B O 1
ATOM 2447 N N . GLY B 1 90 ? 0.597 -1.15 12.984 1 93.88 90 GLY B N 1
ATOM 2448 C CA . GLY B 1 90 ? -0.625 -1.725 12.438 1 93.88 90 GLY B CA 1
ATOM 2449 C C . GLY B 1 90 ? -0.48 -2.189 11 1 93.88 90 GLY B C 1
ATOM 2450 O O . GLY B 1 90 ? -1.392 -2.809 10.453 1 93.88 90 GLY B O 1
ATOM 2451 N N . VAL B 1 91 ? 0.638 -1.896 10.352 1 95.94 91 VAL B N 1
ATOM 2452 C CA . VAL B 1 91 ? 0.875 -2.328 8.977 1 95.94 91 VAL B CA 1
ATOM 2453 C C . VAL B 1 91 ? 2.068 -3.279 8.938 1 95.94 91 VAL B C 1
ATOM 2455 O O . VAL B 1 91 ? 3.02 -3.127 9.703 1 95.94 91 VAL B O 1
ATOM 2458 N N . PRO B 1 92 ? 2.043 -4.254 7.992 1 95.62 92 PRO B N 1
ATOM 2459 C CA . PRO B 1 92 ? 3.189 -5.156 7.836 1 95.62 92 PRO B CA 1
ATOM 2460 C C . PRO B 1 92 ? 4.469 -4.422 7.441 1 95.62 92 PRO B C 1
ATOM 2462 O O . PRO B 1 92 ? 4.41 -3.395 6.762 1 95.62 92 PRO B O 1
ATOM 2465 N N . SER B 1 93 ? 5.559 -4.922 7.953 1 96.62 93 SER B N 1
ATOM 2466 C CA . SER B 1 93 ? 6.871 -4.41 7.57 1 96.62 93 SER B CA 1
ATOM 2467 C C . SER B 1 93 ? 7.906 -5.527 7.523 1 96.62 93 SER B C 1
ATOM 2469 O O . SER B 1 93 ? 8.055 -6.281 8.484 1 96.62 93 SER B O 1
ATOM 2471 N N . ALA B 1 94 ? 8.586 -5.668 6.391 1 95.62 94 ALA B N 1
ATOM 2472 C CA . ALA B 1 94 ? 9.648 -6.664 6.254 1 95.62 94 ALA B CA 1
ATOM 2473 C C . ALA B 1 94 ? 10.734 -6.457 7.305 1 95.62 94 ALA B C 1
ATOM 2475 O O . ALA B 1 94 ? 11.289 -5.363 7.426 1 95.62 94 ALA B O 1
ATOM 2476 N N . GLY B 1 95 ? 10.906 -7.527 8.156 1 93.62 95 GLY B N 1
ATOM 2477 C CA . GLY B 1 95 ? 11.961 -7.461 9.156 1 93.62 95 GLY B CA 1
ATOM 2478 C C . GLY B 1 95 ? 11.688 -6.441 10.242 1 93.62 95 GLY B C 1
ATOM 2479 O O . GLY B 1 95 ? 12.586 -6.086 11.008 1 93.62 95 GLY B O 1
ATOM 2480 N N . GLU B 1 96 ? 10.438 -5.875 10.242 1 93.81 96 GLU B N 1
ATOM 2481 C CA . GLU B 1 96 ? 10.055 -4.832 11.188 1 93.81 96 GLU B CA 1
ATOM 2482 C C . GLU B 1 96 ? 10.984 -3.623 11.086 1 93.81 96 GLU B C 1
ATOM 2484 O O . GLU B 1 96 ? 11.344 -3.02 12.094 1 93.81 96 GLU B O 1
ATOM 2489 N N . ALA B 1 97 ? 11.422 -3.32 9.836 1 95.31 97 ALA B N 1
ATOM 2490 C CA . ALA B 1 97 ? 12.297 -2.178 9.594 1 95.31 97 ALA B CA 1
ATOM 2491 C C . ALA B 1 97 ? 11.539 -0.863 9.727 1 95.31 97 ALA B C 1
ATOM 2493 O O . ALA B 1 97 ? 12.133 0.18 10.008 1 95.31 97 ALA B O 1
ATOM 2494 N N . TYR B 1 98 ? 10.219 -0.873 9.453 1 95.69 98 TYR B N 1
ATOM 2495 C CA . TYR B 1 98 ? 9.328 0.278 9.539 1 95.69 98 TYR B CA 1
ATOM 2496 C C . TYR B 1 98 ? 9.93 1.491 8.844 1 95.69 98 TYR B C 1
ATOM 2498 O O . TYR B 1 98 ? 10.211 2.506 9.484 1 95.69 98 TYR B O 1
ATOM 2506 N N . PRO B 1 99 ? 10.023 1.409 7.461 1 97.25 99 PRO B N 1
ATOM 2507 C CA . PRO B 1 99 ? 10.688 2.465 6.695 1 97.25 99 PRO B CA 1
ATOM 2508 C C . PRO B 1 99 ? 9.781 3.664 6.43 1 97.25 99 PRO B C 1
ATOM 2510 O O . PRO B 1 99 ? 9.891 4.305 5.383 1 97.25 99 PRO B O 1
ATOM 2513 N N . LEU B 1 100 ? 8.82 3.951 7.355 1 97.5 100 LEU B N 1
ATOM 2514 C CA . LEU B 1 100 ? 7.863 5.035 7.156 1 97.5 100 LEU B CA 1
ATOM 2515 C C . LEU B 1 100 ? 7.879 5.996 8.344 1 97.5 100 LEU B C 1
ATOM 2517 O O . LEU B 1 100 ? 8.062 5.574 9.484 1 97.5 100 LEU B O 1
ATOM 2521 N N . GLU B 1 101 ? 7.742 7.199 8.023 1 98 101 GLU B N 1
ATOM 2522 C CA . GLU B 1 101 ? 7.309 8.219 8.977 1 98 101 GLU B CA 1
ATOM 2523 C C . GLU B 1 101 ? 5.984 8.844 8.547 1 98 101 GLU B C 1
ATOM 2525 O O . GLU B 1 101 ? 5.574 8.719 7.391 1 98 101 GLU B O 1
ATOM 2530 N N . ALA B 1 102 ? 5.305 9.422 9.516 1 98.56 102 ALA B N 1
ATOM 2531 C CA . ALA B 1 102 ? 4.047 10.109 9.242 1 98.56 102 ALA B CA 1
ATOM 2532 C C . ALA B 1 102 ? 4.059 11.523 9.805 1 98.56 102 ALA B C 1
ATOM 2534 O O . ALA B 1 102 ? 4.473 11.742 10.945 1 98.56 102 ALA B O 1
ATOM 2535 N N . TYR B 1 103 ? 3.711 12.438 8.984 1 98.62 103 TYR B N 1
ATOM 2536 C CA . TYR B 1 103 ? 3.551 13.836 9.375 1 98.62 103 TYR B CA 1
ATOM 2537 C C . TYR B 1 103 ? 2.117 14.305 9.148 1 98.62 103 TYR B C 1
ATOM 2539 O O . TYR B 1 103 ? 1.463 13.883 8.195 1 98.62 103 TYR B O 1
ATOM 2547 N N . LEU B 1 104 ? 1.663 15.125 10.016 1 98.44 104 LEU B N 1
ATOM 2548 C CA . LEU B 1 104 ? 0.331 15.711 9.93 1 98.44 104 LEU B CA 1
ATOM 2549 C C . LEU B 1 104 ? 0.416 17.234 9.781 1 98.44 104 LEU B C 1
ATOM 2551 O O . LEU B 1 104 ? 1.057 17.906 10.586 1 98.44 104 LEU B O 1
ATOM 2555 N N . VAL B 1 105 ? -0.123 17.734 8.719 1 98.19 105 VAL B N 1
ATOM 2556 C CA . VAL B 1 105 ? -0.402 19.156 8.609 1 98.19 105 VAL B CA 1
ATOM 2557 C C . VAL B 1 105 ? -1.824 19.438 9.078 1 98.19 105 VAL B C 1
ATOM 2559 O O . VAL B 1 105 ? -2.791 19.172 8.359 1 98.19 105 VAL B O 1
ATOM 2562 N N . ALA B 1 106 ? -1.945 19.953 10.273 1 97.38 106 ALA B N 1
ATOM 2563 C CA . ALA B 1 106 ? -3.25 20.266 10.852 1 97.38 106 ALA B CA 1
ATOM 2564 C C . ALA B 1 106 ? -3.73 21.641 10.391 1 97.38 106 ALA B C 1
ATOM 2566 O O . ALA B 1 106 ? -3.049 22.641 10.602 1 97.38 106 ALA B O 1
ATOM 2567 N N . LEU B 1 107 ? -4.848 21.641 9.742 1 96.44 107 LEU B N 1
ATOM 2568 C CA . LEU B 1 107 ? -5.43 22.891 9.25 1 96.44 107 LEU B CA 1
ATOM 2569 C C . LEU B 1 107 ? -6.688 23.25 10.031 1 96.44 107 LEU B C 1
ATOM 2571 O O . LEU B 1 107 ? -6.789 24.344 10.586 1 96.44 107 LEU B O 1
ATOM 2575 N N . LYS B 1 108 ? -7.637 22.359 10.094 1 96.38 108 LYS B N 1
ATOM 2576 C CA . LYS B 1 108 ? -8.898 22.516 10.812 1 96.38 108 LYS B CA 1
ATOM 2577 C C . LYS B 1 108 ? -9.234 21.266 11.617 1 96.38 108 LYS B C 1
ATOM 2579 O O . LYS B 1 108 ? -10.234 20.594 11.344 1 96.38 108 LYS B O 1
ATOM 2584 N N . VAL B 1 109 ? -8.445 20.984 12.641 1 97.31 109 VAL B N 1
ATOM 2585 C CA . VAL B 1 109 ? -8.688 19.891 13.555 1 97.31 109 VAL B CA 1
ATOM 2586 C C . VAL B 1 109 ? -9.094 20.422 14.922 1 97.31 109 VAL B C 1
ATOM 2588 O O . VAL B 1 109 ? -8.383 21.25 15.508 1 97.31 109 VAL B O 1
ATOM 2591 N N . GLU B 1 110 ? -10.219 20 15.383 1 97.25 110 GLU B N 1
ATOM 2592 C CA . GLU B 1 110 ? -10.734 20.516 16.641 1 97.25 110 GLU B CA 1
ATOM 2593 C C . GLU B 1 110 ? -9.758 20.25 17.781 1 97.25 110 GLU B C 1
ATOM 2595 O O . GLU B 1 110 ? -9.305 19.109 17.969 1 97.25 110 GLU B O 1
ATOM 2600 N N . GLY B 1 111 ? -9.398 21.266 18.484 1 93.62 111 GLY B N 1
ATOM 2601 C CA . GLY B 1 111 ? -8.562 21.109 19.656 1 93.62 111 GLY B CA 1
ATOM 2602 C C . GLY B 1 111 ? -7.09 21 19.344 1 93.62 111 GLY B C 1
ATOM 2603 O O . GLY B 1 111 ? -6.273 20.734 20.219 1 93.62 111 GLY B O 1
ATOM 2604 N N . VAL B 1 112 ? -6.711 21.125 18.156 1 95.75 112 VAL B N 1
ATOM 2605 C CA . VAL B 1 112 ? -5.316 21.062 17.719 1 95.75 112 VAL B CA 1
ATOM 2606 C C . VAL B 1 112 ? -4.93 22.359 17.016 1 95.75 112 VAL B C 1
ATOM 2608 O O . VAL B 1 112 ? -5.617 22.797 16.094 1 95.75 112 VAL B O 1
ATOM 2611 N N . PHE B 1 113 ? -3.887 23.031 17.422 1 95.19 113 PHE B N 1
ATOM 2612 C CA . PHE B 1 113 ? -3.41 24.234 16.766 1 95.19 113 PHE B CA 1
ATOM 2613 C C . PHE B 1 113 ? -2.959 23.922 15.336 1 95.19 113 PHE B C 1
ATOM 2615 O O . PHE B 1 113 ? -2.342 22.875 15.086 1 95.19 113 PHE B O 1
ATOM 2622 N N . PRO B 1 114 ? -3.32 24.781 14.391 1 95.94 114 PRO B N 1
ATOM 2623 C CA . PRO B 1 114 ? -2.775 24.594 13.047 1 95.94 114 PRO B CA 1
ATOM 2624 C C . PRO B 1 114 ? -1.25 24.516 13.039 1 95.94 114 PRO B C 1
ATOM 2626 O O . PRO B 1 114 ? -0.585 25.203 13.812 1 95.94 114 PRO B O 1
ATOM 2629 N N . GLY B 1 115 ? -0.653 23.703 12.219 1 97.31 115 GLY B N 1
ATOM 2630 C CA . GLY B 1 115 ? 0.789 23.531 12.148 1 97.31 115 GLY B CA 1
ATOM 2631 C C . GLY B 1 115 ? 1.2 22.188 11.57 1 97.31 115 GLY B C 1
ATOM 2632 O O . GLY B 1 115 ? 0.371 21.469 11.016 1 97.31 115 GLY B O 1
ATOM 2633 N N . VAL B 1 116 ? 2.5 21.938 11.555 1 98 116 VAL B N 1
ATOM 2634 C CA . VAL B 1 116 ? 3.092 20.688 11.086 1 98 116 VAL B CA 1
ATOM 2635 C C . VAL B 1 116 ? 3.506 19.828 12.273 1 98 116 VAL B C 1
ATOM 2637 O O . VAL B 1 116 ? 4.18 20.312 13.195 1 98 116 VAL B O 1
ATOM 2640 N N . TYR B 1 117 ? 3.059 18.609 12.281 1 98.25 117 TYR B N 1
ATOM 2641 C CA . TYR B 1 117 ? 3.324 17.688 13.375 1 98.25 117 TYR B CA 1
ATOM 2642 C C . TYR B 1 117 ? 3.975 16.406 12.859 1 98.25 117 TYR B C 1
ATOM 2644 O O . TYR B 1 117 ? 3.678 15.961 11.75 1 98.25 117 TYR B O 1
ATOM 2652 N N . HIS B 1 118 ? 4.871 15.859 13.625 1 98.31 118 HIS B N 1
ATOM 2653 C CA . HIS B 1 118 ? 5.324 14.484 13.445 1 98.31 118 HIS B CA 1
ATOM 2654 C C . HIS B 1 118 ? 4.523 13.523 14.312 1 98.31 118 HIS B C 1
ATOM 2656 O O . HIS B 1 118 ? 4.273 13.805 15.492 1 98.31 118 HIS B O 1
ATOM 2662 N N . TYR B 1 119 ? 4.039 12.453 13.773 1 98.12 119 TYR B N 1
ATOM 2663 C CA . TYR B 1 119 ? 3.34 11.414 14.523 1 98.12 119 TYR B CA 1
ATOM 2664 C C . TYR B 1 119 ? 4.324 10.445 15.164 1 98.12 119 TYR B C 1
ATOM 2666 O O . TYR B 1 119 ? 5.211 9.922 14.484 1 98.12 119 TYR B O 1
ATOM 2674 N N . PHE B 1 120 ? 4.168 10.234 16.422 1 96.5 120 PHE B N 1
ATOM 2675 C CA . PHE B 1 120 ? 4.98 9.297 17.172 1 96.5 120 PHE B CA 1
ATOM 2676 C C . PHE B 1 120 ? 4.176 8.047 17.531 1 96.5 120 PHE B C 1
ATOM 2678 O O . PHE B 1 120 ? 3.48 8.023 18.547 1 96.5 120 PHE B O 1
ATOM 2685 N N . PRO B 1 121 ? 4.344 6.941 16.797 1 95.81 121 PRO B N 1
ATOM 2686 C CA . PRO B 1 121 ? 3.457 5.781 16.906 1 95.81 121 PRO B CA 1
ATOM 2687 C C . PRO B 1 121 ? 3.559 5.082 18.25 1 95.81 121 PRO B C 1
ATOM 2689 O O . PRO B 1 121 ? 2.564 4.555 18.766 1 95.81 121 PRO B O 1
ATOM 2692 N N . LYS B 1 122 ? 4.707 5.035 18.844 1 93 122 LYS B N 1
ATOM 2693 C CA . LYS B 1 122 ? 4.93 4.285 20.078 1 93 122 LYS B CA 1
ATOM 2694 C C . LYS B 1 122 ? 4.035 4.797 21.203 1 93 122 LYS B C 1
ATOM 2696 O O . LYS B 1 122 ? 3.518 4.008 22 1 93 122 LYS B O 1
ATOM 2701 N N . GLU B 1 123 ? 3.857 6.141 21.25 1 93.94 123 GLU B N 1
ATOM 2702 C CA . GLU B 1 123 ? 3.061 6.727 22.328 1 93.94 123 GLU B CA 1
ATOM 2703 C C . GLU B 1 123 ? 1.753 7.305 21.797 1 93.94 123 GLU B C 1
ATOM 2705 O O . GLU B 1 123 ? 0.996 7.934 22.531 1 93.94 123 GLU B O 1
ATOM 2710 N N . HIS B 1 124 ? 1.485 7.098 20.484 1 96.31 124 HIS B N 1
ATOM 2711 C CA . HIS B 1 124 ? 0.282 7.621 19.844 1 96.31 124 HIS B CA 1
ATOM 2712 C C . HIS B 1 124 ? 0.075 9.094 20.188 1 96.31 124 HIS B C 1
ATOM 2714 O O . HIS B 1 124 ? -0.97 9.469 20.719 1 96.31 124 HIS B O 1
ATOM 2720 N N . GLN B 1 125 ? 1.08 9.93 19.781 1 96.62 125 GLN B N 1
ATOM 2721 C CA . GLN B 1 125 ? 1.084 11.367 20.031 1 96.62 125 GLN B CA 1
ATOM 2722 C C . GLN B 1 125 ? 1.625 12.141 18.844 1 96.62 125 GLN B C 1
ATOM 2724 O O . GLN B 1 125 ? 2.174 11.547 17.906 1 96.62 125 GLN B O 1
ATOM 2729 N N . LEU B 1 126 ? 1.368 13.422 18.859 1 97.5 126 LEU B N 1
ATOM 2730 C CA . LEU B 1 126 ? 1.876 14.328 17.828 1 97.5 126 LEU B CA 1
ATOM 2731 C C . LEU B 1 126 ? 2.887 15.305 18.422 1 97.5 126 LEU B C 1
ATOM 2733 O O . LEU B 1 126 ? 2.674 15.844 19.516 1 97.5 126 LEU B O 1
ATOM 2737 N N . PHE B 1 127 ? 3.992 15.477 17.719 1 97.38 127 PHE B N 1
ATOM 2738 C CA . PHE B 1 127 ? 4.992 16.484 18.062 1 97.38 127 PHE B CA 1
ATOM 2739 C C . PHE B 1 127 ? 4.938 17.656 17.078 1 97.38 127 PHE B C 1
ATOM 2741 O O . PHE B 1 127 ? 5.188 17.484 15.891 1 97.38 127 PHE B O 1
ATOM 2748 N N . GLN B 1 128 ? 4.645 18.812 17.578 1 97.62 128 GLN B N 1
ATOM 2749 C CA . GLN B 1 128 ? 4.578 19.969 16.703 1 97.62 128 GLN B CA 1
ATOM 2750 C C . GLN B 1 128 ? 5.973 20.422 16.281 1 97.62 128 GLN B C 1
ATOM 2752 O O . GLN B 1 128 ? 6.832 20.688 17.125 1 97.62 128 GLN B O 1
ATOM 2757 N N . LEU B 1 129 ? 6.164 20.469 15.047 1 96.94 129 LEU B N 1
ATOM 2758 C CA . LEU B 1 129 ? 7.457 20.859 14.492 1 96.94 129 LEU B CA 1
ATOM 2759 C C . LEU B 1 129 ? 7.449 22.312 14.062 1 96.94 129 LEU B C 1
ATOM 2761 O O . LEU B 1 129 ? 8.484 22.984 14.07 1 96.94 129 LEU B O 1
ATOM 2765 N N . SER B 1 130 ? 6.32 22.766 13.617 1 96.38 130 SER B N 1
ATOM 2766 C CA . SER B 1 130 ? 6.129 24.141 13.148 1 96.38 130 SER B CA 1
ATOM 2767 C C . SER B 1 130 ? 4.699 24.609 13.398 1 96.38 130 SER B C 1
ATOM 2769 O O . SER B 1 130 ? 3.752 23.828 13.258 1 96.38 130 SER B O 1
ATOM 2771 N N . ALA B 1 131 ? 4.523 25.891 13.711 1 95.19 131 ALA B N 1
ATOM 2772 C CA . ALA B 1 131 ? 3.199 26.469 13.898 1 95.19 131 ALA B CA 1
ATOM 2773 C C . ALA B 1 131 ? 2.623 26.953 12.57 1 95.19 131 ALA B C 1
ATOM 2775 O O . ALA B 1 131 ? 1.455 27.344 12.5 1 95.19 131 ALA B O 1
ATOM 2776 N N . LYS B 1 132 ? 3.318 26.891 11.539 1 91.12 132 LYS B N 1
ATOM 2777 C CA . LYS B 1 132 ? 2.918 27.375 10.227 1 91.12 132 LYS B CA 1
ATOM 2778 C C . LYS B 1 132 ? 2.318 26.266 9.375 1 91.12 132 LYS B C 1
ATOM 2780 O O . LYS B 1 132 ? 2.998 25.297 9.055 1 91.12 132 LYS B O 1
ATOM 2785 N N . ALA B 1 133 ? 0.969 26.375 9.102 1 86.25 133 ALA B N 1
ATOM 2786 C CA . ALA B 1 133 ? 0.313 25.453 8.18 1 86.25 133 ALA B CA 1
ATOM 2787 C C . ALA B 1 133 ? 0.132 26.094 6.805 1 86.25 133 ALA B C 1
ATOM 2789 O O . ALA B 1 133 ? -0.927 26.641 6.508 1 86.25 133 ALA B O 1
ATOM 2790 N N . GLU B 1 134 ? 1.049 26.594 6.102 1 90.81 134 GLU B N 1
ATOM 2791 C CA . GLU B 1 134 ? 1.101 27.344 4.852 1 90.81 134 GLU B CA 1
ATOM 2792 C C . GLU B 1 134 ? 0.215 26.703 3.785 1 90.81 134 GLU B C 1
ATOM 2794 O O . GLU B 1 134 ? 0.716 26.141 2.812 1 90.81 134 GLU B O 1
ATOM 2799 N N . ALA B 1 135 ? -1.133 26.906 3.857 1 90.38 135 ALA B N 1
ATOM 2800 C CA . ALA B 1 135 ? -2.102 26.25 2.98 1 90.38 135 ALA B CA 1
ATOM 2801 C C . ALA B 1 135 ? -1.793 26.531 1.514 1 90.38 135 ALA B C 1
ATOM 2803 O O . ALA B 1 135 ? -1.863 25.625 0.673 1 90.38 135 ALA B O 1
ATOM 2804 N N . GLN B 1 136 ? -1.438 27.781 1.198 1 92.31 136 GLN B N 1
ATOM 2805 C CA . GLN B 1 136 ? -1.146 28.141 -0.184 1 92.31 136 GLN B CA 1
ATOM 2806 C C . GLN B 1 136 ? 0.106 27.438 -0.688 1 92.31 136 GLN B C 1
ATOM 2808 O O . GLN B 1 136 ? 0.153 26.984 -1.837 1 92.31 136 GLN B O 1
ATOM 2813 N N . ALA B 1 137 ? 1.127 27.375 0.15 1 95.25 137 ALA B N 1
ATOM 2814 C CA . ALA B 1 137 ? 2.35 26.672 -0.236 1 95.25 137 ALA B CA 1
ATOM 2815 C C . ALA B 1 137 ? 2.078 25.188 -0.498 1 95.25 137 ALA B C 1
ATOM 2817 O O . ALA B 1 137 ? 2.645 24.609 -1.422 1 95.25 137 ALA B O 1
ATOM 2818 N N . TRP B 1 138 ? 1.186 24.609 0.29 1 96.31 138 TRP B N 1
ATOM 2819 C CA . TRP B 1 138 ? 0.822 23.219 0.087 1 96.31 138 TRP B CA 1
ATOM 2820 C C . TRP B 1 138 ? 0.04 23.031 -1.21 1 96.31 138 TRP B C 1
ATOM 2822 O O . TRP B 1 138 ? 0.249 22.062 -1.941 1 96.31 138 TRP B O 1
ATOM 2832 N N . ALA B 1 139 ? -0.85 23.953 -1.499 1 95.06 139 ALA B N 1
ATOM 2833 C CA . ALA B 1 139 ? -1.574 23.891 -2.766 1 95.06 139 ALA B CA 1
ATOM 2834 C C . ALA B 1 139 ? -0.611 23.891 -3.949 1 95.06 139 ALA B C 1
ATOM 2836 O O . ALA B 1 139 ? -0.787 23.125 -4.898 1 95.06 139 ALA B O 1
ATOM 2837 N N . GLU B 1 140 ? 0.38 24.734 -3.881 1 94.62 140 GLU B N 1
ATOM 2838 C CA . GLU B 1 140 ? 1.379 24.797 -4.941 1 94.62 140 GLU B CA 1
ATOM 2839 C C . GLU B 1 140 ? 2.18 23.5 -5.031 1 94.62 140 GLU B C 1
ATOM 2841 O O . GLU B 1 140 ? 2.465 23.016 -6.129 1 94.62 140 GLU B O 1
ATOM 2846 N N . ALA B 1 141 ? 2.51 22.953 -3.836 1 96.5 141 ALA B N 1
ATOM 2847 C CA . ALA B 1 141 ? 3.303 21.719 -3.787 1 96.5 141 ALA B CA 1
ATOM 2848 C C . ALA B 1 141 ? 2.525 20.547 -4.363 1 96.5 141 ALA B C 1
ATOM 2850 O O . ALA B 1 141 ? 3.115 19.609 -4.91 1 96.5 141 ALA B O 1
ATOM 2851 N N . LEU B 1 142 ? 1.174 20.594 -4.27 1 95.88 142 LEU B N 1
ATOM 2852 C CA . LEU B 1 142 ? 0.32 19.484 -4.66 1 95.88 142 LEU B CA 1
ATOM 2853 C C . LEU B 1 142 ? -0.312 19.734 -6.027 1 95.88 142 LEU B C 1
ATOM 2855 O O . LEU B 1 142 ? -1.457 19.344 -6.266 1 95.88 142 LEU B O 1
ATOM 2859 N N . PHE B 1 143 ? 0.358 20.359 -6.902 1 90.38 143 PHE B N 1
ATOM 2860 C CA . PHE B 1 143 ? -0.072 20.562 -8.281 1 90.38 143 PHE B CA 1
ATOM 2861 C C . PHE B 1 143 ? -1.43 21.266 -8.32 1 90.38 143 PHE B C 1
ATOM 2863 O O . PHE B 1 143 ? -2.289 20.906 -9.133 1 90.38 143 PHE B O 1
ATOM 2870 N N . GLY B 1 144 ? -1.699 22.109 -7.379 1 85.44 144 GLY B N 1
ATOM 2871 C CA . GLY B 1 144 ? -2.902 22.922 -7.406 1 85.44 144 GLY B CA 1
ATOM 2872 C C . GLY B 1 144 ? -4.055 22.312 -6.629 1 85.44 144 GLY B C 1
ATOM 2873 O O . GLY B 1 144 ? -5.113 22.922 -6.488 1 85.44 144 GLY B O 1
ATOM 2874 N N . LEU B 1 145 ? -3.844 21.016 -6.23 1 86.75 145 LEU B N 1
ATOM 2875 C CA . LEU B 1 145 ? -4.859 20.484 -5.32 1 86.75 145 LEU B CA 1
ATOM 2876 C C . LEU B 1 145 ? -4.945 21.328 -4.055 1 86.75 145 LEU B C 1
ATOM 2878 O O . LEU B 1 145 ? -3.941 21.531 -3.365 1 86.75 145 LEU B O 1
ATOM 2882 N N . SER B 1 146 ? -6.008 22 -3.914 1 76.69 146 SER B N 1
ATOM 2883 C CA . SER B 1 146 ? -6.102 22.969 -2.826 1 76.69 146 SER B CA 1
ATOM 2884 C C . SER B 1 146 ? -6.488 22.297 -1.516 1 76.69 146 SER B C 1
ATOM 2886 O O . SER B 1 146 ? -7.547 21.672 -1.424 1 76.69 146 SER B O 1
ATOM 2888 N N . PRO B 1 147 ? -5.648 22.469 -0.567 1 82 147 PRO B N 1
ATOM 2889 C CA . PRO B 1 147 ? -5.957 21.953 0.768 1 82 147 PRO B CA 1
ATOM 2890 C C . PRO B 1 147 ? -6.957 22.828 1.522 1 82 147 PRO B C 1
ATOM 2892 O O . PRO B 1 147 ? -7.297 22.531 2.672 1 82 147 PRO B O 1
ATOM 2895 N N . GLU B 1 148 ? -7.488 23.797 0.855 1 83.12 148 GLU B N 1
ATOM 2896 C CA . GLU B 1 148 ? -8.336 24.766 1.557 1 83.12 148 GLU B CA 1
ATOM 2897 C C . GLU B 1 148 ? -9.578 24.094 2.121 1 83.12 148 GLU B C 1
ATOM 2899 O O . GLU B 1 148 ? -10.109 24.516 3.15 1 83.12 148 GLU B O 1
ATOM 2904 N N . ARG B 1 149 ? -9.93 23.062 1.48 1 90.75 149 ARG B N 1
ATOM 2905 C CA . ARG B 1 149 ? -11.133 22.375 1.963 1 90.75 149 ARG B CA 1
ATOM 2906 C C . ARG B 1 149 ? -10.773 21.141 2.766 1 90.75 149 ARG B C 1
ATOM 2908 O O . ARG B 1 149 ? -11.656 20.453 3.277 1 90.75 149 ARG B O 1
ATOM 2915 N N . ALA B 1 150 ? -9.508 20.859 2.922 1 96.44 150 ALA B N 1
ATOM 2916 C CA . ALA B 1 150 ? -9.055 19.766 3.762 1 96.44 150 ALA B CA 1
ATOM 2917 C C . ALA B 1 150 ? -8.938 20.188 5.223 1 96.44 150 ALA B C 1
ATOM 2919 O O . ALA B 1 150 ? -8.695 21.359 5.512 1 96.44 150 ALA B O 1
ATOM 2920 N N . ALA B 1 151 ? -9.211 19.344 6.113 1 97.69 151 ALA B N 1
ATOM 2921 C CA . ALA B 1 151 ? -9.016 19.594 7.543 1 97.69 151 ALA B CA 1
ATOM 2922 C C . ALA B 1 151 ? -7.586 19.266 7.969 1 97.69 151 ALA B C 1
ATOM 2924 O O . ALA B 1 151 ? -7.074 19.844 8.93 1 97.69 151 ALA B O 1
ATOM 2925 N N . ALA B 1 152 ? -6.949 18.375 7.266 1 98.06 152 ALA B N 1
ATOM 2926 C CA . ALA B 1 152 ? -5.574 17.969 7.547 1 98.06 152 ALA B CA 1
ATOM 2927 C C . ALA B 1 152 ? -4.941 17.281 6.336 1 98.06 152 ALA B C 1
ATOM 2929 O O . ALA B 1 152 ? -5.648 16.812 5.445 1 98.06 152 ALA B O 1
ATOM 2930 N N . LEU B 1 153 ? -3.648 17.344 6.211 1 98.38 153 LEU B N 1
ATOM 2931 C CA . LEU B 1 153 ? -2.855 16.516 5.305 1 98.38 153 LEU B CA 1
ATOM 2932 C C . LEU B 1 153 ? -2.021 15.5 6.086 1 98.38 153 LEU B C 1
ATOM 2934 O O . LEU B 1 153 ? -1.291 15.867 7.008 1 98.38 153 LEU B O 1
ATOM 2938 N N . LEU B 1 154 ? -2.242 14.258 5.836 1 98.88 154 LEU B N 1
ATOM 2939 C CA . LEU B 1 154 ? -1.35 13.219 6.336 1 98.88 154 LEU B CA 1
ATOM 2940 C C . LEU B 1 154 ? -0.295 12.859 5.293 1 98.88 154 LEU B C 1
ATOM 2942 O O . LEU B 1 154 ? -0.627 12.406 4.195 1 98.88 154 LEU B O 1
ATOM 2946 N N . VAL B 1 155 ? 0.962 13.094 5.598 1 98.88 155 VAL B N 1
ATOM 2947 C CA . VAL B 1 155 ? 2.057 12.82 4.676 1 98.88 155 VAL B CA 1
ATOM 2948 C C . VAL B 1 155 ? 2.857 11.617 5.164 1 98.88 155 VAL B C 1
ATOM 2950 O O . VAL B 1 155 ? 3.447 11.656 6.246 1 98.88 155 VAL B O 1
ATOM 2953 N N . LEU B 1 156 ? 2.811 10.562 4.406 1 98.94 156 LEU B N 1
ATOM 2954 C CA . LEU B 1 156 ? 3.703 9.438 4.652 1 98.94 156 LEU B CA 1
ATOM 2955 C C . LEU B 1 156 ? 5.039 9.633 3.941 1 98.94 156 LEU B C 1
ATOM 2957 O O . LEU B 1 156 ? 5.074 9.852 2.729 1 98.94 156 LEU B O 1
ATOM 2961 N N . THR B 1 157 ? 6.098 9.641 4.707 1 98.81 157 THR B N 1
ATOM 2962 C CA . THR B 1 157 ? 7.434 9.797 4.145 1 98.81 157 THR B CA 1
ATOM 2963 C C . THR B 1 157 ? 8.234 8.508 4.277 1 98.81 157 THR B C 1
ATOM 2965 O O . THR B 1 157 ? 7.891 7.637 5.082 1 98.81 157 THR B O 1
ATOM 2968 N N . LEU B 1 158 ? 9.211 8.359 3.432 1 98.62 158 LEU B N 1
ATOM 2969 C CA . LEU B 1 158 ? 9.969 7.125 3.256 1 98.62 158 LEU B CA 1
ATOM 2970 C C . LEU B 1 158 ? 11.391 7.281 3.785 1 98.62 158 LEU B C 1
ATOM 2972 O O . LEU B 1 158 ? 12.055 8.281 3.498 1 98.62 158 LEU B O 1
ATOM 2976 N N . VAL B 1 159 ? 11.812 6.336 4.57 1 97.88 159 VAL B N 1
ATOM 2977 C CA . VAL B 1 159 ? 13.211 6.199 4.977 1 97.88 159 VAL B CA 1
ATOM 2978 C C . VAL B 1 159 ? 13.742 4.84 4.531 1 97.88 159 VAL B C 1
ATOM 2980 O O . VAL B 1 159 ? 14.016 3.971 5.363 1 97.88 159 VAL B O 1
ATOM 2983 N N . PRO B 1 160 ? 14.047 4.711 3.184 1 97.62 160 PRO B N 1
ATOM 2984 C CA . PRO B 1 160 ? 14.328 3.396 2.605 1 97.62 160 PRO B CA 1
ATOM 2985 C C . PRO B 1 160 ? 15.594 2.76 3.184 1 97.62 160 PRO B C 1
ATOM 2987 O O . PRO B 1 160 ? 15.742 1.536 3.156 1 97.62 160 PRO B O 1
ATOM 2990 N N . GLU B 1 161 ? 16.469 3.555 3.791 1 96.5 161 GLU B N 1
ATOM 2991 C CA . GLU B 1 161 ? 17.734 3.031 4.316 1 96.5 161 GLU B CA 1
ATOM 2992 C C . GLU B 1 161 ? 17.484 2.084 5.488 1 96.5 161 GLU B C 1
ATOM 2994 O O . GLU B 1 161 ? 18.312 1.21 5.766 1 96.5 161 GLU B O 1
ATOM 2999 N N . ARG B 1 162 ? 16.359 2.266 6.207 1 96.88 162 ARG B N 1
ATOM 3000 C CA . ARG B 1 162 ? 16.016 1.335 7.277 1 96.88 162 ARG B CA 1
ATOM 3001 C C . ARG B 1 162 ? 15.852 -0.081 6.738 1 96.88 162 ARG B C 1
ATOM 3003 O O . ARG B 1 162 ? 16.375 -1.036 7.309 1 96.88 162 ARG B O 1
ATOM 3010 N N . SER B 1 163 ? 15.133 -0.261 5.625 1 97.19 163 SER B N 1
ATOM 3011 C CA . SER B 1 163 ? 14.945 -1.565 4.996 1 97.19 163 SER B CA 1
ATOM 3012 C C . SER B 1 163 ? 16.203 -2.02 4.277 1 97.19 163 SER B C 1
ATOM 3014 O O . SER B 1 163 ? 16.5 -3.215 4.227 1 97.19 163 SER B O 1
ATOM 3016 N N . GLU B 1 164 ? 16.891 -1.027 3.709 1 96.62 164 GLU B N 1
ATOM 3017 C CA . GLU B 1 164 ? 18.141 -1.368 3.037 1 96.62 164 GLU B CA 1
ATOM 3018 C C . GLU B 1 164 ? 19.125 -2.027 4 1 96.62 164 GLU B C 1
ATOM 3020 O O . GLU B 1 164 ? 19.875 -2.928 3.615 1 96.62 164 GLU B O 1
ATOM 3025 N N . ALA B 1 165 ? 19.141 -1.565 5.223 1 95.94 165 ALA B N 1
ATOM 3026 C CA . ALA B 1 165 ? 20.047 -2.111 6.238 1 95.94 165 ALA B CA 1
ATOM 3027 C C . ALA B 1 165 ? 19.828 -3.611 6.41 1 95.94 165 ALA B C 1
ATOM 3029 O O . ALA B 1 165 ? 20.766 -4.344 6.75 1 95.94 165 ALA B O 1
ATOM 3030 N N . LEU B 1 166 ? 18.641 -4.117 6.109 1 95.5 166 LEU B N 1
ATOM 3031 C CA . LEU B 1 166 ? 18.297 -5.523 6.316 1 95.5 166 LEU B CA 1
ATOM 3032 C C . LEU B 1 166 ? 18.328 -6.289 5 1 95.5 166 LEU B C 1
ATOM 3034 O O . LEU B 1 166 ? 18.75 -7.449 4.961 1 95.5 166 LEU B O 1
ATOM 3038 N N . PHE B 1 167 ? 17.969 -5.629 3.871 1 96.38 167 PHE B N 1
ATOM 3039 C CA . PHE B 1 167 ? 17.656 -6.395 2.668 1 96.38 167 PHE B CA 1
ATOM 3040 C C . PHE B 1 167 ? 18.438 -5.855 1.472 1 96.38 167 PHE B C 1
ATOM 3042 O O . PHE B 1 167 ? 18.203 -6.266 0.334 1 96.38 167 PHE B O 1
ATOM 3049 N N . GLY B 1 168 ? 19.359 -4.918 1.728 1 96 168 GLY B N 1
ATOM 3050 C CA . GLY B 1 168 ? 20.125 -4.328 0.633 1 96 168 GLY B CA 1
ATOM 3051 C C . GLY B 1 168 ? 19.281 -3.418 -0.245 1 96 168 GLY B C 1
ATOM 3052 O O . GLY B 1 168 ? 18.344 -2.789 0.229 1 96 168 GLY B O 1
ATOM 3053 N N . LEU B 1 169 ? 19.656 -3.307 -1.484 1 96.75 169 LEU B N 1
ATOM 3054 C CA . LEU B 1 169 ? 19.062 -2.336 -2.4 1 96.75 169 LEU B CA 1
ATOM 3055 C C . LEU B 1 169 ? 17.562 -2.574 -2.561 1 96.75 169 LEU B C 1
ATOM 3057 O O . LEU B 1 169 ? 16.797 -1.63 -2.771 1 96.75 169 LEU B O 1
ATOM 3061 N N . ARG B 1 170 ? 17.172 -3.82 -2.4 1 97.19 170 ARG B N 1
ATOM 3062 C CA . ARG B 1 170 ? 15.758 -4.152 -2.525 1 97.19 170 ARG B CA 1
ATOM 3063 C C . ARG B 1 170 ? 14.922 -3.379 -1.514 1 97.19 170 ARG B C 1
ATOM 3065 O O . ARG B 1 170 ? 13.742 -3.109 -1.751 1 97.19 170 ARG B O 1
ATOM 3072 N N . GLY B 1 171 ? 15.531 -3.016 -0.412 1 97.06 171 GLY B N 1
ATOM 3073 C CA . GLY B 1 171 ? 14.836 -2.273 0.63 1 97.06 171 GLY B CA 1
ATOM 3074 C C . GLY B 1 171 ? 14.219 -0.982 0.132 1 97.06 171 GLY B C 1
ATOM 3075 O O . GLY B 1 171 ? 13.258 -0.482 0.72 1 97.06 171 GLY B O 1
ATOM 3076 N N . TYR B 1 172 ? 14.695 -0.382 -0.93 1 97.81 172 TYR B N 1
ATOM 3077 C CA . TYR B 1 172 ? 14.164 0.851 -1.496 1 97.81 172 TYR B CA 1
ATOM 3078 C C . TYR B 1 172 ? 12.797 0.609 -2.137 1 97.81 172 TYR B C 1
ATOM 3080 O O . TYR B 1 172 ? 12.008 1.541 -2.297 1 97.81 172 TYR B O 1
ATOM 3088 N N . ARG B 1 173 ? 12.477 -0.69 -2.547 1 98.69 173 ARG B N 1
ATOM 3089 C CA . ARG B 1 173 ? 11.141 -1.051 -3.01 1 98.69 173 ARG B CA 1
ATOM 3090 C C . ARG B 1 173 ? 10.156 -1.104 -1.847 1 98.69 173 ARG B C 1
ATOM 3092 O O . ARG B 1 173 ? 9 -0.688 -1.984 1 98.69 173 ARG B O 1
ATOM 3099 N N . TYR B 1 174 ? 10.688 -1.546 -0.667 1 98.5 174 TYR B N 1
ATOM 3100 C CA . TYR B 1 174 ? 9.82 -1.826 0.474 1 98.5 174 TYR B CA 1
ATOM 3101 C C . TYR B 1 174 ? 9.219 -0.542 1.028 1 98.5 174 TYR B C 1
ATOM 3103 O O . TYR B 1 174 ? 8.062 -0.528 1.465 1 98.5 174 TYR B O 1
ATOM 3111 N N . ALA B 1 175 ? 9.977 0.519 1.003 1 98.25 175 ALA B N 1
ATOM 3112 C CA . ALA B 1 175 ? 9.477 1.79 1.523 1 98.25 175 ALA B CA 1
ATOM 3113 C C . ALA B 1 175 ? 8.227 2.238 0.772 1 98.25 175 ALA B C 1
ATOM 3115 O O . ALA B 1 175 ? 7.242 2.66 1.387 1 98.25 175 ALA B O 1
ATOM 3116 N N . LEU B 1 176 ? 8.219 2.119 -0.562 1 98.69 176 LEU B N 1
ATOM 3117 C CA . LEU B 1 176 ? 7.055 2.49 -1.363 1 98.69 176 LEU B CA 1
ATOM 3118 C C . LEU B 1 176 ? 5.91 1.506 -1.149 1 98.69 176 LEU B C 1
ATOM 3120 O O . LEU B 1 176 ? 4.762 1.914 -0.976 1 98.69 176 LEU B O 1
ATOM 3124 N N . LEU B 1 177 ? 6.227 0.229 -1.119 1 98.69 177 LEU B N 1
ATOM 3125 C CA . LEU B 1 177 ? 5.215 -0.798 -0.893 1 98.69 177 LEU B CA 1
ATOM 3126 C C . LEU B 1 177 ? 4.512 -0.583 0.442 1 98.69 177 LEU B C 1
ATOM 3128 O O . LEU B 1 177 ? 3.277 -0.58 0.504 1 98.69 177 LEU B O 1
ATOM 3132 N N . GLU B 1 178 ? 5.273 -0.33 1.453 1 98.69 178 GLU B N 1
ATOM 3133 C CA . GLU B 1 178 ? 4.715 -0.219 2.799 1 98.69 178 GLU B CA 1
ATOM 3134 C C . GLU B 1 178 ? 3.967 1.098 2.979 1 98.69 178 GLU B C 1
ATOM 3136 O O . GLU B 1 178 ? 2.975 1.158 3.709 1 98.69 178 GLU B O 1
ATOM 3141 N N . ALA B 1 179 ? 4.441 2.166 2.295 1 98.81 179 ALA B N 1
ATOM 3142 C CA . ALA B 1 179 ? 3.633 3.381 2.25 1 98.81 179 ALA B CA 1
ATOM 3143 C C . ALA B 1 179 ? 2.266 3.107 1.633 1 98.81 179 ALA B C 1
ATOM 3145 O O . ALA B 1 179 ? 1.26 3.688 2.051 1 98.81 179 ALA B O 1
ATOM 3146 N N . GLY B 1 180 ? 2.254 2.234 0.638 1 98.81 180 GLY B N 1
ATOM 3147 C CA . GLY B 1 180 ? 0.988 1.826 0.048 1 98.81 180 GLY B CA 1
ATOM 3148 C C . GLY B 1 180 ? 0.085 1.092 1.021 1 98.81 180 GLY B C 1
ATOM 3149 O O . GLY B 1 180 ? -1.104 1.402 1.128 1 98.81 180 GLY B O 1
ATOM 3150 N N . TYR B 1 181 ? 0.677 0.08 1.779 1 98.69 181 TYR B N 1
ATOM 3151 C CA . TYR B 1 181 ? -0.106 -0.582 2.818 1 98.69 181 TYR B CA 1
ATOM 3152 C C . TYR B 1 181 ? -0.781 0.439 3.725 1 98.69 181 TYR B C 1
ATOM 3154 O O . TYR B 1 181 ? -2.004 0.421 3.889 1 98.69 181 TYR B O 1
ATOM 3162 N N . ALA B 1 182 ? 0.043 1.302 4.23 1 98.75 182 ALA B N 1
ATOM 3163 C CA . ALA B 1 182 ? -0.399 2.275 5.227 1 98.75 182 ALA B CA 1
ATOM 3164 C C . ALA B 1 182 ? -1.47 3.199 4.652 1 98.75 182 ALA B C 1
ATOM 3166 O O . ALA B 1 182 ? -2.521 3.396 5.266 1 98.75 182 ALA B O 1
ATOM 3167 N N . ALA B 1 183 ? -1.219 3.721 3.465 1 98.81 183 ALA B N 1
ATOM 3168 C CA . ALA B 1 183 ? -2.145 4.66 2.836 1 98.81 183 ALA B CA 1
ATOM 3169 C C . ALA B 1 183 ? -3.486 3.994 2.543 1 98.81 183 ALA B C 1
ATOM 3171 O O . ALA B 1 183 ? -4.543 4.578 2.791 1 98.81 183 ALA B O 1
ATOM 3172 N N . GLY B 1 184 ? -3.453 2.76 1.994 1 98.69 184 GLY B N 1
ATOM 3173 C CA . GLY B 1 184 ? -4.695 2.051 1.721 1 98.69 184 GLY B CA 1
ATOM 3174 C C . GLY B 1 184 ? -5.543 1.838 2.959 1 98.69 184 GLY B C 1
ATOM 3175 O O . GLY B 1 184 ? -6.758 2.047 2.928 1 98.69 184 GLY B O 1
ATOM 3176 N N . LEU B 1 185 ? -4.91 1.47 4.012 1 98.81 185 LEU B N 1
ATOM 3177 C CA . LEU B 1 185 ? -5.629 1.186 5.25 1 98.81 185 LEU B CA 1
ATOM 3178 C C . LEU B 1 185 ? -6.129 2.473 5.898 1 98.81 185 LEU B C 1
ATOM 3180 O O . LEU B 1 185 ? -7.215 2.5 6.48 1 98.81 185 LEU B O 1
ATOM 3184 N N . VAL B 1 186 ? -5.363 3.57 5.77 1 98.81 186 VAL B N 1
ATOM 3185 C CA . VAL B 1 186 ? -5.789 4.875 6.27 1 98.81 186 VAL B CA 1
ATOM 3186 C C . VAL B 1 186 ? -6.996 5.363 5.473 1 98.81 186 VAL B C 1
ATOM 3188 O O . VAL B 1 186 ? -7.953 5.887 6.043 1 98.81 186 VAL B O 1
ATOM 3191 N N . LEU B 1 187 ? -6.941 5.227 4.152 1 98.81 187 LEU B N 1
ATOM 3192 C CA . LEU B 1 187 ? -8.07 5.609 3.311 1 98.81 187 LEU B CA 1
ATOM 3193 C C . LEU B 1 187 ? -9.328 4.848 3.711 1 98.81 187 LEU B C 1
ATOM 3195 O O . LEU B 1 187 ? -10.414 5.434 3.803 1 98.81 187 LEU B O 1
ATOM 3199 N N . LEU B 1 188 ? -9.141 3.568 3.971 1 98.75 188 LEU B N 1
ATOM 3200 C CA . LEU B 1 188 ? -10.281 2.756 4.363 1 98.75 188 LEU B CA 1
ATOM 3201 C C . LEU B 1 188 ? -10.82 3.197 5.723 1 98.75 188 LEU B C 1
ATOM 3203 O O . LEU B 1 188 ? -12.039 3.258 5.922 1 98.75 188 LEU B O 1
ATOM 3207 N N . ALA B 1 189 ? -9.938 3.475 6.68 1 98.75 189 ALA B N 1
ATOM 3208 C CA . ALA B 1 189 ? -10.352 3.996 7.98 1 98.75 189 ALA B CA 1
ATOM 3209 C C . ALA B 1 189 ? -11.133 5.293 7.828 1 98.75 189 ALA B C 1
ATOM 3211 O O . ALA B 1 189 ? -12.133 5.508 8.516 1 98.75 189 ALA B O 1
ATOM 3212 N N . ALA B 1 190 ? -10.695 6.168 6.922 1 98.75 190 ALA B N 1
ATOM 3213 C CA . ALA B 1 190 ? -11.398 7.426 6.672 1 98.75 190 ALA B CA 1
ATOM 3214 C C . ALA B 1 190 ? -12.82 7.168 6.18 1 98.75 190 ALA B C 1
ATOM 3216 O O . ALA B 1 190 ? -13.773 7.785 6.664 1 98.75 190 ALA B O 1
ATOM 3217 N N . VAL B 1 191 ? -12.969 6.234 5.23 1 98 191 VAL B N 1
ATOM 3218 C CA . VAL B 1 191 ? -14.289 5.863 4.734 1 98 191 VAL B CA 1
ATOM 3219 C C . VAL B 1 191 ? -15.156 5.383 5.895 1 98 191 VAL B C 1
ATOM 3221 O O . VAL B 1 191 ? -16.328 5.773 6.008 1 98 191 VAL B O 1
ATOM 3224 N N . GLY B 1 192 ? -14.586 4.555 6.77 1 98.38 192 GLY B N 1
ATOM 3225 C CA . GLY B 1 192 ? -15.312 4.02 7.91 1 98.38 192 GLY B CA 1
ATOM 3226 C C . GLY B 1 192 ? -15.766 5.09 8.883 1 98.38 192 GLY B C 1
ATOM 3227 O O . GLY B 1 192 ? -16.75 4.902 9.609 1 98.38 192 GLY B O 1
ATOM 3228 N N . LEU B 1 193 ? -15.062 6.23 8.922 1 98.38 193 LEU B N 1
ATOM 3229 C CA . LEU B 1 193 ? -15.375 7.332 9.828 1 98.38 193 LEU B CA 1
ATOM 3230 C C . LEU B 1 193 ? -16.281 8.352 9.141 1 98.38 193 LEU B C 1
ATOM 3232 O O . LEU B 1 193 ? -16.641 9.367 9.742 1 98.38 193 LEU B O 1
ATOM 3236 N N . GLY B 1 194 ? -16.609 8.062 7.871 1 97.88 194 GLY B N 1
ATOM 3237 C CA . GLY B 1 194 ? -17.438 8.992 7.105 1 97.88 194 GLY B CA 1
ATOM 3238 C C . GLY B 1 194 ? -16.672 10.227 6.648 1 97.88 194 GLY B C 1
ATOM 3239 O O . GLY B 1 194 ? -17.266 11.289 6.453 1 97.88 194 GLY B O 1
ATOM 3240 N N . LEU B 1 195 ? -15.383 10.18 6.531 1 98.19 195 LEU B N 1
ATOM 3241 C CA . LEU B 1 195 ? -14.531 11.281 6.086 1 98.19 195 LEU B CA 1
ATOM 3242 C C . LEU B 1 195 ? -14.148 11.109 4.621 1 98.19 195 LEU B C 1
ATOM 3244 O O . LEU B 1 195 ? -14.141 9.992 4.102 1 98.19 195 LEU B O 1
ATOM 3248 N N . ALA B 1 196 ? -13.891 12.227 3.934 1 97.5 196 ALA B N 1
ATOM 3249 C CA . ALA B 1 196 ? -13.266 12.211 2.613 1 97.5 196 ALA B CA 1
ATOM 3250 C C . ALA B 1 196 ? -11.75 12.102 2.725 1 97.5 196 ALA B C 1
ATOM 3252 O O . ALA B 1 196 ? -11.141 12.719 3.605 1 97.5 196 ALA B O 1
ATOM 3253 N N . ALA B 1 197 ? -11.18 11.336 1.917 1 98.12 197 ALA B N 1
ATOM 3254 C CA . ALA B 1 197 ? -9.727 11.172 1.852 1 98.12 197 ALA B CA 1
ATOM 3255 C C . ALA B 1 197 ? -9.258 10.984 0.411 1 98.12 197 ALA B C 1
ATOM 3257 O O . ALA B 1 197 ? -9.883 10.25 -0.359 1 98.12 197 ALA B O 1
ATOM 3258 N N . TYR B 1 198 ? -8.227 11.672 0.038 1 97.75 198 TYR B N 1
ATOM 3259 C CA . TYR B 1 198 ? -7.676 11.617 -1.312 1 97.75 198 TYR B CA 1
ATOM 3260 C C . TYR B 1 198 ? -6.164 11.43 -1.275 1 97.75 198 TYR B C 1
ATOM 3262 O O . TYR B 1 198 ? -5.441 12.273 -0.735 1 97.75 198 TYR B O 1
ATOM 3270 N N . PRO B 1 199 ? -5.656 10.297 -1.808 1 98.31 199 PRO B N 1
ATOM 3271 C CA . PRO B 1 199 ? -4.211 10.07 -1.839 1 98.31 199 PRO B CA 1
ATOM 3272 C C . PRO B 1 199 ? -3.529 10.781 -3.006 1 98.31 199 PRO B C 1
ATOM 3274 O O . PRO B 1 199 ? -3.576 10.305 -4.141 1 98.31 199 PRO B O 1
ATOM 3277 N N . ALA B 1 200 ? -2.936 11.93 -2.734 1 97.75 200 ALA B N 1
ATOM 3278 C CA . ALA B 1 200 ? -2.15 12.656 -3.73 1 97.75 200 ALA B CA 1
ATOM 3279 C C . ALA B 1 200 ? -0.75 12.07 -3.861 1 97.75 200 ALA B C 1
ATOM 3281 O O . ALA B 1 200 ? 0.079 12.211 -2.961 1 97.75 200 ALA B O 1
ATOM 3282 N N . GLU B 1 201 ? -0.487 11.414 -5.02 1 97.12 201 GLU B N 1
ATOM 3283 C CA . GLU B 1 201 ? 0.812 10.805 -5.293 1 97.12 201 GLU B CA 1
ATOM 3284 C C . GLU B 1 201 ? 1.662 11.695 -6.191 1 97.12 201 GLU B C 1
ATOM 3286 O O . GLU B 1 201 ? 2.873 11.5 -6.305 1 97.12 201 GLU B O 1
ATOM 3291 N N . THR B 1 202 ? 1.005 12.641 -6.863 1 96.38 202 THR B N 1
ATOM 3292 C CA . THR B 1 202 ? 1.682 13.562 -7.77 1 96.38 202 THR B CA 1
ATOM 3293 C C . THR B 1 202 ? 1.882 14.922 -7.109 1 96.38 202 THR B C 1
ATOM 3295 O O . THR B 1 202 ? 0.915 15.641 -6.855 1 96.38 202 THR B O 1
ATOM 3298 N N . PHE B 1 203 ? 3.059 15.289 -6.805 1 97.56 203 PHE B N 1
ATOM 3299 C CA . PHE B 1 203 ? 3.422 16.531 -6.121 1 97.56 203 PHE B CA 1
ATOM 3300 C C . PHE B 1 203 ? 4.875 16.891 -6.402 1 97.56 203 PHE B C 1
ATOM 3302 O O . PHE B 1 203 ? 5.633 16.078 -6.938 1 97.56 203 PHE B O 1
ATOM 3309 N N . TYR B 1 204 ? 5.25 18.109 -6.105 1 97.88 204 TYR B N 1
ATOM 3310 C CA . TYR B 1 204 ? 6.641 18.547 -6.184 1 97.88 204 TYR B CA 1
ATOM 3311 C C . TYR B 1 204 ? 7.414 18.141 -4.941 1 97.88 204 TYR B C 1
ATOM 3313 O O . TYR B 1 204 ? 7.262 18.734 -3.875 1 97.88 204 TYR B O 1
ATOM 3321 N N . ASP B 1 205 ? 8.305 17.156 -5.086 1 97.56 205 ASP B N 1
ATOM 3322 C CA . ASP B 1 205 ? 8.977 16.484 -3.979 1 97.56 205 ASP B CA 1
ATOM 3323 C C . ASP B 1 205 ? 9.742 17.484 -3.107 1 97.56 205 ASP B C 1
ATOM 3325 O O . ASP B 1 205 ? 9.625 17.453 -1.88 1 97.56 205 ASP B O 1
ATOM 3329 N N . GLU B 1 206 ? 10.469 18.344 -3.725 1 97.19 206 GLU B N 1
ATOM 3330 C CA . GLU B 1 206 ? 11.289 19.281 -2.963 1 97.19 206 GLU B CA 1
ATOM 3331 C C . GLU B 1 206 ? 10.414 20.266 -2.184 1 97.19 206 GLU B C 1
ATOM 3333 O O . GLU B 1 206 ? 10.758 20.641 -1.063 1 97.19 206 GLU B O 1
ATOM 3338 N N . ALA B 1 207 ? 9.32 20.672 -2.803 1 97.31 207 ALA B N 1
ATOM 3339 C CA . ALA B 1 207 ? 8.406 21.578 -2.109 1 97.31 207 ALA B CA 1
ATOM 3340 C C . ALA B 1 207 ? 7.828 20.906 -0.861 1 9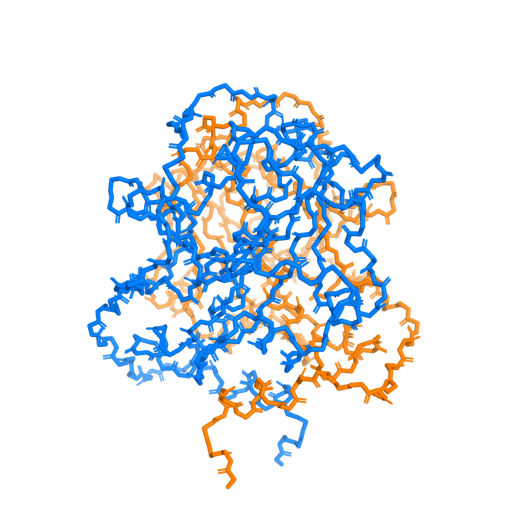7.31 207 ALA B C 1
ATOM 3342 O O . ALA B 1 207 ? 7.816 21.516 0.218 1 97.31 207 ALA B O 1
ATOM 3343 N N . VAL B 1 208 ? 7.387 19.656 -0.957 1 97.94 208 VAL B N 1
ATOM 3344 C CA . VAL B 1 208 ? 6.828 18.922 0.174 1 97.94 208 VAL B CA 1
ATOM 3345 C C . VAL B 1 208 ? 7.906 18.719 1.237 1 97.94 208 VAL B C 1
ATOM 3347 O O . VAL B 1 208 ? 7.66 18.922 2.428 1 97.94 208 VAL B O 1
ATOM 3350 N N . ALA B 1 209 ? 9.094 18.328 0.791 1 98.19 209 ALA B N 1
ATOM 3351 C CA . ALA B 1 209 ? 10.195 18.094 1.725 1 98.19 209 ALA B CA 1
ATOM 3352 C C . ALA B 1 209 ? 10.531 19.359 2.504 1 98.19 209 ALA B C 1
ATOM 3354 O O . ALA B 1 209 ? 10.766 19.312 3.713 1 98.19 209 ALA B O 1
ATOM 3355 N N . ARG B 1 210 ? 10.523 20.469 1.795 1 96.94 210 ARG B N 1
ATOM 3356 C CA . ARG B 1 210 ? 10.836 21.75 2.426 1 96.94 210 ARG B CA 1
ATOM 3357 C C . ARG B 1 210 ? 9.758 22.141 3.432 1 96.94 210 ARG B C 1
ATOM 3359 O O . ARG B 1 210 ? 10.062 22.578 4.539 1 96.94 210 ARG B O 1
ATOM 3366 N N . LEU B 1 211 ? 8.508 21.969 3.072 1 97.25 211 LEU B N 1
ATOM 3367 C CA . LEU B 1 211 ? 7.391 22.328 3.934 1 97.25 211 LEU B CA 1
ATOM 3368 C C . LEU B 1 211 ? 7.402 21.5 5.219 1 97.25 211 LEU B C 1
ATOM 3370 O O . LEU B 1 211 ? 6.977 21.984 6.27 1 97.25 211 LEU B O 1
ATOM 3374 N N . LEU B 1 212 ? 7.949 20.281 5.141 1 97.44 212 LEU B N 1
ATOM 3375 C CA . LEU B 1 212 ? 7.988 19.391 6.301 1 97.44 212 LEU B CA 1
ATOM 3376 C C . LEU B 1 212 ? 9.32 19.5 7.023 1 97.44 212 LEU B C 1
ATOM 3378 O O . LEU B 1 212 ? 9.469 19.031 8.148 1 97.44 212 LEU B O 1
ATOM 3382 N N . GLY B 1 213 ? 10.336 20.078 6.391 1 96.06 213 GLY B N 1
ATOM 3383 C CA . GLY B 1 213 ? 11.68 20.094 6.957 1 96.06 213 GLY B CA 1
ATOM 3384 C C . GLY B 1 213 ? 12.312 18.719 7.016 1 96.06 213 GLY B C 1
ATOM 3385 O O . GLY B 1 213 ? 12.93 18.359 8.016 1 96.06 213 GLY B O 1
ATOM 3386 N N . LEU B 1 214 ? 12.148 17.938 5.965 1 96.94 214 LEU B N 1
ATOM 3387 C CA . LEU B 1 214 ? 12.648 16.562 5.969 1 96.94 214 LEU B CA 1
ATOM 3388 C C . LEU B 1 214 ? 14.172 16.547 5.879 1 96.94 214 LEU B C 1
ATOM 3390 O O . LEU B 1 214 ? 14.766 17.328 5.145 1 96.94 214 LEU B O 1
ATOM 3394 N N . PRO B 1 215 ? 14.805 15.703 6.621 1 95.56 215 PRO B N 1
ATOM 3395 C CA . PRO B 1 215 ? 16.25 15.516 6.473 1 95.56 215 PRO B CA 1
ATOM 3396 C C . PRO B 1 215 ? 16.609 14.773 5.184 1 95.56 215 PRO B C 1
ATOM 3398 O O . PRO B 1 215 ? 15.742 14.219 4.516 1 95.56 215 PRO B O 1
ATOM 3401 N N . GLU B 1 216 ? 17.891 14.812 4.859 1 93.75 216 GLU B N 1
ATOM 3402 C CA . GLU B 1 216 ? 18.375 14.023 3.732 1 93.75 216 GLU B CA 1
ATOM 3403 C C . GLU B 1 216 ? 18.094 12.539 3.934 1 93.75 216 GLU B C 1
ATOM 3405 O O . GLU B 1 216 ? 18.234 12.016 5.043 1 93.75 216 GLU B O 1
ATOM 3410 N N . GLY B 1 217 ? 17.688 11.859 2.896 1 95.12 217 GLY B N 1
ATOM 3411 C CA . GLY B 1 217 ? 17.438 10.43 2.971 1 95.12 217 GLY B CA 1
ATOM 3412 C C . GLY B 1 217 ? 15.984 10.094 3.275 1 95.12 217 GLY B C 1
ATOM 3413 O O . GLY B 1 217 ? 15.586 8.93 3.193 1 95.12 217 GLY B O 1
ATOM 3414 N N . GLU B 1 218 ? 15.242 11.109 3.654 1 97.62 218 GLU B N 1
ATOM 3415 C CA . GLU B 1 218 ? 13.805 10.938 3.836 1 97.62 218 GLU B CA 1
ATOM 3416 C C . GLU B 1 218 ? 13.023 11.562 2.688 1 97.62 218 GLU B C 1
ATOM 3418 O O . GLU B 1 218 ? 13.25 12.727 2.332 1 97.62 218 GLU B O 1
ATOM 3423 N N . TYR B 1 219 ? 12.117 10.805 2.057 1 98.38 219 TYR B N 1
ATOM 3424 C CA . TYR B 1 219 ? 11.438 11.211 0.83 1 98.38 219 TYR B CA 1
ATOM 3425 C C . TYR B 1 219 ? 9.93 11.258 1.028 1 98.38 219 TYR B C 1
ATOM 3427 O O . TYR B 1 219 ? 9.359 10.391 1.699 1 98.38 219 TYR B O 1
ATOM 3435 N N . PRO B 1 220 ? 9.273 12.289 0.463 1 98.56 220 PRO B N 1
ATOM 3436 C CA . PRO B 1 220 ? 7.809 12.219 0.46 1 98.56 220 PRO B CA 1
ATOM 3437 C C . PRO B 1 220 ? 7.273 11.039 -0.344 1 98.56 220 PRO B C 1
ATOM 3439 O O . PRO B 1 220 ? 7.73 10.789 -1.461 1 98.56 220 PRO B O 1
ATOM 3442 N N . GLY B 1 221 ? 6.34 10.289 0.178 1 98.56 221 GLY B N 1
ATOM 3443 C CA . GLY B 1 221 ? 5.754 9.133 -0.488 1 98.56 221 GLY B CA 1
ATOM 3444 C C . GLY B 1 221 ? 4.363 9.406 -1.037 1 98.56 221 GLY B C 1
ATOM 3445 O O . GLY B 1 221 ? 4.133 9.281 -2.242 1 98.56 221 GLY B O 1
ATOM 3446 N N . VAL B 1 222 ? 3.48 9.82 -0.219 1 98.75 222 VAL B N 1
ATOM 3447 C CA . VAL B 1 222 ? 2.094 10.109 -0.567 1 98.75 222 VAL B CA 1
ATOM 3448 C C . VAL B 1 222 ? 1.519 11.125 0.415 1 98.75 222 VAL B C 1
ATOM 3450 O O . VAL B 1 222 ? 1.853 11.109 1.603 1 98.75 222 VAL B O 1
ATOM 3453 N N . VAL B 1 223 ? 0.755 12.062 -0.088 1 98.69 223 VAL B N 1
ATOM 3454 C CA . VAL B 1 223 ? 0.029 13.039 0.719 1 98.69 223 VAL B CA 1
ATOM 3455 C C . VAL B 1 223 ? -1.465 12.719 0.693 1 98.69 223 VAL B C 1
ATOM 3457 O O . VAL B 1 223 ? -2.086 12.719 -0.372 1 98.69 223 VAL B O 1
ATOM 3460 N N . ILE B 1 224 ? -2.02 12.414 1.835 1 98.75 224 ILE B N 1
ATOM 3461 C CA . ILE B 1 224 ? -3.447 12.125 1.916 1 98.75 224 ILE B CA 1
ATOM 3462 C C . ILE B 1 224 ? -4.195 13.352 2.424 1 98.75 224 ILE B C 1
ATOM 3464 O O . ILE B 1 224 ? -3.965 13.812 3.547 1 98.75 224 ILE B O 1
ATOM 3468 N N . LEU B 1 225 ? -5.027 13.969 1.576 1 98.25 225 LEU B N 1
ATOM 3469 C CA . LEU B 1 225 ? -5.898 15.062 1.985 1 98.25 225 LEU B CA 1
ATOM 3470 C C . LEU B 1 225 ? -7.121 14.531 2.727 1 98.25 225 LEU B C 1
ATOM 3472 O O . LEU B 1 225 ? -7.848 13.68 2.207 1 98.25 225 LEU B O 1
ATOM 3476 N N . LEU B 1 226 ? -7.316 14.984 3.957 1 98.25 226 LEU B N 1
ATOM 3477 C CA . LEU B 1 226 ? -8.375 14.5 4.836 1 98.25 226 LEU B CA 1
ATOM 3478 C C . LEU B 1 226 ? -9.375 15.602 5.145 1 98.25 226 LEU B C 1
ATOM 3480 O O . LEU B 1 226 ? -8.992 16.766 5.344 1 98.25 226 LEU B O 1
ATOM 3484 N N . GLY B 1 227 ? -10.625 15.273 5.168 1 97.81 227 GLY B N 1
ATOM 3485 C CA . GLY B 1 227 ? -11.656 16.219 5.551 1 97.81 227 GLY B CA 1
ATOM 3486 C C . GLY B 1 227 ? -13.062 15.703 5.332 1 97.81 227 GLY B C 1
ATOM 3487 O O . GLY B 1 227 ? -13.312 14.5 5.465 1 97.81 227 GLY B O 1
ATOM 3488 N N . ARG B 1 228 ? -13.992 16.703 5.16 1 95.19 228 ARG B N 1
ATOM 3489 C CA . ARG B 1 228 ? -15.391 16.344 4.938 1 95.19 228 ARG B CA 1
ATOM 3490 C C . ARG B 1 228 ? -15.852 16.766 3.545 1 95.19 228 ARG B C 1
ATOM 3492 O O . ARG B 1 228 ? -15.312 17.719 2.975 1 95.19 228 ARG B O 1
#

Secondary structure (DSSP, 8-state):
----HHHHHHHHT---TTPPP---PPPPPP--SS-SEEEEPPPP--S--SBHHHHHHT-------S---B-HHHHHHHTGGGSEETTEESS--GGG---EEEEEEESSBTTS-SEEEEEETTTTEEEEEES---HHHHHHHTTT--GGGEEEEEEEEE-THHHHHHHGGGHHHHHHHHHHHHHHHHHHHHHHTT-EEEEE--S-HHHHHHHHTPPTT-EEEEEEEEE-/----HHHHHHHHT---TTPPP---PPPPPP--SS-S-EEE-PPP--S--SBHHHHHHT-------S---B-HHHHHHHTGGGSEETTEESS--GGG---EEEEEEESSBTTS-SEEEEEETTTTEEEEEES---HHHHHHHTTT--GGGEEEEEEEEE-THHHHHHHGGGHHHHHHHHHHHHHHHHHHHHHHTT-EEEEE--S-HHHHHHHHTPPTT-EEEEEEEEE-

Radius of gyration: 20.82 Å; Cα contacts (8 Å, |Δi|>4): 1103; chains: 2; bounding box: 49×55×48 Å

Foldseek 3Di:
DPPDVVVVLVVVLDDDPPDDWLQDDADDDDDDDDFPDKFAADDEDPDDFDDQVVLVVPQDADAQDQLAAAESNLVLNLCQQQADDPRAHNFDAVVSNCFKWKKKQADHYPPDQGAIWTADRDRSITGGHTNDNPQVLVCQQLVNSGLSSFRMKMWMKGQLVSQCSGGNSNSNVRRLVRVVRSLVSSSSSCSRVVKHKHKRQDGNWVSVCVRNVPDPRMTTRIIIGIGD/DPPDVVVVLVVVLDDDPPDDWLQDDADDDDDDDDFPDKFAAPDEDPDDFDDQVVLVVPQDADAQDALAAAESNLVLNLCQQQADDPRAHNFDAVVSNCFKWKKKQADHYPPDQGAIWTADRDRSITGGHTNDSPQVLVCQQLVNSGLSSFRMKMWMKGQLVSQCSGGNSNSNVRRLVRVVRSLVSSSSSCSRVVKHKHKRQDGNFVSVCVRNVPDPRMTTRIIIGIGD

Nearest PDB structures (foldseek):
  3eo7-assembly1_A  TM=8.831E-01  e=2.361E-14  Trichormus variabilis ATCC 29413
  8cqs-assembly1_A  TM=8.733E-01  e=1.550E-13  Bacteroides thetaiotaomicron
  3hoi-assembly1_A-2  TM=8.756E-01  e=5.547E-13  Bacteroides fragilis NCTC 9343
  7ly7-assembly1_B  TM=7.468E-01  e=1.550E-13  Thermoactinomyces vulgaris
  3hj9-assembly1_B  TM=7.670E-01  e=2.109E-12  Cupriavidus pinatubonensis JMP134